Protein AF-A0A7L3A6U8-F1 (afdb_monomer_lite)

pLDDT: mean 90.64, std 9.33, range [49.62, 98.5]

InterPro domains:
  IPR011989 Armadillo-like helical [G3DSA:1.25.10.10] (44-449)
  IPR016024 Armadillo-type fold [SSF48371] (39-341)
  IPR024986 Sister chromatid cohesion C-terminal domain [PF12830] (374-453)
  IPR033031 Scc2/Nipped-B family [PTHR21704] (2-453)

Organism: NCBI:txid670355

Radius of gyration: 24.25 Å; chains: 1; bounding box: 54×60×66 Å

Structure (mmCIF, N/CA/C/O backbone):
data_AF-A0A7L3A6U8-F1
#
_entry.id   AF-A0A7L3A6U8-F1
#
loop_
_atom_site.group_PDB
_atom_site.id
_atom_site.type_symbol
_atom_site.label_atom_id
_atom_site.label_alt_id
_atom_site.label_comp_id
_atom_site.label_asym_id
_atom_site.label_entity_id
_atom_site.label_seq_id
_atom_site.pdbx_PDB_ins_code
_atom_site.Cartn_x
_atom_site.Cartn_y
_atom_site.Cartn_z
_atom_site.occupancy
_atom_site.B_iso_or_equiv
_atom_site.auth_seq_id
_atom_site.auth_comp_id
_atom_site.auth_asym_id
_atom_site.auth_atom_id
_atom_site.pdbx_PDB_model_num
ATOM 1 N N . LEU A 1 1 ? -1.583 -23.189 -23.035 1.00 80.38 1 LEU A N 1
ATOM 2 C CA . LEU A 1 1 ? -2.009 -21.779 -23.199 1.00 80.38 1 LEU A CA 1
ATOM 3 C C . LEU A 1 1 ? -0.975 -20.784 -22.656 1.00 80.38 1 LEU A C 1
ATOM 5 O O . LEU A 1 1 ? -0.448 -20.028 -23.454 1.00 80.38 1 LEU A O 1
ATOM 9 N N . GLN A 1 2 ? -0.609 -20.813 -21.365 1.00 79.44 2 GLN A N 1
ATOM 10 C CA . GLN A 1 2 ? 0.334 -19.847 -20.756 1.00 79.44 2 GLN A CA 1
ATOM 11 C C . GLN A 1 2 ? 1.682 -19.715 -21.493 1.00 79.44 2 GLN A C 1
ATOM 13 O O . GLN A 1 2 ? 2.128 -18.606 -21.763 1.00 79.44 2 GLN A O 1
ATOM 18 N N . LYS A 1 3 ? 2.297 -20.838 -21.895 1.00 84.50 3 LYS A N 1
ATOM 19 C CA . LYS A 1 3 ? 3.532 -20.834 -22.700 1.00 84.50 3 LYS A CA 1
ATOM 20 C C . LYS A 1 3 ? 3.372 -20.068 -24.022 1.00 84.50 3 LYS A C 1
ATOM 22 O O . LYS A 1 3 ? 4.200 -19.226 -24.339 1.00 84.50 3 LYS A O 1
ATOM 27 N N . LEU A 1 4 ? 2.276 -20.312 -24.746 1.00 89.19 4 LEU A N 1
ATOM 28 C CA . LEU A 1 4 ? 1.975 -19.641 -26.014 1.00 89.19 4 LEU A CA 1
ATOM 29 C C . LEU A 1 4 ? 1.777 -18.130 -25.823 1.00 89.19 4 LEU A C 1
ATOM 31 O O . LEU A 1 4 ? 2.267 -17.343 -26.628 1.00 89.19 4 LEU A O 1
ATOM 35 N N . VAL A 1 5 ? 1.090 -17.726 -24.750 1.00 88.75 5 VAL A N 1
ATOM 36 C CA . VAL A 1 5 ? 0.899 -16.310 -24.398 1.00 88.75 5 VAL A CA 1
ATOM 37 C C . VAL A 1 5 ? 2.249 -15.640 -24.136 1.00 88.75 5 VAL A C 1
ATOM 39 O O . VAL A 1 5 ? 2.546 -14.620 -24.757 1.00 88.75 5 VAL A O 1
ATOM 42 N N . ASN A 1 6 ? 3.095 -16.247 -23.297 1.00 86.69 6 ASN A N 1
ATOM 43 C CA . ASN A 1 6 ? 4.432 -15.729 -23.001 1.00 86.69 6 ASN A CA 1
ATOM 44 C C . ASN A 1 6 ? 5.276 -15.582 -24.276 1.00 86.69 6 ASN A C 1
ATOM 46 O O . ASN A 1 6 ? 5.802 -14.505 -24.535 1.00 86.69 6 ASN A O 1
ATOM 50 N N . GLU A 1 7 ? 5.353 -16.620 -25.113 1.00 88.31 7 GLU A N 1
ATOM 51 C CA . GLU A 1 7 ? 6.125 -16.589 -26.365 1.00 88.31 7 GLU A CA 1
ATOM 52 C C . GLU A 1 7 ? 5.603 -15.536 -27.357 1.00 88.31 7 GLU A C 1
ATOM 54 O O . GLU A 1 7 ? 6.388 -14.881 -28.047 1.00 88.31 7 GLU A O 1
ATOM 59 N N . THR A 1 8 ? 4.283 -15.341 -27.419 1.00 91.69 8 THR A N 1
ATOM 60 C CA . THR A 1 8 ? 3.658 -14.343 -28.300 1.00 91.69 8 THR A CA 1
ATOM 61 C C . THR A 1 8 ? 4.015 -12.926 -27.859 1.00 91.69 8 THR A C 1
ATOM 63 O O . THR A 1 8 ? 4.497 -12.134 -28.670 1.00 91.69 8 THR A O 1
ATOM 66 N N . PHE A 1 9 ? 3.855 -12.606 -26.571 1.00 90.12 9 PHE A N 1
ATOM 67 C CA . PHE A 1 9 ? 4.200 -11.281 -26.044 1.00 90.12 9 PHE A CA 1
ATOM 68 C C . PHE A 1 9 ? 5.708 -11.021 -26.031 1.00 90.12 9 PHE A C 1
ATOM 70 O O . PHE A 1 9 ? 6.139 -9.891 -26.273 1.00 90.12 9 PHE A O 1
ATOM 77 N N . GLN A 1 10 ? 6.526 -12.056 -25.823 1.00 89.50 10 GLN A N 1
ATOM 78 C CA . GLN A 1 10 ? 7.978 -11.952 -25.946 1.00 89.50 10 GLN A CA 1
ATOM 79 C C . GLN A 1 10 ? 8.385 -11.511 -27.358 1.00 89.50 10 GLN A C 1
ATOM 81 O O . GLN A 1 10 ? 9.183 -10.586 -27.515 1.00 89.50 10 GLN A O 1
ATOM 86 N N . LYS A 1 11 ? 7.794 -12.122 -28.393 1.00 89.75 11 LYS A N 1
ATOM 87 C CA . LYS A 1 11 ? 8.043 -11.751 -29.794 1.00 89.75 11 LYS A CA 1
ATOM 88 C C . LYS A 1 11 ? 7.491 -10.369 -30.143 1.00 89.75 11 LYS A C 1
ATOM 90 O O . LYS A 1 11 ? 8.152 -9.613 -30.846 1.00 89.75 11 LYS A O 1
ATOM 95 N N . LEU A 1 12 ? 6.303 -10.029 -29.643 1.00 90.44 12 LEU A N 1
ATOM 96 C CA . LEU A 1 12 ? 5.627 -8.774 -29.978 1.00 90.44 12 LEU A CA 1
ATOM 97 C C . LEU A 1 12 ? 6.296 -7.549 -29.334 1.00 90.44 12 LEU A C 1
ATOM 99 O O . LEU A 1 12 ? 6.554 -6.549 -30.004 1.00 90.44 12 LEU A O 1
ATOM 103 N N . TRP A 1 13 ? 6.577 -7.612 -28.031 1.00 92.75 13 TRP A N 1
ATOM 104 C CA . TRP A 1 13 ? 7.039 -6.459 -27.253 1.00 92.75 13 TRP A CA 1
ATOM 105 C C . TRP A 1 13 ? 8.483 -6.609 -26.780 1.00 92.75 13 TRP A C 1
ATOM 107 O O . TRP A 1 13 ? 9.280 -5.681 -26.926 1.00 92.75 13 TRP A O 1
ATOM 117 N N . PHE A 1 14 ? 8.870 -7.786 -26.294 1.00 93.06 14 PHE A N 1
ATOM 118 C CA . PHE A 1 14 ? 10.140 -7.977 -25.582 1.00 93.06 14 PHE A CA 1
ATOM 119 C C . PHE A 1 14 ? 11.264 -8.572 -26.440 1.00 93.06 14 PHE A C 1
ATOM 121 O O . PHE A 1 14 ? 12.139 -9.277 -25.942 1.00 93.06 14 PHE A O 1
ATOM 128 N N . THR A 1 15 ? 11.269 -8.238 -27.731 1.00 91.62 15 THR A N 1
ATOM 129 C CA . THR A 1 15 ? 12.388 -8.505 -28.644 1.00 91.62 15 THR A CA 1
ATOM 130 C C . THR A 1 15 ? 13.219 -7.230 -28.830 1.00 91.62 15 THR A C 1
ATOM 132 O O . THR A 1 15 ? 12.620 -6.172 -29.061 1.00 91.62 15 THR A O 1
ATOM 135 N N . PRO A 1 16 ? 14.565 -7.287 -28.731 1.00 91.75 16 PRO A N 1
ATOM 136 C CA . PRO A 1 16 ? 15.422 -6.121 -28.936 1.00 91.75 16 PRO A CA 1
ATOM 137 C C . PRO A 1 16 ? 15.180 -5.465 -30.297 1.00 91.75 16 PRO A C 1
ATOM 139 O O . PRO A 1 16 ? 15.189 -6.139 -31.327 1.00 91.75 16 PRO A O 1
ATOM 142 N N . THR A 1 17 ? 14.977 -4.150 -30.300 1.00 90.62 17 THR A N 1
ATOM 143 C CA . THR A 1 17 ? 14.785 -3.386 -31.537 1.00 90.62 17 THR A CA 1
ATOM 144 C C . THR A 1 17 ? 16.152 -2.891 -32.034 1.00 90.62 17 THR A C 1
ATOM 146 O O . THR A 1 17 ? 16.939 -2.380 -31.226 1.00 90.62 17 THR A O 1
ATOM 149 N N . PRO A 1 18 ? 16.473 -3.018 -33.336 1.00 89.88 18 PRO A N 1
ATOM 150 C CA . PRO A 1 18 ? 17.690 -2.442 -33.905 1.00 89.88 18 PRO A CA 1
ATOM 151 C C . PRO A 1 18 ? 17.751 -0.919 -33.716 1.00 89.88 18 PRO A C 1
ATOM 153 O O . PRO A 1 18 ? 16.751 -0.230 -33.883 1.00 89.88 18 PRO A O 1
ATOM 156 N N . HIS A 1 19 ? 18.935 -0.370 -33.426 1.00 83.38 19 HIS A N 1
ATOM 157 C CA . HIS A 1 19 ? 19.103 1.060 -33.110 1.00 83.38 19 HIS A CA 1
ATOM 158 C C . HIS A 1 19 ? 18.682 2.033 -34.227 1.00 83.38 19 HIS A C 1
ATOM 160 O O . HIS A 1 19 ? 18.374 3.188 -33.940 1.00 83.38 19 HIS A O 1
ATOM 166 N N . HIS A 1 20 ? 18.679 1.592 -35.487 1.00 86.62 20 HIS A N 1
ATOM 167 C CA . HIS A 1 20 ? 18.270 2.421 -36.623 1.00 86.62 20 HIS A CA 1
ATOM 168 C C . HIS A 1 20 ? 16.742 2.516 -36.774 1.00 86.62 20 HIS A C 1
ATOM 170 O O . HIS A 1 20 ? 16.255 3.484 -37.350 1.00 86.62 20 HIS A O 1
ATOM 176 N N . ASP A 1 21 ? 15.980 1.562 -36.232 1.00 90.56 21 ASP A N 1
ATOM 177 C CA . ASP A 1 21 ? 14.522 1.503 -36.377 1.00 90.56 21 ASP A CA 1
ATOM 178 C C . ASP A 1 21 ? 13.814 2.206 -35.207 1.00 90.56 21 ASP A C 1
ATOM 180 O O . ASP A 1 21 ? 13.160 1.602 -34.347 1.00 90.56 21 ASP A O 1
ATOM 184 N N . LYS A 1 22 ? 13.988 3.532 -35.154 1.00 88.94 22 LYS A N 1
ATOM 185 C CA . LYS A 1 22 ? 13.361 4.382 -34.130 1.00 88.94 22 LYS A CA 1
ATOM 186 C C . LYS A 1 22 ? 11.836 4.374 -34.237 1.00 88.94 22 LYS A C 1
ATOM 188 O O . LYS A 1 22 ? 11.155 4.447 -33.218 1.00 88.94 22 LYS A O 1
ATOM 193 N N . GLU A 1 23 ? 11.288 4.251 -35.444 1.00 90.44 23 GLU A N 1
ATOM 194 C CA . GLU A 1 23 ? 9.840 4.215 -35.649 1.00 90.44 23 GLU A CA 1
ATOM 195 C C . GLU A 1 23 ? 9.203 2.964 -35.047 1.00 90.44 23 GLU A C 1
ATOM 197 O O . GLU A 1 23 ? 8.167 3.066 -34.387 1.00 90.44 23 GLU A O 1
ATOM 202 N N . ALA A 1 24 ? 9.817 1.786 -35.218 1.00 91.44 24 ALA A N 1
ATOM 203 C CA . ALA A 1 24 ? 9.323 0.575 -34.571 1.00 91.44 24 ALA A CA 1
ATOM 204 C C . ALA A 1 24 ? 9.385 0.676 -33.046 1.00 91.44 24 ALA A C 1
ATOM 206 O O . ALA A 1 24 ? 8.462 0.206 -32.376 1.00 91.44 24 ALA A O 1
ATOM 207 N N . MET A 1 25 ? 10.423 1.312 -32.490 1.00 92.94 25 MET A N 1
ATOM 208 C CA . MET A 1 25 ? 10.494 1.560 -31.048 1.00 92.94 25 MET A CA 1
ATOM 209 C C . MET A 1 25 ? 9.358 2.472 -30.576 1.00 92.94 25 MET A C 1
ATOM 211 O O . MET A 1 25 ? 8.659 2.125 -29.626 1.00 92.94 25 MET A O 1
ATOM 215 N N . THR A 1 26 ? 9.108 3.584 -31.269 1.00 90.88 26 THR A N 1
ATOM 216 C CA . THR A 1 26 ? 8.002 4.495 -30.939 1.00 90.88 26 THR A CA 1
ATOM 217 C C . THR A 1 26 ? 6.647 3.793 -31.030 1.00 90.88 26 THR A C 1
ATOM 219 O O . THR A 1 26 ? 5.843 3.899 -30.108 1.00 90.88 26 THR A O 1
ATOM 222 N N . ARG A 1 27 ? 6.398 3.004 -32.088 1.00 91.88 27 ARG A N 1
ATOM 223 C CA . ARG A 1 27 ? 5.163 2.205 -32.217 1.00 91.88 27 ARG A CA 1
ATOM 224 C C . ARG A 1 27 ? 4.995 1.219 -31.061 1.00 91.88 27 ARG A C 1
ATOM 226 O O . ARG A 1 27 ? 3.889 1.046 -30.557 1.00 91.88 27 ARG A O 1
ATOM 233 N N . LYS A 1 28 ? 6.086 0.577 -30.634 1.00 94.00 28 LYS A N 1
ATOM 234 C CA . LYS A 1 28 ? 6.089 -0.365 -29.510 1.00 94.00 28 LYS A CA 1
ATOM 235 C C . LYS A 1 28 ? 5.772 0.337 -28.188 1.00 94.00 28 LYS A C 1
ATOM 237 O O . LYS A 1 28 ? 4.948 -0.174 -27.436 1.00 94.00 28 LYS A O 1
ATOM 242 N N . ILE A 1 29 ? 6.376 1.500 -27.938 1.00 93.19 29 ILE A N 1
ATOM 243 C CA . ILE A 1 29 ? 6.084 2.335 -26.766 1.00 93.19 29 ILE A CA 1
ATOM 244 C C . ILE A 1 29 ? 4.603 2.700 -26.730 1.00 93.19 29 ILE A C 1
ATOM 246 O O . ILE A 1 29 ? 3.946 2.380 -25.745 1.00 93.19 29 ILE A O 1
ATOM 250 N N . LEU A 1 30 ? 4.079 3.278 -27.816 1.00 92.00 30 LEU A N 1
ATOM 251 C CA . LEU A 1 30 ? 2.682 3.711 -27.897 1.00 92.00 30 LEU A CA 1
ATOM 252 C C . LEU A 1 30 ? 1.715 2.551 -27.640 1.00 92.00 30 LEU A C 1
ATOM 254 O O . LEU A 1 30 ? 0.825 2.673 -26.807 1.00 92.00 30 LEU A O 1
ATOM 258 N N . ASN A 1 31 ? 1.948 1.397 -28.271 1.00 94.00 31 ASN A N 1
ATOM 259 C CA . ASN A 1 31 ? 1.114 0.212 -28.076 1.00 94.00 31 ASN A CA 1
ATOM 260 C C . ASN A 1 31 ? 1.101 -0.250 -26.607 1.00 94.00 31 ASN A C 1
ATOM 262 O O . ASN A 1 31 ? 0.037 -0.464 -26.033 1.00 94.00 31 ASN A O 1
ATOM 266 N N . ILE A 1 32 ? 2.270 -0.355 -25.965 1.00 94.56 32 ILE A N 1
ATOM 267 C CA . ILE A 1 32 ? 2.343 -0.767 -24.555 1.00 94.56 32 ILE A CA 1
ATOM 268 C C . ILE A 1 32 ? 1.636 0.254 -23.659 1.00 94.56 32 ILE A C 1
ATOM 270 O O . ILE A 1 32 ? 0.852 -0.139 -22.796 1.00 94.56 32 ILE A O 1
ATOM 274 N N . THR A 1 33 ? 1.879 1.550 -23.861 1.00 93.69 33 THR A N 1
ATOM 275 C CA . THR A 1 33 ? 1.255 2.596 -23.040 1.00 93.69 33 THR A CA 1
ATOM 276 C C . THR A 1 33 ? -0.255 2.664 -23.239 1.00 93.69 33 THR A C 1
ATOM 278 O O . THR A 1 33 ? -0.969 2.880 -22.264 1.00 93.69 33 THR A O 1
ATOM 281 N N . ASP A 1 34 ? -0.750 2.423 -24.455 1.00 93.62 34 ASP A N 1
ATOM 282 C CA . ASP A 1 34 ? -2.185 2.377 -24.753 1.00 93.62 34 ASP A CA 1
ATOM 283 C C . ASP A 1 34 ? -2.849 1.175 -24.071 1.00 93.62 34 ASP A C 1
ATOM 285 O O . ASP A 1 34 ? -3.915 1.316 -23.471 1.00 93.62 34 ASP A O 1
ATOM 289 N N . VAL A 1 35 ? -2.195 0.006 -24.075 1.00 93.38 35 VAL A N 1
ATOM 290 C CA . VAL A 1 35 ? -2.681 -1.175 -23.344 1.00 93.38 35 VAL A CA 1
ATOM 291 C C . VAL A 1 35 ? -2.690 -0.924 -21.836 1.00 93.38 35 VAL A C 1
ATOM 293 O O . VAL A 1 35 ? -3.676 -1.232 -21.170 1.00 93.38 35 VAL A O 1
ATOM 296 N N . VAL A 1 36 ? -1.628 -0.332 -21.280 1.00 93.00 36 VAL A N 1
ATOM 297 C CA . VAL A 1 36 ? -1.582 0.025 -19.852 1.00 93.00 36 VAL A CA 1
ATOM 298 C C . VAL A 1 36 ? -2.683 1.033 -19.511 1.00 93.00 36 VAL A C 1
ATOM 300 O O . VAL A 1 36 ? -3.364 0.864 -18.503 1.00 93.00 36 VAL A O 1
ATOM 303 N N . ALA A 1 37 ? -2.919 2.039 -20.355 1.00 92.00 37 ALA A N 1
ATOM 304 C CA . ALA A 1 37 ? -3.993 3.008 -20.151 1.00 92.00 37 ALA A CA 1
ATOM 305 C C . ALA A 1 37 ? -5.384 2.351 -20.183 1.00 92.00 37 ALA A C 1
ATOM 307 O O . ALA A 1 37 ? -6.216 2.646 -19.324 1.00 92.00 37 ALA A O 1
ATOM 308 N N . ALA A 1 38 ? -5.622 1.440 -21.131 1.00 92.12 38 ALA A N 1
ATOM 309 C CA . ALA A 1 38 ? -6.886 0.718 -21.268 1.00 92.12 38 ALA A CA 1
ATOM 310 C C . ALA A 1 38 ? -7.151 -0.251 -20.102 1.00 92.12 38 ALA A C 1
ATOM 312 O O . ALA A 1 38 ? -8.298 -0.448 -19.712 1.00 92.12 38 ALA A O 1
ATOM 313 N N . CYS A 1 39 ? -6.100 -0.821 -19.508 1.00 90.69 39 CYS A N 1
ATOM 314 C CA . CYS A 1 39 ? -6.203 -1.761 -18.387 1.00 90.69 39 CYS A CA 1
ATOM 315 C C . CYS A 1 39 ? -6.297 -1.089 -17.005 1.00 90.69 39 CYS A C 1
ATOM 317 O O . CYS A 1 39 ? -6.265 -1.784 -15.986 1.00 90.69 39 CYS A O 1
ATOM 319 N N . ARG A 1 40 ? -6.416 0.244 -16.939 1.00 85.94 40 ARG A N 1
ATOM 320 C CA . ARG A 1 40 ? -6.454 0.993 -15.674 1.00 85.94 40 ARG A CA 1
ATOM 321 C C . ARG A 1 40 ? -7.550 0.512 -14.719 1.00 85.94 40 ARG A C 1
ATOM 323 O O . ARG A 1 40 ? -7.298 0.430 -13.519 1.00 85.94 40 ARG A O 1
ATOM 330 N N . ASP A 1 41 ? -8.729 0.190 -15.245 1.00 81.69 41 ASP A N 1
ATOM 331 C CA . ASP A 1 41 ? -9.895 -0.184 -14.432 1.00 81.69 41 ASP A CA 1
ATOM 332 C C . ASP A 1 41 ? -9.901 -1.671 -14.048 1.00 81.69 41 ASP A C 1
ATOM 334 O O . ASP A 1 41 ? -10.453 -2.049 -13.018 1.00 81.69 41 ASP A O 1
ATOM 338 N N . THR A 1 42 ? -9.255 -2.523 -14.850 1.00 82.88 42 THR A N 1
ATOM 339 C CA . THR A 1 42 ? -9.168 -3.974 -14.614 1.00 82.88 42 THR A CA 1
ATOM 340 C C . THR A 1 42 ? -7.983 -4.377 -13.735 1.00 82.88 42 THR A C 1
ATOM 342 O O . THR A 1 42 ? -7.950 -5.498 -13.235 1.00 82.88 42 THR A O 1
ATOM 345 N N . GLY A 1 43 ? -7.006 -3.483 -13.554 1.00 86.69 43 GLY A N 1
ATOM 346 C CA . GLY A 1 43 ? -5.776 -3.739 -12.807 1.00 86.69 43 GLY A CA 1
ATOM 347 C C . GLY A 1 43 ? -4.614 -4.242 -13.672 1.00 86.69 43 GLY A C 1
ATOM 348 O O . GLY A 1 43 ? -4.759 -4.540 -14.861 1.00 86.69 43 GLY A O 1
ATOM 349 N N . TYR A 1 44 ? -3.431 -4.322 -13.054 1.00 91.31 44 TYR A N 1
ATOM 350 C CA . TYR A 1 44 ? -2.154 -4.563 -13.743 1.00 91.31 44 TYR A CA 1
ATOM 351 C C . TYR A 1 44 ? -1.489 -5.906 -13.409 1.00 91.31 44 TYR A C 1
ATOM 353 O O . TYR A 1 44 ? -0.416 -6.194 -13.939 1.00 91.31 44 TYR A O 1
ATOM 361 N N . ASP A 1 45 ? -2.123 -6.750 -12.588 1.00 86.06 45 ASP A N 1
ATOM 362 C CA . ASP A 1 45 ? -1.555 -8.028 -12.129 1.00 86.06 45 ASP A CA 1
ATOM 363 C C . ASP A 1 45 ? -1.138 -8.936 -13.295 1.00 86.06 45 ASP A C 1
ATOM 365 O O . ASP A 1 45 ? -0.110 -9.608 -13.237 1.00 86.06 45 ASP A O 1
ATOM 369 N N . TRP A 1 46 ? -1.891 -8.911 -14.400 1.00 88.50 46 TRP A N 1
ATOM 370 C CA . TRP A 1 46 ? -1.570 -9.674 -15.607 1.00 88.50 46 TRP A CA 1
ATOM 371 C C . TRP A 1 46 ? -0.235 -9.243 -16.236 1.00 88.50 46 TRP A C 1
ATOM 373 O O . TRP A 1 46 ? 0.533 -10.093 -16.690 1.00 88.50 46 TRP A O 1
ATOM 383 N N . PHE A 1 47 ? 0.060 -7.938 -16.257 1.00 91.00 47 PHE A N 1
ATOM 384 C CA . PHE A 1 47 ? 1.286 -7.395 -16.843 1.00 91.00 47 PHE A CA 1
ATOM 385 C C . PHE A 1 47 ? 2.477 -7.703 -15.940 1.00 91.00 47 PHE A C 1
ATOM 387 O O . PHE A 1 47 ? 3.536 -8.107 -16.419 1.00 91.00 47 PHE A O 1
ATOM 394 N N . GLU A 1 48 ? 2.277 -7.574 -14.627 1.00 90.56 48 GLU A N 1
ATOM 395 C CA . GLU A 1 48 ? 3.267 -7.942 -13.619 1.00 90.56 48 GLU A CA 1
ATOM 396 C C . GLU A 1 48 ? 3.644 -9.425 -13.724 1.00 90.56 48 GLU A C 1
ATOM 398 O O . GLU A 1 48 ? 4.826 -9.749 -13.846 1.00 90.56 48 GLU A O 1
ATOM 403 N N . GLN A 1 49 ? 2.654 -10.322 -13.774 1.00 89.12 49 GLN A N 1
ATOM 404 C CA . GLN A 1 49 ? 2.874 -11.762 -13.928 1.00 89.12 49 GLN A CA 1
ATOM 405 C C . GLN A 1 49 ? 3.539 -12.111 -15.265 1.00 89.12 49 GLN A C 1
ATOM 407 O O . GLN A 1 49 ? 4.455 -12.937 -15.299 1.00 89.12 49 GLN A O 1
ATOM 412 N N . LEU A 1 50 ? 3.111 -11.491 -16.370 1.00 91.06 50 LEU A N 1
ATOM 413 C CA . LEU A 1 50 ? 3.723 -11.686 -17.686 1.00 91.06 50 LEU A CA 1
ATOM 414 C C . LEU A 1 50 ? 5.208 -11.306 -17.653 1.00 91.06 50 LEU A C 1
ATOM 416 O O . LEU A 1 50 ? 6.064 -12.118 -18.008 1.00 91.06 50 LEU A O 1
ATOM 420 N N . LEU A 1 51 ? 5.524 -10.095 -17.191 1.00 91.12 51 LEU A N 1
ATOM 421 C CA . LEU A 1 51 ? 6.891 -9.586 -17.178 1.00 91.12 51 LEU A CA 1
ATOM 422 C C . LEU A 1 51 ? 7.790 -10.376 -16.213 1.00 91.12 51 LEU A C 1
ATOM 424 O O . LEU A 1 51 ? 8.934 -10.679 -16.561 1.00 91.12 51 LEU A O 1
ATOM 428 N N . GLN A 1 52 ? 7.275 -10.768 -15.040 1.00 89.94 52 GLN A N 1
ATOM 429 C CA . GLN A 1 52 ? 7.980 -11.652 -14.104 1.00 89.94 52 GLN A CA 1
ATOM 430 C C . GLN A 1 52 ? 8.309 -13.004 -14.743 1.00 89.94 52 GLN A C 1
ATOM 432 O O . GLN A 1 52 ? 9.457 -13.445 -14.678 1.00 89.94 52 GLN A O 1
ATOM 437 N N . ASN A 1 53 ? 7.336 -13.645 -15.400 1.00 89.50 53 ASN A N 1
ATOM 438 C CA . ASN A 1 53 ? 7.539 -14.939 -16.053 1.00 89.50 53 ASN A CA 1
ATOM 439 C C . ASN A 1 53 ? 8.591 -14.859 -17.166 1.00 89.50 53 ASN A C 1
ATOM 441 O O . ASN A 1 53 ? 9.470 -15.719 -17.241 1.00 89.50 53 ASN A O 1
ATOM 445 N N . LEU A 1 54 ? 8.537 -13.813 -17.997 1.00 90.06 54 LEU A N 1
ATOM 446 C CA . LEU A 1 54 ? 9.508 -13.605 -19.072 1.00 90.06 54 LEU A CA 1
ATOM 447 C C . LEU A 1 54 ? 10.923 -13.394 -18.523 1.00 90.06 54 LEU A C 1
ATOM 449 O O . LEU A 1 54 ? 11.859 -14.054 -18.970 1.00 90.06 54 LEU A O 1
ATOM 453 N N . LEU A 1 55 ? 11.090 -12.532 -17.516 1.00 88.62 55 LEU A N 1
ATOM 454 C CA . LEU A 1 55 ? 12.406 -12.261 -16.929 1.00 88.62 55 LEU A CA 1
ATOM 455 C C . LEU A 1 55 ? 12.976 -13.459 -16.161 1.00 88.62 55 LEU A C 1
ATOM 457 O O . LEU A 1 55 ? 14.187 -13.675 -16.214 1.00 88.62 55 LEU A O 1
ATOM 461 N N . LYS A 1 56 ? 12.126 -14.237 -15.479 1.00 86.06 56 LYS A N 1
ATOM 462 C CA . LYS A 1 56 ? 12.528 -15.454 -14.758 1.00 86.06 56 LYS A CA 1
ATOM 463 C C . LYS A 1 56 ? 12.973 -16.559 -15.716 1.00 86.06 56 LYS A C 1
ATOM 465 O O . LYS A 1 56 ? 13.943 -17.253 -15.440 1.00 86.06 56 LYS A O 1
ATOM 470 N N . SER A 1 57 ? 12.312 -16.691 -16.868 1.00 81.62 57 SER A N 1
ATOM 471 C CA . SER A 1 57 ? 12.666 -17.707 -17.872 1.00 81.62 57 SER A CA 1
ATOM 472 C C . SER A 1 57 ? 14.068 -17.533 -18.477 1.00 81.62 57 SER A C 1
ATOM 474 O O . SER A 1 57 ? 14.635 -18.497 -18.983 1.00 81.62 57 SER A O 1
ATOM 476 N N . GLU A 1 58 ? 14.652 -16.332 -18.387 1.00 82.75 58 GLU A N 1
ATOM 477 C CA . GLU A 1 58 ? 15.993 -16.007 -18.898 1.00 82.75 58 GLU A CA 1
ATOM 478 C C . GLU A 1 58 ? 17.035 -15.789 -17.783 1.00 82.75 58 GLU A C 1
ATOM 480 O O . GLU A 1 58 ? 18.109 -15.233 -18.033 1.00 82.75 58 GLU A O 1
ATOM 485 N N . GLU A 1 59 ? 16.744 -16.170 -16.534 1.00 77.19 59 GLU A N 1
ATOM 486 C CA . GLU A 1 59 ? 17.641 -15.886 -15.406 1.00 77.19 59 GLU A CA 1
ATOM 487 C C . GLU A 1 59 ? 19.003 -16.589 -15.554 1.00 77.19 59 GLU A C 1
ATOM 489 O O . GLU A 1 59 ? 20.040 -15.933 -15.404 1.00 77.19 59 GLU A O 1
ATOM 494 N N . ASP A 1 60 ? 18.997 -17.849 -15.998 1.00 76.94 60 ASP A N 1
ATOM 495 C CA . ASP A 1 60 ? 20.195 -18.673 -16.233 1.00 76.94 60 ASP A CA 1
ATOM 496 C C . ASP A 1 60 ? 20.700 -18.633 -17.689 1.00 76.94 60 ASP A C 1
ATOM 498 O O . ASP A 1 60 ? 21.710 -19.249 -18.035 1.00 76.94 60 ASP A O 1
ATOM 502 N N . ALA A 1 61 ? 20.019 -17.899 -18.574 1.00 82.88 61 ALA A N 1
ATOM 503 C CA . ALA A 1 61 ? 20.400 -17.821 -19.979 1.00 82.88 61 ALA A CA 1
ATOM 504 C C . ALA A 1 61 ? 21.663 -16.961 -20.177 1.00 82.88 61 ALA A C 1
ATOM 506 O O . ALA A 1 61 ? 21.769 -15.844 -19.659 1.00 82.88 61 ALA A O 1
ATOM 507 N N . SER A 1 62 ? 22.607 -17.451 -20.993 1.00 78.56 62 SER A N 1
ATOM 508 C CA . SER A 1 62 ? 23.823 -16.709 -21.374 1.00 78.56 62 SER A CA 1
ATOM 509 C C . SER A 1 62 ? 23.492 -15.415 -22.133 1.00 78.56 62 SER A C 1
ATOM 511 O O . SER A 1 62 ? 24.083 -14.362 -21.888 1.00 78.56 62 SER A O 1
ATOM 513 N N . TYR A 1 63 ? 22.490 -15.470 -23.012 1.00 85.81 63 TYR A N 1
ATOM 514 C CA . TYR A 1 63 ? 21.950 -14.315 -23.716 1.00 85.81 63 TYR A CA 1
ATOM 515 C C . TYR A 1 63 ? 20.566 -13.971 -23.158 1.00 85.81 63 TYR A C 1
ATOM 517 O O . TYR A 1 63 ? 19.697 -14.835 -23.101 1.00 85.81 63 TYR A O 1
ATOM 525 N N . LYS A 1 64 ? 20.368 -12.707 -22.757 1.00 90.06 64 LYS A N 1
ATOM 526 C CA . LYS A 1 64 ? 19.145 -12.215 -22.090 1.00 90.06 64 LYS A CA 1
ATOM 527 C C . LYS A 1 64 ? 18.402 -11.183 -22.955 1.00 90.06 64 LYS A C 1
ATOM 529 O O . LYS A 1 64 ? 18.507 -9.978 -22.678 1.00 90.06 64 LYS A O 1
ATOM 534 N N . PRO A 1 65 ? 17.746 -11.595 -24.057 1.00 90.00 65 PRO A N 1
ATOM 535 C CA . PRO A 1 65 ? 17.098 -10.676 -24.990 1.00 90.00 65 PRO A CA 1
ATOM 536 C C . PRO A 1 65 ? 15.946 -9.898 -24.358 1.00 90.00 65 PRO A C 1
ATOM 538 O O . PRO A 1 65 ? 15.852 -8.696 -24.612 1.00 90.00 65 PRO A O 1
ATOM 541 N N . VAL A 1 66 ? 15.133 -10.512 -23.490 1.00 92.31 66 VAL A N 1
ATOM 542 C CA . VAL A 1 66 ? 14.034 -9.807 -22.807 1.00 92.31 66 VAL A CA 1
ATOM 543 C C . VAL A 1 66 ? 14.596 -8.708 -21.922 1.00 92.31 66 VAL A C 1
ATOM 545 O O . VAL A 1 66 ? 14.102 -7.582 -21.954 1.00 92.31 66 VAL A O 1
ATOM 548 N N . LYS A 1 67 ? 15.678 -8.986 -21.181 1.00 91.62 67 LYS A N 1
ATOM 549 C CA . LYS A 1 67 ? 16.333 -7.965 -20.348 1.00 91.62 67 LYS A CA 1
ATOM 550 C C . LYS A 1 67 ? 16.817 -6.786 -21.196 1.00 91.62 67 LYS A C 1
ATOM 552 O O . LYS A 1 67 ? 16.563 -5.642 -20.829 1.00 91.62 67 LYS A O 1
ATOM 557 N N . LYS A 1 68 ? 17.466 -7.053 -22.338 1.00 92.56 68 LYS A N 1
ATOM 558 C CA . LYS A 1 68 ? 17.916 -6.001 -23.268 1.00 92.56 68 LYS A CA 1
ATOM 559 C C . LYS A 1 68 ? 16.745 -5.192 -23.829 1.00 92.56 68 LYS A C 1
ATOM 561 O O . LYS A 1 68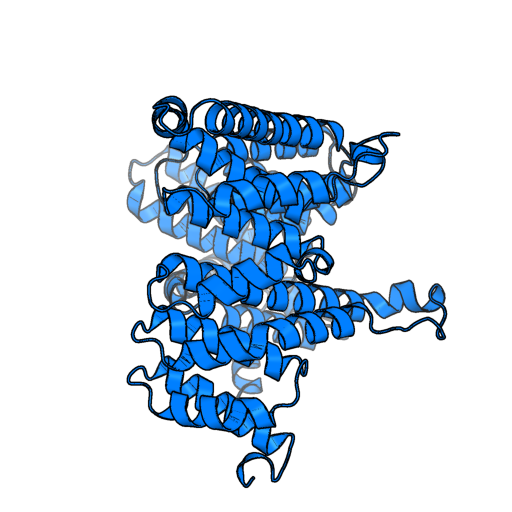 ? 16.820 -3.967 -23.841 1.00 92.56 68 LYS A O 1
ATOM 566 N N . ALA A 1 69 ? 15.668 -5.855 -24.248 1.00 94.06 69 ALA A N 1
ATOM 567 C CA . ALA A 1 69 ? 14.472 -5.194 -24.760 1.00 94.06 69 ALA A CA 1
ATOM 568 C C . ALA A 1 69 ? 13.805 -4.314 -23.692 1.00 94.06 69 ALA A C 1
ATOM 570 O O . ALA A 1 69 ? 13.444 -3.180 -23.984 1.00 94.06 69 ALA A O 1
ATOM 571 N N . CYS A 1 70 ? 13.708 -4.791 -22.446 1.00 95.69 70 CYS A N 1
ATOM 572 C CA . CYS A 1 70 ? 13.180 -4.007 -21.327 1.00 95.69 70 CYS A CA 1
ATOM 573 C C . CYS A 1 70 ? 14.028 -2.758 -21.061 1.00 95.69 70 CYS A C 1
ATOM 575 O O . CYS A 1 70 ? 13.473 -1.679 -20.889 1.00 95.69 70 CYS A O 1
ATOM 577 N N . THR A 1 71 ? 15.362 -2.876 -21.069 1.00 95.38 71 THR A N 1
ATOM 578 C CA . THR A 1 71 ? 16.252 -1.713 -20.925 1.00 95.38 71 THR A CA 1
ATOM 579 C C . THR A 1 71 ? 16.042 -0.708 -22.055 1.00 95.38 71 THR A C 1
ATOM 581 O O . THR A 1 71 ? 15.844 0.469 -21.781 1.00 95.38 71 THR A O 1
ATOM 584 N N . GLN A 1 72 ? 16.009 -1.163 -23.313 1.00 95.38 72 GLN A N 1
ATOM 585 C CA . GLN A 1 72 ? 15.747 -0.280 -24.453 1.00 95.38 72 GLN A CA 1
ATOM 586 C C . GLN A 1 72 ? 14.383 0.415 -24.341 1.00 95.38 72 GLN A C 1
ATOM 588 O O . GLN A 1 72 ? 14.294 1.612 -24.601 1.00 95.38 72 GLN A O 1
ATOM 593 N N . LEU A 1 73 ? 13.338 -0.319 -23.949 1.00 95.94 73 LEU A N 1
ATOM 594 C CA . LEU A 1 73 ? 11.989 0.219 -23.776 1.00 95.94 73 LEU A CA 1
ATOM 595 C C . LEU A 1 73 ? 11.948 1.299 -22.700 1.00 95.94 73 LEU A C 1
ATOM 597 O O . LEU A 1 73 ? 11.430 2.376 -22.961 1.00 95.94 73 LEU A O 1
ATOM 601 N N . VAL A 1 74 ? 12.519 1.031 -21.525 1.00 97.12 74 VAL A N 1
ATOM 602 C CA . VAL A 1 74 ? 12.575 1.995 -20.419 1.00 97.12 74 VAL A CA 1
ATOM 603 C C . VAL A 1 74 ? 13.350 3.250 -20.827 1.00 97.12 74 VAL A C 1
ATOM 605 O O . VAL A 1 74 ? 12.847 4.354 -20.649 1.00 97.12 74 VAL A O 1
ATOM 608 N N . ASP A 1 75 ? 14.523 3.091 -21.445 1.00 96.19 75 ASP A N 1
ATOM 609 C CA . ASP A 1 75 ? 15.356 4.214 -21.892 1.00 96.19 75 ASP A CA 1
ATOM 610 C C . ASP A 1 75 ? 14.632 5.109 -22.901 1.00 96.19 75 ASP A C 1
ATOM 612 O O . ASP A 1 75 ? 14.589 6.328 -22.744 1.00 96.19 75 ASP A O 1
ATOM 616 N N . ASN A 1 76 ? 14.027 4.497 -23.922 1.00 95.56 76 ASN A N 1
ATOM 617 C CA . ASN A 1 76 ? 13.314 5.240 -24.957 1.00 95.56 76 ASN A CA 1
ATOM 618 C C . ASN A 1 76 ? 11.992 5.815 -24.434 1.00 95.56 76 ASN A C 1
ATOM 620 O O . ASN A 1 76 ? 11.553 6.847 -24.930 1.00 95.56 76 ASN A O 1
ATOM 624 N N . LEU A 1 77 ? 11.357 5.189 -23.438 1.00 95.69 77 LEU A N 1
ATOM 625 C CA . LEU A 1 77 ? 10.150 5.718 -22.804 1.00 95.69 77 LEU A CA 1
ATOM 626 C C . LEU A 1 77 ? 10.460 6.973 -21.978 1.00 95.69 77 LEU A C 1
ATOM 628 O O . LEU A 1 77 ? 9.709 7.940 -22.060 1.00 95.69 77 LEU A O 1
ATOM 632 N N . VAL A 1 78 ? 11.580 7.000 -21.248 1.00 96.06 78 VAL A N 1
ATOM 633 C CA . VAL A 1 78 ? 12.051 8.212 -20.552 1.00 96.06 78 VAL A CA 1
ATOM 634 C C . VAL A 1 78 ? 12.385 9.316 -21.559 1.00 96.06 78 VAL A C 1
ATOM 636 O O . VAL A 1 78 ? 11.915 10.440 -21.408 1.00 96.06 78 VAL A O 1
ATOM 639 N N . GLU A 1 79 ? 13.115 9.001 -22.634 1.00 93.44 79 GLU A N 1
ATOM 640 C CA . GLU A 1 79 ? 13.407 9.973 -23.700 1.00 93.44 79 GLU A CA 1
ATOM 641 C C . GLU A 1 79 ? 12.124 10.491 -24.376 1.00 93.44 79 GLU A C 1
ATOM 643 O O . GLU A 1 79 ? 12.017 11.677 -24.691 1.00 93.44 79 GLU A O 1
ATOM 648 N N . HIS A 1 80 ? 11.129 9.622 -24.571 1.00 91.50 80 HIS A N 1
ATOM 649 C CA . HIS A 1 80 ? 9.828 10.000 -25.117 1.00 91.50 80 HIS A CA 1
ATOM 650 C C . HIS A 1 80 ? 9.092 10.984 -24.202 1.00 91.50 80 HIS A C 1
ATOM 652 O O . HIS A 1 80 ? 8.552 11.965 -24.705 1.00 91.50 80 HIS A O 1
ATOM 658 N N . ILE A 1 81 ? 9.110 10.770 -22.881 1.00 91.81 81 ILE A N 1
ATOM 659 C CA . ILE A 1 81 ? 8.520 11.696 -21.900 1.00 91.81 81 ILE A CA 1
ATOM 660 C C . ILE A 1 81 ? 9.212 13.067 -21.947 1.00 91.81 81 ILE A C 1
ATOM 662 O O . ILE A 1 81 ? 8.527 14.086 -21.954 1.00 91.81 81 ILE A O 1
ATOM 666 N N . LEU A 1 82 ? 10.545 13.106 -22.047 1.00 90.12 82 LEU A N 1
ATOM 667 C CA . LEU A 1 82 ? 11.293 14.368 -22.119 1.00 90.12 82 LEU A CA 1
ATOM 668 C C . LEU A 1 82 ? 10.984 15.160 -23.398 1.00 90.12 82 LEU A C 1
ATOM 670 O O . LEU A 1 82 ? 10.679 16.348 -23.334 1.00 90.12 82 LEU A O 1
ATOM 674 N N . LYS A 1 83 ? 10.992 14.498 -24.562 1.00 86.88 83 LYS A N 1
ATOM 675 C CA . LYS A 1 83 ? 10.619 15.133 -25.843 1.00 86.88 83 LYS A CA 1
ATOM 676 C C . LYS A 1 83 ? 9.176 15.616 -25.844 1.00 86.88 83 LYS A C 1
ATOM 678 O O . LYS A 1 83 ? 8.844 16.629 -26.455 1.00 86.88 83 LYS A O 1
ATOM 683 N N . TYR A 1 84 ? 8.308 14.861 -25.181 1.00 77.12 84 TYR A N 1
ATOM 684 C CA . TYR A 1 84 ? 6.911 15.215 -25.039 1.00 77.12 84 TYR A CA 1
ATOM 685 C C . TYR A 1 84 ? 6.734 16.516 -24.250 1.00 77.12 84 TYR A C 1
ATOM 687 O O . TYR A 1 84 ? 5.945 17.366 -24.655 1.00 77.12 84 TYR A O 1
ATOM 695 N N . GLU A 1 85 ? 7.508 16.717 -23.184 1.00 73.94 85 GLU A N 1
ATOM 696 C CA . GLU A 1 85 ? 7.510 17.959 -22.405 1.00 73.94 85 GLU A CA 1
ATOM 697 C C . GLU A 1 85 ? 8.017 19.162 -23.212 1.00 73.94 85 GLU A C 1
ATOM 699 O O . GLU A 1 85 ? 7.367 20.206 -23.216 1.00 73.94 85 GLU A O 1
ATOM 704 N N . GLU A 1 86 ? 9.102 18.995 -23.972 1.00 74.69 86 GLU A N 1
ATOM 705 C CA . GLU A 1 86 ? 9.642 20.040 -24.857 1.00 74.69 86 GLU A CA 1
ATOM 706 C C . GLU A 1 86 ? 8.620 20.479 -25.924 1.00 74.69 86 GLU A C 1
ATOM 708 O O . GLU A 1 86 ? 8.487 21.660 -26.227 1.00 74.69 86 GLU A O 1
ATOM 713 N N . SER A 1 87 ? 7.808 19.550 -26.439 1.00 69.75 87 SER A N 1
ATOM 714 C CA . SER A 1 87 ? 6.741 19.875 -27.401 1.00 69.75 87 SER A CA 1
ATOM 715 C C . SER A 1 87 ? 5.510 20.562 -26.781 1.00 69.75 87 SER A C 1
ATOM 717 O O . SER A 1 87 ? 4.710 21.185 -27.485 1.00 69.75 87 SER A O 1
ATOM 719 N N . LEU A 1 88 ? 5.329 20.445 -25.461 1.00 64.69 88 LEU A N 1
ATOM 720 C CA . LEU A 1 88 ? 4.194 21.018 -24.731 1.00 64.69 88 LEU A CA 1
ATOM 721 C C . LEU A 1 88 ? 4.413 22.475 -24.335 1.00 64.69 88 LEU A C 1
ATOM 723 O O . LEU A 1 88 ? 3.429 23.200 -24.191 1.00 64.69 88 LEU A O 1
ATOM 727 N N . SER A 1 89 ? 5.663 22.928 -24.188 1.00 59.84 89 SER A N 1
ATOM 728 C CA . SER A 1 89 ? 5.947 24.360 -24.008 1.00 59.84 89 SER A CA 1
ATOM 729 C C . SER A 1 89 ? 5.473 25.215 -25.189 1.00 59.84 89 SER A C 1
ATOM 731 O O . SER A 1 89 ? 5.236 26.405 -25.000 1.00 59.84 89 SER A O 1
ATOM 733 N N . ASP A 1 90 ? 5.238 24.594 -26.351 1.00 54.62 90 ASP A N 1
ATOM 734 C CA . ASP A 1 90 ? 4.861 25.264 -27.597 1.00 54.62 90 ASP A CA 1
ATOM 735 C C . ASP A 1 90 ? 3.361 25.156 -27.960 1.00 54.62 90 ASP A C 1
ATOM 737 O O . ASP A 1 90 ? 2.945 25.716 -28.976 1.00 54.62 90 ASP A O 1
ATOM 741 N N . SER A 1 91 ? 2.508 24.459 -27.183 1.00 51.91 91 SER A N 1
ATOM 742 C CA . SER A 1 91 ? 1.091 24.255 -27.566 1.00 51.91 91 SER A CA 1
ATOM 743 C C . SER A 1 91 ? 0.062 24.241 -26.416 1.00 51.91 91 SER A C 1
ATOM 745 O O . SER A 1 91 ? 0.256 23.642 -25.362 1.00 51.91 91 SER A O 1
ATOM 747 N N . ASP A 1 92 ? -1.110 24.852 -26.650 1.00 50.84 92 ASP A N 1
ATOM 748 C CA . ASP A 1 92 ? -2.199 25.058 -25.667 1.00 50.84 92 ASP A CA 1
ATOM 749 C C . ASP A 1 92 ? -3.057 23.808 -25.333 1.00 50.84 92 ASP A C 1
ATOM 751 O O . ASP A 1 92 ? -4.039 23.883 -24.589 1.00 50.84 92 ASP A O 1
ATOM 755 N N . ASN A 1 93 ? -2.701 22.618 -25.828 1.00 49.62 93 ASN A N 1
ATOM 756 C CA . ASN A 1 93 ? -3.544 21.412 -25.758 1.00 49.62 93 ASN A CA 1
ATOM 757 C C . ASN A 1 93 ? -3.326 20.562 -24.480 1.00 49.62 93 ASN A C 1
ATOM 759 O O . ASN A 1 93 ? -2.996 19.379 -24.528 1.00 49.62 93 ASN A O 1
ATOM 763 N N . LYS A 1 94 ? -3.521 21.149 -23.293 1.00 54.62 94 LYS A N 1
ATOM 764 C CA . LYS A 1 94 ? -3.138 20.538 -21.994 1.00 54.62 94 LYS A CA 1
ATOM 765 C C . LYS A 1 94 ? -3.962 19.306 -21.558 1.00 54.62 94 LYS A C 1
ATOM 767 O O . LYS A 1 94 ? -3.461 18.465 -20.815 1.00 54.62 94 LYS A O 1
ATOM 772 N N . GLY A 1 95 ? -5.213 19.166 -22.013 1.00 50.72 95 GLY A N 1
ATOM 773 C CA . GLY A 1 95 ? -6.174 18.167 -21.505 1.00 50.72 95 GLY A CA 1
ATOM 774 C C . GLY A 1 95 ? -5.909 16.719 -21.939 1.00 50.72 95 GLY A C 1
ATOM 775 O O . GLY A 1 95 ? -5.626 15.865 -21.099 1.00 50.72 95 GLY A O 1
ATOM 776 N N . VAL A 1 96 ? -5.953 16.444 -23.251 1.00 51.22 96 VAL A N 1
ATOM 777 C CA . VAL A 1 96 ? -5.696 15.107 -23.847 1.00 51.22 96 VAL A CA 1
ATOM 778 C C . VAL A 1 96 ? -4.264 14.637 -23.564 1.00 51.22 96 VAL A C 1
ATOM 780 O O . VAL A 1 96 ? -3.991 13.444 -23.420 1.00 51.22 96 VAL A O 1
ATOM 783 N N . ASN A 1 97 ? -3.360 15.598 -23.399 1.00 63.81 97 ASN A N 1
ATOM 784 C CA . ASN A 1 97 ? -1.942 15.354 -23.246 1.00 63.81 97 ASN A CA 1
ATOM 785 C C . ASN A 1 97 ? -1.534 14.871 -21.836 1.00 63.81 97 ASN A C 1
ATOM 787 O O . ASN A 1 97 ? -0.532 14.169 -21.679 1.00 63.81 97 ASN A O 1
ATOM 791 N N . SER A 1 98 ? -2.337 15.147 -20.809 1.00 76.00 98 SER A N 1
ATOM 792 C CA . SER A 1 98 ? -2.061 14.693 -19.436 1.00 76.00 98 SER A CA 1
ATOM 793 C C . SER A 1 98 ? -2.259 13.178 -19.238 1.00 76.00 98 SER A C 1
ATOM 795 O O . SER A 1 98 ? -1.523 12.550 -18.479 1.00 76.00 98 SER A O 1
ATOM 797 N N . GLY A 1 99 ? -3.206 12.562 -19.959 1.00 84.19 99 GLY A N 1
ATOM 798 C CA . GLY A 1 99 ? -3.493 11.125 -19.849 1.00 84.19 99 GLY A CA 1
ATOM 799 C C . GLY A 1 99 ? -2.364 10.241 -20.385 1.00 84.19 99 GLY A C 1
ATOM 800 O O . GLY A 1 99 ? -2.027 9.228 -19.773 1.00 84.19 99 GLY A O 1
ATOM 801 N N . ARG A 1 100 ? -1.720 10.663 -21.483 1.00 86.44 100 ARG A N 1
ATOM 802 C CA . ARG A 1 100 ? -0.554 9.965 -22.052 1.00 86.44 100 ARG A CA 1
ATOM 803 C C . ARG A 1 100 ? 0.634 9.972 -21.098 1.00 86.44 100 ARG A C 1
ATOM 805 O O . ARG A 1 100 ? 1.238 8.928 -20.883 1.00 86.44 100 ARG A O 1
ATOM 812 N N . LEU A 1 101 ? 0.918 11.113 -20.466 1.00 90.50 101 LEU A N 1
ATOM 813 C CA . LEU A 1 101 ? 1.983 11.206 -19.466 1.00 90.50 101 LEU A CA 1
ATOM 814 C C . LEU A 1 101 ? 1.734 10.246 -18.295 1.00 90.50 101 LEU A C 1
ATOM 816 O O . LEU A 1 101 ? 2.633 9.500 -17.910 1.00 90.50 101 LEU A O 1
ATOM 820 N N . VAL A 1 102 ? 0.502 10.204 -17.773 1.00 92.31 102 VAL A N 1
ATOM 821 C CA . VAL A 1 102 ? 0.121 9.252 -16.719 1.00 92.31 102 VAL A CA 1
ATOM 822 C C . VAL A 1 102 ? 0.348 7.809 -17.171 1.00 92.31 102 VAL A C 1
ATOM 824 O O . VAL A 1 102 ? 0.904 7.027 -16.401 1.00 92.31 102 VAL A O 1
ATOM 827 N N . ALA A 1 103 ? -0.032 7.445 -18.399 1.00 94.38 103 ALA A N 1
ATOM 828 C CA . ALA A 1 103 ? 0.168 6.097 -18.932 1.00 94.38 103 ALA A CA 1
ATOM 829 C C . ALA A 1 103 ? 1.657 5.733 -19.066 1.00 94.38 103 ALA A C 1
ATOM 831 O O . ALA A 1 103 ? 2.066 4.651 -18.637 1.00 94.38 103 ALA A O 1
ATOM 832 N N . CYS A 1 104 ? 2.488 6.649 -19.574 1.00 95.56 104 CYS A N 1
ATOM 833 C CA . CYS A 1 104 ? 3.937 6.463 -19.676 1.00 95.56 104 CYS A CA 1
ATOM 834 C C . CYS A 1 104 ? 4.580 6.266 -18.296 1.00 95.56 104 CYS A C 1
ATOM 836 O O . CYS A 1 104 ? 5.290 5.287 -18.075 1.00 95.56 104 CYS A O 1
ATOM 838 N N . ILE A 1 105 ? 4.277 7.144 -17.337 1.00 95.69 105 ILE A N 1
ATOM 839 C CA . ILE A 1 105 ? 4.808 7.057 -15.969 1.00 95.69 105 ILE A CA 1
ATOM 840 C C . ILE A 1 105 ? 4.286 5.800 -15.252 1.00 95.69 105 ILE A C 1
ATOM 842 O O . ILE A 1 105 ? 5.038 5.140 -14.539 1.00 95.69 105 ILE A O 1
ATOM 846 N N . THR A 1 106 ? 3.023 5.415 -15.465 1.00 96.19 106 THR A N 1
ATOM 847 C CA . THR A 1 106 ? 2.468 4.156 -14.930 1.00 96.19 106 THR A CA 1
ATOM 848 C C . THR A 1 106 ? 3.211 2.952 -15.502 1.00 96.19 106 THR A C 1
ATOM 850 O O . THR A 1 106 ? 3.567 2.039 -14.765 1.00 96.19 106 THR A O 1
ATOM 853 N N . THR A 1 107 ? 3.516 2.973 -16.800 1.00 96.56 107 THR A N 1
ATOM 854 C CA . THR A 1 107 ? 4.302 1.925 -17.459 1.00 96.56 107 THR A CA 1
ATOM 855 C C . THR A 1 107 ? 5.709 1.839 -16.858 1.00 96.56 107 THR A C 1
ATOM 857 O O . THR A 1 107 ? 6.155 0.746 -16.507 1.00 96.56 107 THR A O 1
ATOM 860 N N . LEU A 1 108 ? 6.386 2.976 -16.645 1.00 97.62 108 LEU A N 1
ATOM 861 C CA . LEU A 1 108 ? 7.682 3.018 -15.952 1.00 97.62 108 LEU A CA 1
ATOM 862 C C . LEU A 1 108 ? 7.594 2.470 -14.523 1.00 97.62 108 LEU A C 1
ATOM 864 O O . LEU A 1 108 ? 8.481 1.728 -14.098 1.00 97.62 108 LEU A O 1
ATOM 868 N N . PHE A 1 109 ? 6.519 2.779 -13.794 1.00 97.31 109 PHE A N 1
ATOM 869 C CA . PHE A 1 109 ? 6.274 2.219 -12.467 1.00 97.31 109 PHE A CA 1
ATOM 870 C C . PHE A 1 109 ? 6.135 0.691 -12.511 1.00 97.31 109 PHE A C 1
ATOM 872 O O . PHE A 1 109 ? 6.786 0.015 -11.717 1.00 97.31 109 PHE A O 1
ATOM 879 N N . LEU A 1 110 ? 5.380 0.128 -13.461 1.00 95.75 110 LEU A N 1
ATOM 880 C CA . LEU A 1 110 ? 5.245 -1.327 -13.613 1.00 95.75 110 LEU A CA 1
ATOM 881 C C . LEU A 1 110 ? 6.598 -2.000 -13.894 1.00 95.75 110 LEU A C 1
ATOM 883 O O . LEU A 1 110 ? 6.936 -2.991 -13.248 1.00 95.75 110 LEU A O 1
ATOM 887 N N . PHE A 1 111 ? 7.420 -1.433 -14.786 1.00 96.50 111 PHE A N 1
ATOM 888 C CA . PHE A 1 111 ? 8.785 -1.930 -15.010 1.00 96.50 111 PHE A CA 1
ATOM 889 C C . PHE A 1 111 ? 9.651 -1.831 -13.747 1.00 96.50 111 PHE A C 1
ATOM 891 O O . PHE A 1 111 ? 10.378 -2.775 -13.428 1.00 96.50 111 PHE A O 1
ATOM 898 N N . SER A 1 112 ? 9.544 -0.723 -13.010 1.00 96.12 112 SER A N 1
ATOM 899 C CA . SER A 1 112 ? 10.282 -0.497 -11.760 1.00 96.12 112 SER A CA 1
ATOM 900 C C . SER A 1 112 ? 9.884 -1.489 -10.674 1.00 96.12 112 SER A C 1
ATOM 902 O O . SER A 1 112 ? 10.752 -1.991 -9.971 1.00 96.12 112 SER A O 1
ATOM 904 N N . LYS A 1 113 ? 8.592 -1.816 -10.560 1.00 94.19 113 LYS A N 1
ATOM 905 C CA . LYS A 1 113 ? 8.071 -2.780 -9.584 1.00 94.19 113 LYS A CA 1
ATOM 906 C C . LYS A 1 113 ? 8.648 -4.179 -9.797 1.00 94.19 113 LYS A C 1
ATOM 908 O O . LYS A 1 113 ? 8.962 -4.863 -8.828 1.00 94.19 113 LYS A O 1
ATOM 913 N N . ILE A 1 114 ? 8.811 -4.600 -11.054 1.00 91.94 114 ILE A N 1
ATOM 914 C CA . ILE A 1 114 ? 9.348 -5.930 -11.378 1.00 91.94 114 ILE A CA 1
ATOM 915 C C . ILE A 1 114 ? 10.876 -5.962 -11.338 1.00 91.94 114 ILE A C 1
ATOM 917 O O . ILE A 1 114 ? 11.463 -6.926 -10.846 1.00 91.94 114 ILE A O 1
ATOM 921 N N . ARG A 1 115 ? 11.543 -4.936 -11.877 1.00 92.56 115 ARG A N 1
ATOM 922 C CA . ARG A 1 115 ? 13.008 -4.870 -11.924 1.00 92.56 115 ARG A CA 1
ATOM 923 C C . ARG A 1 115 ? 13.503 -3.429 -11.743 1.00 92.56 115 ARG A C 1
ATOM 925 O O . ARG A 1 115 ? 13.826 -2.771 -12.737 1.00 92.56 115 ARG A O 1
ATOM 932 N N . PRO A 1 116 ? 13.641 -2.948 -10.494 1.00 94.44 116 PRO A N 1
ATOM 933 C CA . PRO A 1 116 ? 13.933 -1.539 -10.238 1.00 94.44 116 PRO A CA 1
ATOM 934 C C . PRO A 1 116 ? 15.300 -1.082 -10.774 1.00 94.44 116 PRO A C 1
ATOM 936 O O . PRO A 1 116 ? 15.474 0.091 -11.097 1.00 94.44 116 PRO A O 1
ATOM 939 N N . GLN A 1 117 ? 16.249 -2.005 -10.993 1.00 94.75 117 GLN A N 1
ATOM 940 C CA . GLN A 1 117 ? 17.560 -1.690 -11.587 1.00 94.75 117 GLN A CA 1
ATOM 941 C C . GLN A 1 117 ? 17.462 -1.052 -12.983 1.00 94.75 117 GLN A C 1
ATOM 943 O O . GLN A 1 117 ? 18.396 -0.378 -13.408 1.00 94.75 117 GLN A O 1
ATOM 948 N N . LEU A 1 118 ? 16.354 -1.253 -13.709 1.00 95.56 118 LEU A N 1
ATOM 949 C CA . LEU A 1 118 ? 16.146 -0.649 -15.029 1.00 95.56 118 LEU A CA 1
ATOM 950 C C . LEU A 1 118 ? 16.026 0.882 -14.970 1.00 95.56 118 LEU A C 1
ATOM 952 O O . LEU A 1 118 ? 16.342 1.547 -15.952 1.00 95.56 118 LEU A O 1
ATOM 956 N N . MET A 1 119 ? 15.601 1.431 -13.829 1.00 97.38 119 MET A N 1
ATOM 957 C CA . MET A 1 119 ? 15.315 2.858 -13.659 1.00 97.38 119 MET A CA 1
ATOM 958 C C . MET A 1 119 ? 16.384 3.630 -12.878 1.00 97.38 119 MET A C 1
ATOM 960 O O . MET A 1 119 ? 16.299 4.851 -12.801 1.00 97.38 119 MET A O 1
ATOM 964 N N . VAL A 1 120 ? 17.419 2.962 -12.351 1.00 96.12 120 VAL A N 1
ATOM 965 C CA . VAL A 1 120 ? 18.471 3.577 -11.507 1.00 96.12 120 VAL A CA 1
ATOM 966 C C . VAL A 1 120 ? 19.119 4.793 -12.166 1.00 96.12 120 VAL A C 1
ATOM 968 O O . VAL A 1 120 ? 19.188 5.858 -11.560 1.00 96.12 120 VAL A O 1
ATOM 971 N N . LYS A 1 121 ? 19.511 4.678 -13.438 1.00 95.62 121 LYS A N 1
ATOM 972 C CA . LYS A 1 121 ? 20.134 5.786 -14.181 1.00 95.62 121 LYS A CA 1
ATOM 973 C C . LYS A 1 121 ? 19.178 6.939 -14.522 1.00 95.62 121 LYS A C 1
ATOM 975 O O . LYS A 1 121 ? 19.642 8.017 -14.869 1.00 95.62 121 LYS A O 1
ATOM 980 N N . HIS A 1 122 ? 17.867 6.718 -14.416 1.00 97.00 122 HIS A N 1
ATOM 981 C CA . HIS A 1 122 ? 16.820 7.690 -14.753 1.00 97.00 122 HIS A CA 1
ATOM 982 C C . HIS A 1 122 ? 16.193 8.343 -13.516 1.00 97.00 122 HIS A C 1
ATOM 984 O O . HIS A 1 12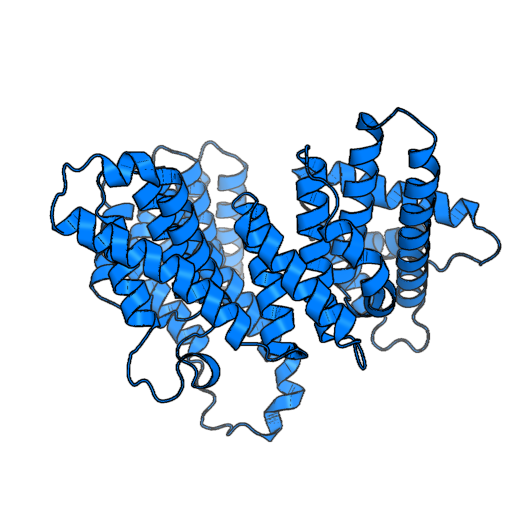2 ? 15.320 9.195 -13.652 1.00 97.00 122 HIS A O 1
ATOM 990 N N . ALA A 1 123 ? 16.619 7.975 -12.302 1.00 95.31 123 ALA A N 1
ATOM 991 C CA . ALA A 1 123 ? 16.036 8.486 -11.059 1.00 95.31 123 ALA A CA 1
ATOM 992 C C . ALA A 1 123 ? 16.103 10.021 -10.965 1.00 95.31 123 ALA A C 1
ATOM 994 O O . ALA A 1 123 ? 15.112 10.667 -10.628 1.00 95.31 123 ALA A O 1
ATOM 995 N N . MET A 1 124 ? 17.245 10.611 -11.338 1.00 94.44 124 MET A N 1
ATOM 996 C CA . MET A 1 124 ? 17.426 12.069 -11.352 1.00 94.44 124 MET A CA 1
ATOM 997 C C . MET A 1 124 ? 16.513 12.757 -12.371 1.00 94.44 124 MET A C 1
ATOM 999 O O . MET A 1 124 ? 15.961 13.810 -12.081 1.00 94.44 124 MET A O 1
ATOM 1003 N N . THR A 1 125 ? 16.286 12.134 -13.530 1.00 94.75 125 THR A N 1
ATOM 1004 C CA . THR A 1 125 ? 15.347 12.622 -14.553 1.00 94.75 125 THR A CA 1
ATOM 1005 C C . THR A 1 125 ? 13.900 12.596 -14.064 1.00 94.75 125 THR A C 1
ATOM 1007 O O . THR A 1 125 ? 13.078 13.378 -14.529 1.00 94.75 125 THR A O 1
ATOM 1010 N N . MET A 1 126 ? 13.574 11.712 -13.118 1.00 94.62 126 MET A N 1
ATOM 1011 C CA . MET A 1 126 ? 12.217 11.583 -12.589 1.00 94.62 126 MET A CA 1
ATOM 1012 C C . MET A 1 126 ? 11.910 12.531 -11.432 1.00 94.62 126 MET A C 1
ATOM 1014 O O . MET A 1 126 ? 10.745 12.864 -11.227 1.00 94.62 126 MET A O 1
ATOM 1018 N N . GLN A 1 127 ? 12.923 13.005 -10.706 1.00 94.06 127 GLN A N 1
ATOM 1019 C CA . GLN A 1 127 ? 12.730 13.880 -9.546 1.00 94.06 127 GLN A CA 1
ATOM 1020 C C . GLN A 1 127 ? 11.948 15.177 -9.849 1.00 94.06 127 GLN A C 1
ATOM 1022 O O . GLN A 1 127 ? 11.058 15.493 -9.057 1.00 94.06 127 GLN A O 1
ATOM 1027 N N . PRO A 1 128 ? 12.151 15.893 -10.976 1.00 92.81 128 PRO A N 1
ATOM 1028 C CA . PRO A 1 128 ? 11.402 17.119 -11.269 1.00 92.81 128 PRO A CA 1
ATOM 1029 C C . PRO A 1 128 ? 9.878 16.931 -11.316 1.00 92.81 128 PRO A C 1
ATOM 1031 O O . PRO A 1 128 ? 9.131 17.823 -10.910 1.00 92.81 128 PRO A O 1
ATOM 1034 N N . TYR A 1 129 ? 9.397 15.748 -11.714 1.00 91.62 129 TYR A N 1
ATOM 1035 C CA . TYR A 1 129 ? 7.963 15.435 -11.780 1.00 91.62 129 TYR A CA 1
ATOM 1036 C C . TYR A 1 129 ? 7.292 15.327 -10.402 1.00 91.62 129 TYR A C 1
ATOM 1038 O O . TYR A 1 129 ? 6.065 15.299 -10.304 1.00 91.62 129 TYR A O 1
ATOM 1046 N N . LEU A 1 130 ? 8.079 15.296 -9.322 1.00 90.00 130 LEU A N 1
ATOM 1047 C CA . LEU A 1 130 ? 7.578 15.354 -7.952 1.00 90.00 130 LEU A CA 1
ATOM 1048 C C . LEU A 1 130 ? 7.106 16.771 -7.572 1.00 90.00 130 LEU A C 1
ATOM 1050 O O . LEU A 1 130 ? 6.212 16.924 -6.742 1.00 90.00 130 LEU A O 1
ATOM 1054 N N . THR A 1 131 ? 7.682 17.810 -8.188 1.00 81.62 131 THR A N 1
ATOM 1055 C CA . THR A 1 131 ? 7.443 19.222 -7.831 1.00 81.62 131 THR A CA 1
ATOM 1056 C C . THR A 1 131 ? 6.560 19.979 -8.825 1.00 81.62 131 THR A C 1
ATOM 1058 O O . THR A 1 131 ? 6.240 21.151 -8.599 1.00 81.62 131 THR A O 1
ATOM 1061 N N . THR A 1 132 ? 6.107 19.324 -9.898 1.00 76.50 132 THR A N 1
ATOM 1062 C CA . THR A 1 132 ? 5.213 19.919 -10.898 1.00 76.50 132 THR A CA 1
ATOM 1063 C C . THR A 1 132 ? 3.943 20.483 -10.247 1.00 76.50 132 THR A C 1
ATOM 1065 O O . THR A 1 132 ? 3.350 19.877 -9.351 1.00 76.50 132 THR A O 1
ATOM 1068 N N . LYS A 1 133 ? 3.501 21.672 -10.688 1.00 71.44 133 LYS A N 1
ATOM 1069 C CA . LYS A 1 133 ? 2.290 22.323 -10.160 1.00 71.44 133 LYS A CA 1
ATOM 1070 C C . LYS A 1 133 ? 1.070 21.417 -10.350 1.00 71.44 133 LYS A C 1
ATOM 1072 O O . LYS A 1 133 ? 0.666 21.158 -11.476 1.00 71.44 133 LYS A O 1
ATOM 1077 N N . CYS A 1 134 ? 0.463 20.989 -9.246 1.00 71.88 134 CYS A N 1
ATOM 1078 C CA . CYS A 1 134 ? -0.692 20.096 -9.268 1.00 71.88 134 CYS A CA 1
ATOM 1079 C C . CYS A 1 134 ? -1.991 20.891 -9.333 1.00 71.88 134 CYS A C 1
ATOM 1081 O O . CYS A 1 134 ? -2.257 21.722 -8.461 1.00 71.88 134 CYS A O 1
ATOM 1083 N N . SER A 1 135 ? -2.817 20.587 -10.325 1.00 74.19 135 SER A N 1
ATOM 1084 C CA . SER A 1 135 ? -4.164 21.146 -10.462 1.00 74.19 135 SER A CA 1
ATOM 1085 C C . SER A 1 135 ? -5.207 20.094 -10.843 1.00 74.19 135 SER A C 1
ATOM 1087 O O . SER A 1 135 ? -6.387 20.278 -10.554 1.00 74.19 135 SER A O 1
ATOM 1089 N N . THR A 1 136 ? -4.785 18.972 -11.431 1.00 86.19 136 THR A N 1
ATOM 1090 C CA . THR A 1 136 ? -5.668 17.930 -11.958 1.00 86.19 136 THR A CA 1
ATOM 1091 C C . THR A 1 136 ? -5.462 16.577 -11.271 1.00 86.19 136 THR A C 1
ATOM 1093 O O . THR A 1 136 ? -4.435 16.314 -10.643 1.00 86.19 136 THR A O 1
ATOM 1096 N N . GLN A 1 137 ? -6.437 15.673 -11.420 1.00 87.06 137 GLN A N 1
ATOM 1097 C CA . GLN A 1 137 ? -6.321 14.289 -10.943 1.00 87.06 137 GLN A CA 1
ATOM 1098 C C . GLN A 1 137 ? -5.143 13.545 -11.592 1.00 87.06 137 GLN A C 1
ATOM 1100 O O . GLN A 1 137 ? -4.487 12.742 -10.929 1.00 87.06 137 GLN A O 1
ATOM 1105 N N . ASN A 1 138 ? -4.854 13.838 -12.862 1.00 88.31 138 ASN A N 1
ATOM 1106 C CA . ASN A 1 138 ? -3.735 13.246 -13.588 1.00 88.31 138 ASN A CA 1
ATOM 1107 C C . ASN A 1 138 ? -2.391 13.685 -12.991 1.00 88.31 138 ASN A C 1
ATOM 1109 O O . ASN A 1 138 ? -1.520 12.839 -12.800 1.00 88.31 138 ASN A O 1
ATOM 1113 N N . ASP A 1 139 ? -2.255 14.950 -12.582 1.00 89.00 139 ASP A N 1
ATOM 1114 C CA . ASP A 1 139 ? -1.039 15.446 -11.916 1.00 89.00 139 ASP A CA 1
ATOM 1115 C C . ASP A 1 139 ? -0.772 14.679 -10.611 1.00 89.00 139 ASP A C 1
ATOM 1117 O O . ASP A 1 139 ? 0.354 14.259 -10.338 1.00 89.00 139 ASP A O 1
ATOM 1121 N N . PHE A 1 140 ? -1.820 14.422 -9.817 1.00 90.69 140 PHE A N 1
ATOM 1122 C CA . PHE A 1 140 ? -1.685 13.626 -8.593 1.00 90.69 140 PHE A CA 1
ATOM 1123 C C . PHE A 1 140 ? -1.256 12.184 -8.879 1.00 90.69 140 PHE A C 1
ATOM 1125 O O . PHE A 1 140 ? -0.464 11.627 -8.118 1.00 90.69 140 PHE A O 1
ATOM 1132 N N . MET A 1 141 ? -1.741 11.577 -9.966 1.00 91.56 141 MET A N 1
ATOM 1133 C CA . MET A 1 141 ? -1.321 10.231 -10.368 1.00 91.56 141 MET A CA 1
ATOM 1134 C C . MET A 1 141 ? 0.146 10.186 -10.793 1.00 91.56 141 MET A C 1
ATOM 1136 O O . MET A 1 141 ? 0.846 9.252 -10.401 1.00 91.56 141 MET A O 1
ATOM 1140 N N . VAL A 1 142 ? 0.618 11.190 -11.543 1.00 93.38 142 VAL A N 1
ATOM 1141 C CA . VAL A 1 142 ? 2.039 11.314 -11.907 1.00 93.38 142 VAL A CA 1
ATOM 1142 C C . VAL A 1 142 ? 2.891 11.349 -10.644 1.00 93.38 142 VAL A C 1
ATOM 1144 O O . VAL A 1 142 ? 3.772 10.508 -10.493 1.00 93.38 142 VAL A O 1
ATOM 1147 N N . ILE A 1 143 ? 2.565 12.224 -9.691 1.00 93.81 143 ILE A N 1
ATOM 1148 C CA . ILE A 1 143 ? 3.301 12.348 -8.423 1.00 93.81 143 ILE A CA 1
ATOM 1149 C C . ILE A 1 143 ? 3.315 11.036 -7.646 1.00 93.81 143 ILE A C 1
ATOM 1151 O O . ILE A 1 143 ? 4.370 10.601 -7.191 1.00 93.81 143 ILE A O 1
ATOM 1155 N N . CYS A 1 144 ? 2.162 10.378 -7.513 1.00 95.19 144 CYS A N 1
ATOM 1156 C CA . CYS A 1 144 ? 2.076 9.115 -6.784 1.00 95.19 144 CYS A CA 1
ATOM 1157 C C . CYS A 1 144 ? 2.932 8.023 -7.437 1.00 95.19 144 CYS A C 1
ATOM 1159 O O . CYS A 1 144 ? 3.597 7.267 -6.734 1.00 95.19 144 CYS A O 1
ATOM 1161 N N . ASN A 1 145 ? 2.924 7.928 -8.767 1.00 96.38 145 ASN A N 1
ATOM 1162 C CA . ASN A 1 145 ? 3.720 6.932 -9.478 1.00 96.38 145 ASN A CA 1
ATOM 1163 C C . ASN A 1 145 ? 5.217 7.264 -9.451 1.00 96.38 145 ASN A C 1
ATOM 1165 O O . ASN A 1 145 ? 6.021 6.361 -9.253 1.00 96.38 145 ASN A O 1
ATOM 1169 N N . VAL A 1 146 ? 5.598 8.538 -9.578 1.00 96.88 146 VAL A N 1
ATOM 1170 C CA . VAL A 1 146 ? 6.996 8.982 -9.454 1.00 96.88 146 VAL A CA 1
ATOM 1171 C C . VAL A 1 146 ? 7.526 8.711 -8.048 1.00 96.88 146 VAL A C 1
ATOM 1173 O O . VAL A 1 146 ? 8.605 8.140 -7.920 1.00 96.88 146 VAL A O 1
ATOM 1176 N N . ALA A 1 147 ? 6.756 9.015 -6.998 1.00 97.44 147 ALA A N 1
ATOM 1177 C CA . ALA A 1 147 ? 7.128 8.688 -5.621 1.00 97.44 147 ALA A CA 1
ATOM 1178 C C . ALA A 1 147 ? 7.369 7.178 -5.441 1.00 97.44 147 ALA A C 1
ATOM 1180 O O . ALA A 1 147 ? 8.389 6.789 -4.883 1.00 97.44 147 ALA A O 1
ATOM 1181 N N . LYS A 1 148 ? 6.497 6.320 -5.992 1.00 97.56 148 LYS A N 1
ATOM 1182 C CA . LYS A 1 148 ? 6.685 4.856 -5.970 1.00 97.56 148 LYS A CA 1
ATOM 1183 C C . LYS A 1 148 ? 7.913 4.391 -6.757 1.00 97.56 148 LYS A C 1
ATOM 1185 O O . LYS A 1 148 ? 8.565 3.430 -6.364 1.00 97.56 148 LYS A O 1
ATOM 1190 N N . ILE A 1 149 ? 8.225 5.030 -7.887 1.00 98.12 149 ILE A N 1
ATOM 1191 C CA . ILE A 1 149 ? 9.441 4.723 -8.655 1.00 98.12 149 ILE A CA 1
ATOM 1192 C C . ILE A 1 149 ? 10.670 5.070 -7.811 1.00 98.12 149 ILE A C 1
ATOM 1194 O O . ILE A 1 149 ? 11.540 4.223 -7.629 1.00 98.12 149 ILE A O 1
ATOM 1198 N N . LEU A 1 150 ? 10.732 6.283 -7.255 1.00 97.81 150 LEU A N 1
ATOM 1199 C CA . LEU A 1 150 ? 11.862 6.733 -6.438 1.00 97.81 150 LEU A CA 1
ATOM 1200 C C . LEU A 1 150 ? 12.040 5.876 -5.177 1.00 97.81 150 LEU A C 1
ATOM 1202 O O . LEU A 1 150 ? 13.167 5.507 -4.858 1.00 97.81 150 LEU A O 1
ATOM 1206 N N . GLU A 1 151 ? 10.945 5.476 -4.528 1.00 97.81 151 GLU A N 1
ATOM 1207 C CA . GLU A 1 151 ? 10.940 4.553 -3.386 1.00 97.81 151 GLU A CA 1
ATOM 1208 C C . GLU A 1 151 ? 11.685 3.240 -3.683 1.00 97.81 151 GLU A C 1
ATOM 1210 O O . GLU A 1 151 ? 12.458 2.755 -2.855 1.00 97.81 151 GLU A O 1
ATOM 1215 N N . LEU A 1 152 ? 11.472 2.671 -4.873 1.00 96.69 152 LEU A N 1
ATOM 1216 C CA . LEU A 1 152 ? 12.080 1.406 -5.291 1.00 96.69 152 LEU A CA 1
ATOM 1217 C C . LEU A 1 152 ? 13.512 1.568 -5.814 1.00 96.69 152 LEU A C 1
ATOM 1219 O O . LEU A 1 152 ? 14.312 0.636 -5.729 1.00 96.69 152 LEU A O 1
ATOM 1223 N N . VAL A 1 153 ? 13.819 2.722 -6.405 1.00 97.12 153 VAL A N 1
ATOM 1224 C CA . VAL A 1 153 ? 15.023 2.920 -7.220 1.00 97.12 153 VAL A CA 1
ATOM 1225 C C . VAL A 1 153 ? 16.145 3.609 -6.449 1.00 97.12 153 VAL A C 1
ATOM 1227 O O . VAL A 1 153 ? 17.298 3.201 -6.585 1.00 97.12 153 VAL A O 1
ATOM 1230 N N . VAL A 1 154 ? 15.839 4.619 -5.627 1.00 97.06 154 VAL A N 1
ATOM 1231 C CA . VAL A 1 154 ? 16.854 5.396 -4.892 1.00 97.06 154 VAL A CA 1
ATOM 1232 C C . VAL A 1 154 ? 17.714 4.513 -3.974 1.00 97.06 154 VAL A C 1
ATOM 1234 O O . VAL A 1 154 ? 18.935 4.654 -4.028 1.00 97.06 154 VAL A O 1
ATOM 1237 N N . PRO A 1 155 ? 17.162 3.537 -3.219 1.00 96.12 155 PRO A N 1
ATOM 1238 C CA . PRO A 1 155 ? 17.977 2.631 -2.400 1.00 96.12 155 PRO A CA 1
ATOM 1239 C C . PRO A 1 155 ? 18.930 1.717 -3.186 1.00 96.12 155 PRO A C 1
ATOM 1241 O O . PRO A 1 155 ? 19.779 1.069 -2.583 1.00 96.12 155 PRO A O 1
ATOM 1244 N N . LEU A 1 156 ? 18.777 1.617 -4.510 1.00 95.69 156 LEU A N 1
ATOM 1245 C CA . LEU A 1 156 ? 19.641 0.817 -5.383 1.00 95.69 156 LEU A CA 1
ATOM 1246 C C . LEU A 1 156 ? 20.698 1.653 -6.115 1.00 95.69 156 LEU A C 1
ATOM 1248 O O . LEU A 1 156 ? 21.463 1.097 -6.902 1.00 95.69 156 LEU A O 1
ATOM 1252 N N . MET A 1 157 ? 20.717 2.975 -5.926 1.00 94.94 157 MET A N 1
ATOM 1253 C CA . MET A 1 157 ? 21.699 3.843 -6.568 1.00 94.94 157 MET A CA 1
ATOM 1254 C C . MET A 1 157 ? 23.087 3.636 -5.959 1.00 94.94 157 MET A C 1
ATOM 1256 O O . MET A 1 157 ? 23.259 3.659 -4.742 1.00 94.94 157 MET A O 1
ATOM 1260 N N . GLU A 1 158 ? 24.093 3.496 -6.817 1.00 90.38 158 GLU A N 1
ATOM 1261 C CA . GLU A 1 158 ? 25.495 3.520 -6.408 1.00 90.38 158 GLU A CA 1
ATOM 1262 C C . GLU A 1 158 ? 25.922 4.981 -6.215 1.00 90.38 158 GLU A C 1
ATOM 1264 O O . GLU A 1 158 ? 25.888 5.768 -7.159 1.00 90.38 158 GLU A O 1
ATOM 1269 N N . HIS A 1 159 ? 26.289 5.352 -4.986 1.00 89.69 159 HIS A N 1
ATOM 1270 C CA . HIS A 1 159 ? 26.759 6.697 -4.618 1.00 89.69 159 HIS A CA 1
ATOM 1271 C C . HIS A 1 159 ? 25.853 7.864 -5.088 1.00 89.69 159 HIS A C 1
ATOM 1273 O O . HIS A 1 159 ? 26.309 8.747 -5.822 1.00 89.69 159 HIS A O 1
ATOM 1279 N N . PRO A 1 160 ? 24.569 7.912 -4.675 1.00 92.94 160 PRO A N 1
ATOM 1280 C CA . PRO A 1 160 ? 23.707 9.064 -4.943 1.00 92.94 160 PRO A CA 1
ATOM 1281 C C . PRO A 1 160 ? 24.291 10.362 -4.357 1.00 92.94 160 PRO A C 1
ATOM 1283 O O . PRO A 1 160 ? 24.825 10.374 -3.252 1.00 92.94 160 PRO A O 1
ATOM 1286 N N . SER A 1 161 ? 24.159 11.471 -5.094 1.00 94.25 161 SER A N 1
ATOM 1287 C CA . SER A 1 161 ? 24.579 12.804 -4.631 1.00 94.25 161 SER A CA 1
ATOM 1288 C C . SER A 1 161 ? 23.794 13.237 -3.387 1.00 94.25 161 SER A C 1
ATOM 1290 O O . SER A 1 161 ? 22.565 13.159 -3.370 1.00 94.25 161 SER A O 1
ATOM 1292 N N . GLU A 1 162 ? 24.487 13.776 -2.380 1.00 93.25 162 GLU A N 1
ATOM 1293 C CA . GLU A 1 162 ? 23.857 14.325 -1.170 1.00 93.25 162 GLU A CA 1
ATOM 1294 C C . GLU A 1 162 ? 22.857 15.443 -1.495 1.00 93.25 162 GLU A C 1
ATOM 1296 O O . GLU A 1 162 ? 21.782 15.508 -0.904 1.00 93.25 162 GLU A O 1
ATOM 1301 N N . THR A 1 163 ? 23.157 16.286 -2.489 1.00 95.44 163 THR A N 1
ATOM 1302 C CA . THR A 1 163 ? 22.251 17.355 -2.938 1.00 95.44 163 THR A CA 1
ATOM 1303 C C . THR A 1 163 ? 20.959 16.787 -3.517 1.00 95.44 163 THR A C 1
ATOM 1305 O O . THR A 1 163 ? 19.875 17.302 -3.246 1.00 95.44 163 THR A O 1
ATOM 1308 N N . PHE A 1 164 ? 21.061 15.710 -4.298 1.00 96.06 164 PHE A N 1
ATOM 1309 C CA . PHE A 1 164 ? 19.899 15.027 -4.860 1.00 96.06 164 PHE A CA 1
ATOM 1310 C C . PHE A 1 164 ? 19.021 14.421 -3.756 1.00 96.06 164 PHE A C 1
ATOM 1312 O O . PHE A 1 164 ? 17.806 14.616 -3.763 1.00 96.06 164 PHE A O 1
ATOM 1319 N N . LEU A 1 165 ? 19.637 13.751 -2.778 1.00 96.00 165 LEU A N 1
ATOM 1320 C CA . LEU A 1 165 ? 18.931 13.149 -1.645 1.00 96.00 165 LEU A CA 1
ATOM 1321 C C . LEU A 1 165 ? 18.232 14.203 -0.778 1.00 96.00 165 LEU A C 1
ATOM 1323 O O . LEU A 1 165 ? 17.046 14.059 -0.489 1.00 96.00 165 LEU A O 1
ATOM 1327 N N . ALA A 1 166 ? 18.928 15.292 -0.438 1.00 95.56 166 ALA A N 1
ATOM 1328 C CA . ALA A 1 166 ? 18.354 16.398 0.326 1.00 95.56 166 ALA A CA 1
ATOM 1329 C C . ALA A 1 166 ? 17.158 17.038 -0.401 1.00 95.56 166 ALA A C 1
ATOM 1331 O O . ALA A 1 166 ? 16.135 17.325 0.218 1.00 95.56 166 ALA A O 1
ATOM 1332 N N . THR A 1 167 ? 17.257 17.198 -1.725 1.00 95.94 167 THR A N 1
ATOM 1333 C CA . THR A 1 167 ? 16.166 17.740 -2.550 1.00 95.94 167 THR A CA 1
ATOM 1334 C C . THR A 1 167 ? 14.941 16.822 -2.519 1.00 95.94 167 THR A C 1
ATOM 1336 O O . THR A 1 167 ? 13.826 17.294 -2.301 1.00 95.94 167 THR A O 1
ATOM 1339 N N . ILE A 1 168 ? 15.131 15.503 -2.666 1.00 96.19 168 ILE A N 1
ATOM 1340 C CA . ILE A 1 168 ? 14.033 14.528 -2.570 1.00 96.19 168 ILE A CA 1
ATOM 1341 C C . ILE A 1 168 ? 13.354 14.593 -1.201 1.00 96.19 168 ILE A C 1
ATOM 1343 O O . ILE A 1 168 ? 12.125 14.641 -1.139 1.00 96.19 168 ILE A O 1
ATOM 1347 N N . GLU A 1 169 ? 14.121 14.601 -0.109 1.00 95.88 169 GLU A N 1
ATOM 1348 C CA . GLU A 1 169 ? 13.557 14.686 1.244 1.00 95.88 169 GLU A CA 1
ATOM 1349 C C . GLU A 1 169 ? 12.717 15.954 1.431 1.00 95.88 169 GLU A C 1
ATOM 1351 O O . GLU A 1 169 ? 11.594 15.891 1.944 1.00 95.88 169 GLU A O 1
ATOM 1356 N N . GLU A 1 170 ? 13.237 17.101 0.990 1.00 95.25 170 GLU A N 1
ATOM 1357 C CA . GLU A 1 170 ? 12.557 18.388 1.108 1.00 95.25 170 GLU A CA 1
ATOM 1358 C C . GLU A 1 170 ? 11.259 18.422 0.286 1.00 95.25 170 GLU A C 1
ATOM 1360 O O . GLU A 1 170 ? 10.209 18.850 0.782 1.00 95.25 170 GLU A O 1
ATOM 1365 N N . ASP A 1 171 ? 11.300 17.932 -0.952 1.00 95.56 171 ASP A N 1
ATOM 1366 C CA . ASP A 1 171 ? 10.145 17.906 -1.844 1.00 95.56 171 ASP A CA 1
ATOM 1367 C C . ASP A 1 171 ? 9.060 16.951 -1.345 1.00 95.56 171 ASP A C 1
ATOM 1369 O O . ASP A 1 171 ? 7.892 17.344 -1.250 1.00 95.56 171 ASP A O 1
ATOM 1373 N N . LEU A 1 172 ? 9.426 15.730 -0.933 1.00 96.19 172 LEU A N 1
ATOM 1374 C CA . LEU A 1 172 ? 8.489 14.780 -0.326 1.00 96.19 172 LEU A CA 1
ATOM 1375 C C . LEU A 1 172 ? 7.806 15.396 0.896 1.00 96.19 172 LEU A C 1
ATOM 1377 O O . LEU A 1 172 ? 6.590 15.280 1.056 1.00 96.19 172 LEU A O 1
ATOM 1381 N N . MET A 1 173 ? 8.554 16.122 1.724 1.00 94.25 173 MET A N 1
ATOM 1382 C CA . MET A 1 173 ? 8.013 16.794 2.901 1.00 94.25 173 MET A CA 1
ATOM 1383 C C . MET A 1 173 ? 7.054 17.934 2.556 1.00 94.25 173 MET A C 1
ATOM 1385 O O . MET A 1 173 ? 5.974 18.027 3.150 1.00 94.25 173 MET A O 1
ATOM 1389 N N . LYS A 1 174 ? 7.368 18.757 1.550 1.00 93.69 174 LYS A N 1
ATOM 1390 C CA . LYS A 1 174 ? 6.432 19.770 1.033 1.00 93.69 174 LYS A CA 1
ATOM 1391 C C . LYS A 1 174 ? 5.131 19.123 0.549 1.00 93.69 174 LYS A C 1
ATOM 1393 O O . LYS A 1 174 ? 4.045 19.619 0.867 1.00 93.69 174 LYS A O 1
ATOM 1398 N N . LEU A 1 175 ? 5.213 17.991 -0.155 1.00 93.81 175 LEU A N 1
ATOM 1399 C CA . LEU A 1 175 ? 4.036 17.244 -0.613 1.00 93.81 175 LEU A CA 1
ATOM 1400 C C . LEU A 1 175 ? 3.211 16.681 0.556 1.00 93.81 175 LEU A C 1
ATOM 1402 O O . LEU A 1 175 ? 1.982 16.819 0.555 1.00 93.81 175 LEU A O 1
ATOM 1406 N N . ILE A 1 176 ? 3.875 16.123 1.576 1.00 93.69 176 ILE A N 1
ATOM 1407 C CA . ILE A 1 176 ? 3.251 15.597 2.804 1.00 93.69 176 ILE A CA 1
ATOM 1408 C C . ILE A 1 176 ? 2.512 16.691 3.577 1.00 93.69 176 ILE A C 1
ATOM 1410 O O . ILE A 1 176 ? 1.509 16.410 4.230 1.00 93.69 176 ILE A O 1
ATOM 1414 N N . ILE A 1 177 ? 2.954 17.947 3.502 1.00 91.25 17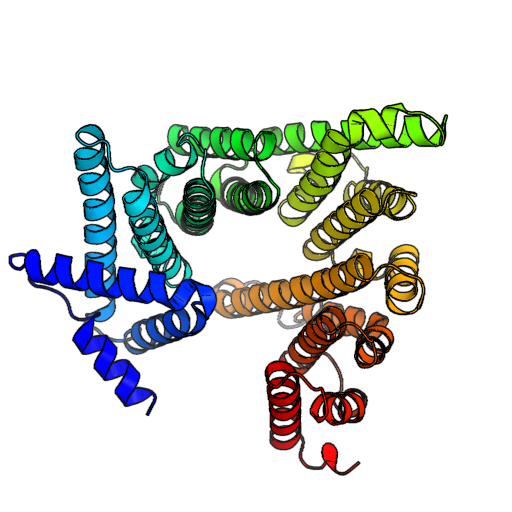7 ILE A N 1
ATOM 1415 C CA . ILE A 1 177 ? 2.306 19.076 4.187 1.00 91.25 177 ILE A CA 1
ATOM 1416 C C . ILE A 1 177 ? 1.150 19.658 3.368 1.00 91.25 177 ILE A C 1
ATOM 1418 O O . ILE A 1 177 ? 0.169 20.122 3.951 1.00 91.25 177 ILE A O 1
ATOM 1422 N N . LYS A 1 178 ? 1.236 19.612 2.035 1.00 89.81 178 LYS A N 1
ATOM 1423 C CA . LYS A 1 178 ? 0.327 20.342 1.146 1.00 89.81 178 LYS A CA 1
ATOM 1424 C C . LYS A 1 178 ? -0.873 19.531 0.646 1.00 89.81 178 LYS A C 1
ATOM 1426 O O . LYS A 1 178 ? -1.981 20.058 0.621 1.00 89.81 178 LYS A O 1
ATOM 1431 N N . TYR A 1 179 ? -0.689 18.274 0.236 1.00 90.62 179 TYR A N 1
ATOM 1432 C CA . TYR A 1 179 ? -1.691 17.560 -0.580 1.00 90.62 179 TYR A CA 1
ATOM 1433 C C . TYR A 1 179 ? -2.543 16.536 0.186 1.00 90.62 179 TYR A C 1
ATOM 1435 O O . TYR A 1 179 ? -2.444 16.422 1.405 1.00 90.62 179 TYR A O 1
ATOM 1443 N N . GLY A 1 180 ? -3.464 15.861 -0.508 1.00 89.19 180 GLY A N 1
ATOM 1444 C CA . GLY A 1 180 ? -4.429 14.924 0.080 1.00 89.19 180 GLY A CA 1
ATOM 1445 C C . GLY A 1 180 ? -3.842 13.564 0.484 1.00 89.19 180 GLY A C 1
ATOM 1446 O O . GLY A 1 180 ? -2.681 13.262 0.221 1.00 89.19 180 GLY A O 1
ATOM 1447 N N . MET A 1 181 ? -4.682 12.724 1.099 1.00 90.00 181 MET A N 1
ATOM 1448 C CA . MET A 1 181 ? -4.295 11.451 1.732 1.00 90.00 181 MET A CA 1
ATOM 1449 C C . MET A 1 181 ? -3.474 10.516 0.833 1.00 90.00 181 MET A C 1
ATOM 1451 O O . MET A 1 181 ? -2.461 9.993 1.280 1.00 90.00 181 MET A O 1
ATOM 1455 N N . THR A 1 182 ? -3.883 10.315 -0.424 1.00 91.12 182 THR A N 1
ATOM 1456 C CA . THR A 1 182 ? -3.203 9.389 -1.348 1.00 91.12 182 THR A CA 1
ATOM 1457 C C . THR A 1 182 ? -1.770 9.825 -1.645 1.00 91.12 182 THR A C 1
ATOM 1459 O O . THR A 1 182 ? -0.859 9.001 -1.621 1.00 91.12 182 THR A O 1
ATOM 1462 N N . VAL A 1 183 ? -1.562 11.128 -1.865 1.00 93.06 183 VAL A N 1
ATOM 1463 C CA . VAL A 1 183 ? -0.223 11.696 -2.077 1.00 93.06 183 VAL A CA 1
ATOM 1464 C C . VAL A 1 183 ? 0.600 11.555 -0.803 1.00 93.06 183 VAL A C 1
ATOM 1466 O O . VAL A 1 183 ? 1.718 11.058 -0.857 1.00 93.06 183 VAL A O 1
ATOM 1469 N N . VAL A 1 184 ? 0.029 11.915 0.354 1.00 94.94 184 VAL A N 1
ATOM 1470 C CA . VAL A 1 184 ? 0.709 11.782 1.653 1.00 94.94 184 VAL A CA 1
ATOM 1471 C C . VAL A 1 184 ? 1.169 10.343 1.883 1.00 94.94 184 VAL A C 1
ATOM 1473 O O . VAL A 1 184 ? 2.321 10.134 2.238 1.00 94.94 184 VAL A O 1
ATOM 1476 N N . GLN A 1 185 ? 0.313 9.351 1.633 1.00 94.88 185 GLN A N 1
ATOM 1477 C CA . GLN A 1 185 ? 0.650 7.944 1.845 1.00 94.88 185 GLN A CA 1
ATOM 1478 C C . GLN A 1 185 ? 1.854 7.499 1.002 1.00 94.88 185 GLN A C 1
ATOM 1480 O O . GLN A 1 185 ? 2.794 6.924 1.543 1.00 94.88 185 GLN A O 1
ATOM 1485 N N . HIS A 1 186 ? 1.852 7.780 -0.304 1.00 95.81 186 HIS A N 1
ATOM 1486 C CA . HIS A 1 186 ? 2.957 7.378 -1.180 1.00 95.81 186 HIS A CA 1
ATOM 1487 C C . HIS A 1 186 ? 4.239 8.177 -0.920 1.00 95.81 186 HIS A C 1
ATOM 1489 O O . HIS A 1 186 ? 5.327 7.607 -0.949 1.00 95.81 186 HIS A O 1
ATOM 1495 N N . CYS A 1 187 ? 4.130 9.467 -0.592 1.00 96.38 187 CYS A N 1
ATOM 1496 C CA . CYS A 1 187 ? 5.298 10.276 -0.257 1.00 96.38 187 CYS A CA 1
ATOM 1497 C C . CYS A 1 187 ? 5.935 9.862 1.075 1.00 96.38 187 CYS A C 1
ATOM 1499 O O . CYS A 1 187 ? 7.157 9.842 1.161 1.00 96.38 187 CYS A O 1
ATOM 1501 N N . VAL A 1 188 ? 5.144 9.503 2.096 1.00 97.19 188 VAL A N 1
ATOM 1502 C CA . VAL A 1 188 ? 5.688 8.985 3.365 1.00 97.19 188 VAL A CA 1
ATOM 1503 C C . VAL A 1 188 ? 6.367 7.629 3.155 1.00 97.19 188 VAL A C 1
ATOM 1505 O O . VAL A 1 188 ? 7.445 7.425 3.703 1.00 97.19 188 VAL A O 1
ATOM 1508 N N . SER A 1 189 ? 5.798 6.741 2.330 1.00 96.81 189 SER A N 1
ATOM 1509 C CA . SER A 1 189 ? 6.431 5.456 1.977 1.00 96.81 189 SER A CA 1
ATOM 1510 C C . SER A 1 189 ? 7.796 5.668 1.318 1.00 96.81 189 SER A C 1
ATOM 1512 O O . SER A 1 189 ? 8.807 5.133 1.774 1.00 96.81 189 SER A O 1
ATOM 1514 N N . CYS A 1 190 ? 7.849 6.546 0.308 1.00 97.81 190 CYS A N 1
ATOM 1515 C CA . CYS A 1 190 ? 9.093 6.919 -0.362 1.00 97.81 190 CYS A CA 1
ATOM 1516 C C . CYS A 1 190 ? 10.101 7.559 0.600 1.00 97.81 190 CYS A C 1
ATOM 1518 O O . CYS A 1 190 ? 11.275 7.197 0.580 1.00 97.81 190 CYS A O 1
ATOM 1520 N N . LEU A 1 191 ? 9.657 8.481 1.462 1.00 97.62 191 LEU A N 1
ATOM 1521 C CA . LEU A 1 191 ? 10.517 9.117 2.461 1.00 97.62 191 LEU A CA 1
ATOM 1522 C C . LEU A 1 191 ? 11.095 8.073 3.424 1.00 97.62 191 LEU A C 1
ATOM 1524 O O . LEU A 1 191 ? 12.287 8.109 3.706 1.00 97.62 191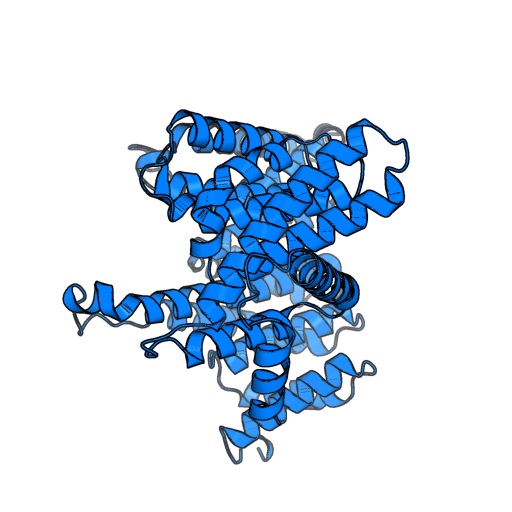 LEU A O 1
ATOM 1528 N N . GLY A 1 192 ? 10.281 7.111 3.870 1.00 96.25 192 GLY A N 1
ATOM 1529 C CA . GLY A 1 192 ? 10.717 5.975 4.683 1.00 96.25 192 GLY A CA 1
ATOM 1530 C C . GLY A 1 192 ? 11.805 5.151 4.008 1.00 96.25 192 GLY A C 1
ATOM 1531 O O . GLY A 1 192 ? 12.843 4.889 4.609 1.00 96.25 192 GLY A O 1
ATOM 1532 N N . ALA A 1 193 ? 11.616 4.793 2.737 1.00 96.00 193 ALA A N 1
ATOM 1533 C CA . ALA A 1 193 ? 12.615 4.035 1.990 1.00 96.00 193 ALA A CA 1
ATOM 1534 C C . ALA A 1 193 ? 13.935 4.803 1.814 1.00 96.00 193 ALA A C 1
ATOM 1536 O O . ALA A 1 193 ? 14.999 4.214 1.985 1.00 96.00 193 ALA A O 1
ATOM 1537 N N . VAL A 1 194 ? 13.876 6.101 1.500 1.00 96.50 194 VAL A N 1
ATOM 1538 C CA . VAL A 1 194 ? 15.067 6.942 1.290 1.00 96.50 194 VAL A CA 1
ATOM 1539 C C . VAL A 1 194 ? 15.814 7.183 2.603 1.00 96.50 194 VAL A C 1
ATOM 1541 O O . VAL A 1 194 ? 17.026 6.971 2.666 1.00 96.50 194 VAL A O 1
ATOM 1544 N N . VAL A 1 195 ? 15.104 7.559 3.668 1.00 96.38 195 VAL A N 1
ATOM 1545 C CA . VAL A 1 195 ? 15.720 7.892 4.959 1.00 96.38 195 VAL A CA 1
ATOM 1546 C C . VAL A 1 195 ? 16.282 6.648 5.642 1.00 96.38 195 VAL A C 1
ATOM 1548 O O . VAL A 1 195 ? 17.464 6.630 5.979 1.00 96.38 195 VAL A O 1
ATOM 1551 N N . ASN A 1 196 ? 15.486 5.580 5.772 1.00 94.62 196 ASN A N 1
ATOM 1552 C CA . ASN A 1 196 ? 15.900 4.383 6.512 1.00 94.62 196 ASN A CA 1
ATOM 1553 C C . ASN A 1 196 ? 17.003 3.586 5.800 1.00 94.62 196 ASN A C 1
ATOM 1555 O O . ASN A 1 196 ? 17.734 2.849 6.457 1.00 94.62 196 ASN A O 1
ATOM 1559 N N . LYS A 1 197 ? 17.117 3.676 4.465 1.00 93.38 197 LYS A N 1
ATOM 1560 C CA . LYS A 1 197 ? 18.080 2.865 3.692 1.00 93.38 197 LYS A CA 1
ATOM 1561 C C . LYS A 1 197 ? 19.285 3.641 3.175 1.00 93.38 197 LYS A C 1
ATOM 1563 O O . LYS A 1 197 ? 20.286 3.006 2.861 1.00 93.38 197 LYS A O 1
ATOM 1568 N N . VAL A 1 198 ? 19.194 4.967 3.045 1.00 94.19 198 VAL A N 1
ATOM 1569 C CA . VAL A 1 198 ? 20.232 5.765 2.371 1.00 94.19 198 VAL A CA 1
ATOM 1570 C C . VAL A 1 198 ? 20.728 6.910 3.245 1.00 94.19 198 VAL A C 1
ATOM 1572 O O . VAL A 1 198 ? 21.904 6.928 3.593 1.00 94.19 198 VAL A O 1
ATOM 1575 N N . THR A 1 199 ? 19.867 7.865 3.604 1.00 93.75 199 THR A N 1
ATOM 1576 C CA . THR A 1 199 ? 20.337 9.150 4.162 1.00 93.75 199 THR A CA 1
ATOM 1577 C C . THR A 1 199 ? 20.562 9.133 5.668 1.00 93.75 199 THR A C 1
ATOM 1579 O O . THR A 1 199 ? 21.386 9.898 6.160 1.00 93.75 199 THR A O 1
ATOM 1582 N N . GLN A 1 200 ? 19.819 8.300 6.406 1.00 92.62 200 GLN A N 1
ATOM 1583 C CA . GLN A 1 200 ? 19.810 8.272 7.874 1.00 92.62 200 GLN A CA 1
ATOM 1584 C C . GLN A 1 200 ? 19.501 9.646 8.514 1.00 92.62 200 GLN A C 1
ATOM 1586 O O . GLN A 1 200 ? 19.859 9.913 9.663 1.00 92.62 200 GLN A O 1
ATOM 1591 N N . ASN A 1 201 ? 18.818 10.549 7.796 1.00 91.88 201 ASN A N 1
ATOM 1592 C CA . ASN A 1 201 ? 18.454 11.879 8.296 1.00 91.88 201 ASN A CA 1
ATOM 1593 C C . ASN A 1 201 ? 17.211 11.843 9.212 1.00 91.88 201 ASN A C 1
ATOM 1595 O O . ASN A 1 201 ? 16.190 12.499 8.980 1.00 91.88 201 ASN A O 1
ATOM 1599 N N . TYR A 1 202 ? 17.291 11.068 10.294 1.00 93.44 202 TYR A N 1
ATOM 1600 C CA . TYR A 1 202 ? 16.167 10.827 11.205 1.00 93.44 202 TYR A CA 1
ATOM 1601 C C . TYR A 1 202 ? 15.679 12.087 11.925 1.00 93.44 202 TYR A C 1
ATOM 1603 O O . TYR A 1 202 ? 14.488 12.226 12.207 1.00 93.44 202 TYR A O 1
ATOM 1611 N N . LYS A 1 203 ? 16.565 13.066 12.150 1.00 91.88 203 LYS A N 1
ATOM 1612 C CA . LYS A 1 203 ? 16.228 14.346 12.799 1.00 91.88 203 LYS A CA 1
ATOM 1613 C C . LYS A 1 203 ? 15.138 15.113 12.049 1.00 91.88 203 LYS A C 1
ATOM 1615 O O . LYS A 1 203 ? 14.272 15.725 12.677 1.00 91.88 203 LYS A O 1
ATOM 1620 N N . PHE A 1 204 ? 15.163 15.076 10.718 1.00 90.06 204 PHE A N 1
ATOM 1621 C CA . PHE A 1 204 ? 14.195 15.790 9.891 1.00 90.06 204 PHE A CA 1
ATOM 1622 C C . PHE A 1 204 ? 12.792 15.174 9.995 1.00 90.06 204 PHE A C 1
ATOM 1624 O O . PHE A 1 204 ? 11.801 15.879 10.212 1.00 90.06 204 PHE A O 1
ATOM 1631 N N . VAL A 1 205 ? 12.716 13.841 9.951 1.00 95.19 205 VAL A N 1
ATOM 1632 C CA . VAL A 1 205 ? 11.469 13.083 10.134 1.00 95.19 205 VAL A CA 1
ATOM 1633 C C . VAL A 1 205 ? 10.937 13.238 11.563 1.00 95.19 205 VAL A C 1
ATOM 1635 O O . VAL A 1 205 ? 9.743 13.478 11.756 1.00 95.19 205 VAL A O 1
ATOM 1638 N N . TRP A 1 206 ? 11.820 13.202 12.563 1.00 95.19 206 TRP A N 1
ATOM 1639 C CA . TRP A 1 206 ? 11.487 13.411 13.974 1.00 95.19 206 TRP A CA 1
ATOM 1640 C C . TRP A 1 206 ? 10.813 14.764 14.230 1.00 95.19 206 TRP A C 1
ATOM 1642 O O . TRP A 1 206 ? 9.791 14.848 14.916 1.00 95.19 206 TRP A O 1
ATOM 1652 N N . ALA A 1 207 ? 11.346 15.841 13.646 1.00 94.00 207 ALA A N 1
ATOM 1653 C CA . ALA A 1 207 ? 10.750 17.170 13.751 1.00 94.00 207 ALA A CA 1
ATOM 1654 C C . ALA A 1 207 ? 9.343 17.216 13.126 1.00 94.00 207 ALA A C 1
ATOM 1656 O O . ALA A 1 207 ? 8.424 17.823 13.687 1.00 94.00 207 ALA A O 1
ATOM 1657 N N . CYS A 1 208 ? 9.148 16.536 11.990 1.00 94.31 208 CYS A N 1
ATOM 1658 C CA . CYS A 1 208 ? 7.840 16.414 11.347 1.00 94.31 208 CYS A CA 1
ATOM 1659 C C . CYS A 1 208 ? 6.828 15.677 12.229 1.00 94.31 208 CYS A C 1
ATOM 1661 O O . CYS A 1 208 ? 5.719 16.177 12.444 1.00 94.31 208 CYS A O 1
ATOM 1663 N N . PHE A 1 209 ? 7.229 14.526 12.773 1.00 96.38 209 PHE A N 1
ATOM 1664 C CA . PHE A 1 209 ? 6.414 13.734 13.687 1.00 96.38 209 PHE A CA 1
ATOM 1665 C C . PHE A 1 209 ? 5.989 14.564 14.901 1.00 96.38 209 PHE A C 1
ATOM 1667 O O . PHE A 1 209 ? 4.794 14.703 15.156 1.00 96.38 209 PHE A O 1
ATOM 1674 N N . ASN A 1 210 ? 6.939 15.210 15.585 1.00 95.19 210 ASN A N 1
ATOM 1675 C CA . ASN A 1 210 ? 6.658 16.023 16.771 1.00 95.19 210 ASN A CA 1
ATOM 1676 C C . ASN A 1 210 ? 5.692 17.177 16.499 1.00 95.19 210 ASN A C 1
ATOM 1678 O O . ASN A 1 210 ? 4.866 17.502 17.351 1.00 95.19 210 ASN A O 1
ATOM 1682 N N . ARG A 1 211 ? 5.742 17.783 15.307 1.00 95.19 211 ARG A N 1
ATOM 1683 C CA . ARG A 1 211 ? 4.791 18.831 14.919 1.00 95.19 211 ARG A CA 1
ATOM 1684 C C . ARG A 1 211 ? 3.357 18.301 14.864 1.00 95.19 211 ARG A C 1
ATOM 1686 O O . ARG A 1 211 ? 2.463 18.927 15.433 1.00 95.19 211 ARG A O 1
ATOM 1693 N N . TYR A 1 212 ? 3.128 17.170 14.197 1.00 96.44 212 TYR A N 1
ATOM 1694 C CA . TYR A 1 212 ? 1.784 16.593 14.081 1.00 96.44 212 TYR A CA 1
ATOM 1695 C C . TYR A 1 212 ? 1.313 15.937 15.381 1.00 96.44 212 TYR A C 1
ATOM 1697 O O . TYR A 1 212 ? 0.184 16.175 15.808 1.00 96.44 212 TYR A O 1
ATOM 1705 N N . TYR A 1 213 ? 2.178 15.174 16.049 1.00 96.94 213 TYR A N 1
ATOM 1706 C CA . TYR A 1 213 ? 1.884 14.563 17.344 1.00 96.94 213 TYR A CA 1
ATOM 1707 C C . TYR A 1 213 ? 1.598 15.626 18.416 1.00 96.94 213 TYR A C 1
ATOM 1709 O O . TYR A 1 213 ? 0.631 15.516 19.171 1.00 96.94 213 TYR A O 1
ATOM 1717 N N . GLY A 1 214 ? 2.386 16.705 18.447 1.00 96.31 214 GLY A N 1
ATOM 1718 C CA . GLY A 1 214 ? 2.176 17.835 19.348 1.00 96.31 214 GLY A CA 1
ATOM 1719 C C . GLY A 1 214 ? 0.865 18.573 19.073 1.00 96.31 214 GLY A C 1
ATOM 1720 O O . GLY A 1 214 ? 0.162 18.933 20.015 1.00 96.31 214 GLY A O 1
ATOM 1721 N N . ALA A 1 215 ? 0.490 18.755 17.801 1.00 94.94 215 ALA A N 1
ATOM 1722 C CA . ALA A 1 215 ? -0.809 19.323 17.436 1.00 94.94 215 ALA A CA 1
ATOM 1723 C C . ALA A 1 215 ? -1.976 18.441 17.913 1.00 94.94 215 ALA A C 1
ATOM 1725 O O . ALA A 1 215 ? -2.911 18.951 18.529 1.00 94.94 215 ALA A O 1
ATOM 1726 N N . LEU A 1 216 ? -1.898 17.121 17.705 1.00 95.81 216 LEU A N 1
ATOM 1727 C CA . LEU A 1 216 ? -2.903 16.174 18.201 1.00 95.81 216 LEU A CA 1
ATOM 1728 C C . LEU A 1 216 ? -3.001 16.172 19.725 1.00 95.81 216 LEU A C 1
ATOM 1730 O O . LEU A 1 216 ? -4.103 16.174 20.264 1.00 95.81 216 LEU A O 1
ATOM 1734 N N . SER A 1 217 ? -1.861 16.186 20.416 1.00 95.81 217 SER A N 1
ATOM 1735 C CA . SER A 1 217 ? -1.817 16.187 21.880 1.00 95.81 217 SER A CA 1
ATOM 1736 C C . SER A 1 217 ? -2.477 17.442 22.451 1.00 95.81 217 SER A C 1
ATOM 1738 O O . SER A 1 217 ? -3.293 17.338 23.360 1.00 95.81 217 SER A O 1
ATOM 1740 N N . LYS A 1 218 ? -2.210 18.617 21.861 1.00 94.38 218 LYS A N 1
ATOM 1741 C CA . LYS A 1 218 ? -2.876 19.875 22.236 1.00 94.38 218 LYS A CA 1
ATOM 1742 C C . LYS A 1 218 ? -4.387 19.812 22.017 1.00 94.38 218 LYS A C 1
ATOM 1744 O O . LYS A 1 218 ? -5.138 20.194 22.907 1.00 94.38 218 LYS A O 1
ATOM 1749 N N . LEU A 1 219 ? -4.828 19.301 20.865 1.00 93.25 219 LEU A N 1
ATOM 1750 C CA . LEU A 1 219 ? -6.254 19.148 20.563 1.00 93.25 219 LEU A CA 1
ATOM 1751 C C . LEU A 1 219 ? -6.939 18.148 21.507 1.00 93.25 219 LEU A C 1
ATOM 1753 O O . LEU A 1 219 ? -8.063 18.397 21.928 1.00 93.25 219 LEU A O 1
ATOM 1757 N N . LYS A 1 220 ? -6.261 17.054 21.888 1.00 94.06 220 LYS A N 1
ATOM 1758 C CA . LYS A 1 220 ? -6.750 16.111 22.908 1.00 94.06 220 LYS A CA 1
ATOM 1759 C C . LYS A 1 220 ? -6.926 16.807 24.257 1.00 94.06 220 LYS A C 1
ATOM 1761 O O . LYS A 1 220 ? -8.000 16.694 24.833 1.00 94.06 220 LYS A O 1
ATOM 1766 N N . SER A 1 221 ? -5.918 17.536 24.744 1.00 93.62 221 SER A N 1
ATOM 1767 C CA . SER A 1 221 ? -6.009 18.252 26.027 1.00 93.62 221 SER A CA 1
ATOM 1768 C C . SER A 1 221 ? -7.155 19.266 26.036 1.00 93.62 221 SER A C 1
ATOM 1770 O O . SER A 1 221 ? -7.969 19.253 26.950 1.00 93.62 221 SER A O 1
ATOM 1772 N N . GLN A 1 222 ? -7.291 20.062 24.972 1.00 90.69 222 GLN A N 1
ATOM 1773 C CA . GLN A 1 222 ? -8.385 21.030 24.837 1.00 90.69 222 GLN A CA 1
ATOM 1774 C C . GLN A 1 222 ? -9.766 20.357 24.811 1.00 90.69 222 GLN A C 1
ATOM 1776 O O . GLN A 1 222 ? -10.694 20.848 25.445 1.00 90.69 222 GLN A O 1
ATOM 1781 N N . HIS A 1 223 ? -9.905 19.216 24.127 1.00 91.50 223 HIS A N 1
ATOM 1782 C CA . HIS A 1 223 ? -11.157 18.452 24.112 1.00 91.50 223 HIS A CA 1
ATOM 1783 C C . HIS A 1 223 ? -11.511 17.852 25.477 1.00 91.50 223 HIS A C 1
ATOM 1785 O O . HIS A 1 223 ? -12.683 17.715 25.809 1.00 91.50 223 HIS A O 1
ATOM 1791 N N . GLN A 1 224 ? -10.505 17.444 26.258 1.00 91.50 224 GLN A N 1
ATOM 1792 C CA . GLN A 1 224 ? -10.716 16.898 27.600 1.00 91.50 224 GLN A CA 1
ATOM 1793 C C . GLN A 1 224 ? -11.150 17.976 28.596 1.00 91.50 224 GLN A C 1
ATOM 1795 O O . GLN A 1 224 ? -11.940 17.680 29.488 1.00 91.50 224 GLN A O 1
ATOM 1800 N N . GLU A 1 225 ? -10.641 19.199 28.443 1.00 91.12 225 GLU A N 1
ATOM 1801 C CA . GLU A 1 225 ? -11.025 20.350 29.264 1.00 91.12 225 GLU A CA 1
ATOM 1802 C C . GLU A 1 225 ? -12.436 20.852 28.925 1.00 91.12 225 GLU A C 1
ATOM 1804 O O . GLU A 1 225 ? -13.219 21.123 29.833 1.00 91.12 225 GLU A O 1
ATOM 1809 N N . ASP A 1 226 ? -12.778 20.934 27.634 1.00 88.12 226 ASP A N 1
ATOM 1810 C CA . ASP A 1 226 ? -14.104 21.347 27.168 1.00 88.12 226 ASP A CA 1
ATOM 1811 C C . ASP A 1 226 ? -14.574 20.514 25.956 1.00 88.12 226 ASP A C 1
ATOM 1813 O O . ASP A 1 226 ? -14.282 20.853 24.801 1.00 88.12 226 ASP A O 1
ATOM 1817 N N . PRO A 1 227 ? -15.353 19.439 26.193 1.00 83.00 227 PRO A N 1
ATOM 1818 C CA . PRO A 1 227 ? -15.886 18.587 25.129 1.00 83.00 227 PRO A CA 1
ATOM 1819 C C . PRO A 1 227 ? -16.847 19.295 24.166 1.00 83.00 227 PRO A C 1
ATOM 1821 O O . PRO A 1 227 ? -17.052 18.823 23.050 1.00 83.00 227 PRO A O 1
ATOM 1824 N N . ASN A 1 228 ? -17.446 20.419 24.577 1.00 80.06 228 ASN A N 1
ATOM 1825 C CA . ASN A 1 228 ? -18.396 21.177 23.759 1.00 80.06 228 ASN A CA 1
ATOM 1826 C C . ASN A 1 228 ? -17.735 22.358 23.032 1.00 80.06 228 ASN A C 1
ATOM 1828 O O . ASN A 1 228 ? -18.417 23.142 22.366 1.00 80.06 228 ASN A O 1
ATOM 1832 N N . SER A 1 229 ? -16.410 22.485 23.135 1.00 78.00 229 SER A N 1
ATOM 1833 C CA . SER A 1 229 ? -15.663 23.564 22.508 1.00 78.00 229 SER A CA 1
ATOM 1834 C C . SER A 1 229 ? -15.745 23.509 20.982 1.00 78.00 229 SER A C 1
ATOM 1836 O O . SER A 1 229 ? -15.472 22.491 20.343 1.00 78.00 229 SER A O 1
ATOM 1838 N N . THR A 1 230 ? -16.001 24.656 20.351 1.00 80.75 230 THR A N 1
ATOM 1839 C CA . THR A 1 230 ? -15.991 24.786 18.885 1.00 80.75 230 THR A CA 1
ATOM 1840 C C . THR A 1 230 ? -14.581 24.739 18.283 1.00 80.75 230 THR A C 1
ATOM 1842 O O . THR A 1 230 ? -14.442 24.725 17.058 1.00 80.75 230 THR A O 1
ATOM 1845 N N . ILE A 1 231 ? -13.525 24.716 19.109 1.00 78.25 231 ILE A N 1
ATOM 1846 C CA . ILE A 1 231 ? -12.118 24.735 18.673 1.00 78.25 231 ILE A CA 1
ATOM 1847 C C . ILE A 1 231 ? -11.782 23.517 17.806 1.00 78.25 231 ILE A C 1
ATOM 1849 O O . ILE A 1 231 ? -11.077 23.652 16.804 1.00 78.25 231 ILE A O 1
ATOM 1853 N N . ILE A 1 232 ? -12.292 22.334 18.155 1.00 78.06 232 ILE A N 1
ATOM 1854 C CA . ILE A 1 232 ? -12.037 21.101 17.395 1.00 78.06 232 ILE A CA 1
ATOM 1855 C C . ILE A 1 232 ? -12.751 21.148 16.056 1.00 78.06 232 ILE A C 1
ATOM 1857 O O . ILE A 1 232 ? -12.152 20.826 15.033 1.00 78.06 232 ILE A O 1
ATOM 1861 N N . THR A 1 233 ? -13.999 21.614 16.048 1.00 81.25 233 THR A N 1
ATOM 1862 C CA . THR A 1 233 ? -14.786 21.785 14.825 1.00 81.25 233 THR A CA 1
ATOM 1863 C C . THR A 1 233 ? -14.109 22.772 13.875 1.00 81.25 233 THR A C 1
ATOM 1865 O O . THR A 1 233 ? -13.959 22.478 12.691 1.00 81.25 233 THR A O 1
ATOM 1868 N N . ALA A 1 234 ? -13.612 23.900 14.394 1.00 87.50 234 ALA A N 1
ATOM 1869 C CA . ALA A 1 234 ? -12.876 24.892 13.608 1.00 87.50 234 ALA A CA 1
ATOM 1870 C C . ALA A 1 234 ? -11.542 24.346 13.060 1.00 87.50 234 ALA A C 1
ATOM 1872 O O . ALA A 1 234 ? -11.158 24.656 11.934 1.00 87.50 234 ALA A O 1
ATOM 1873 N N . ASN A 1 235 ? -10.855 23.491 13.825 1.00 90.31 235 ASN A N 1
ATOM 1874 C CA . ASN A 1 235 ? -9.569 22.896 13.449 1.00 90.31 235 ASN A CA 1
ATOM 1875 C C . ASN A 1 235 ? -9.684 21.481 12.857 1.00 90.31 235 ASN A C 1
ATOM 1877 O O . ASN A 1 235 ? -8.670 20.789 12.711 1.00 90.31 235 ASN A O 1
ATOM 1881 N N . LYS A 1 236 ? -10.890 21.042 12.473 1.00 91.06 236 LYS A N 1
ATOM 1882 C CA . LYS A 1 236 ? -11.145 19.677 11.990 1.00 91.06 236 LYS A CA 1
ATOM 1883 C C . LYS A 1 236 ? -10.215 19.264 10.837 1.00 91.06 236 LYS A C 1
ATOM 1885 O O . LYS A 1 236 ? -9.626 18.187 10.932 1.00 91.06 236 LYS A O 1
ATOM 1890 N N . PRO A 1 237 ? -9.956 20.085 9.797 1.00 92.88 237 PRO A N 1
ATOM 1891 C CA . PRO A 1 237 ? -9.032 19.698 8.725 1.00 92.88 237 PRO A CA 1
ATOM 1892 C C . PRO A 1 237 ? -7.606 19.418 9.222 1.00 92.88 237 PRO A C 1
ATOM 1894 O O . PRO A 1 237 ? -6.963 18.466 8.772 1.00 92.88 237 PRO A O 1
ATOM 1897 N N . ALA A 1 238 ? -7.117 20.214 10.178 1.00 92.94 238 ALA A N 1
ATOM 1898 C CA . ALA A 1 238 ? -5.803 20.023 10.782 1.00 92.94 238 ALA A CA 1
ATOM 1899 C C . ALA A 1 238 ? -5.763 18.755 11.647 1.00 92.94 238 ALA A C 1
ATOM 1901 O O . ALA A 1 238 ? -4.790 18.000 11.567 1.00 92.94 238 ALA A O 1
ATOM 1902 N N . LEU A 1 239 ? -6.828 18.477 12.407 1.00 95.25 239 LEU A N 1
ATOM 1903 C CA . LEU A 1 239 ? -6.982 17.245 13.185 1.00 95.25 239 LEU A CA 1
ATOM 1904 C C . LEU A 1 239 ? -6.931 16.007 12.280 1.00 95.25 239 LEU A C 1
ATOM 1906 O O . LEU A 1 239 ? -6.081 15.139 12.474 1.00 95.25 239 LEU A O 1
ATOM 1910 N N . LEU A 1 240 ? -7.784 15.954 11.251 1.00 96.00 240 LEU A N 1
ATOM 1911 C CA . LEU A 1 240 ? -7.865 14.816 10.329 1.00 96.00 240 LEU A CA 1
ATOM 1912 C C . LEU A 1 240 ? -6.531 14.569 9.614 1.00 96.00 240 LEU A C 1
ATOM 1914 O O . LEU A 1 240 ? -6.101 13.420 9.479 1.00 96.00 240 LEU A O 1
ATOM 1918 N N . ARG A 1 241 ? -5.854 15.643 9.182 1.00 95.12 241 ARG A N 1
ATOM 1919 C CA . ARG A 1 241 ? -4.523 15.551 8.568 1.00 95.12 241 ARG A CA 1
ATOM 1920 C C . ARG A 1 241 ? -3.493 15.001 9.547 1.00 95.12 241 ARG A C 1
ATOM 1922 O O . ARG A 1 241 ? -2.699 14.144 9.166 1.00 95.12 241 ARG A O 1
ATOM 1929 N N . SER A 1 242 ? -3.502 15.483 10.786 1.00 96.69 242 SER A N 1
ATOM 1930 C CA . SER A 1 242 ? -2.541 15.064 11.809 1.00 96.69 242 SER A CA 1
ATOM 1931 C C . SER A 1 242 ? -2.734 13.598 12.202 1.00 96.69 242 SER A C 1
ATOM 1933 O O . SER A 1 242 ? -1.748 12.870 12.244 1.00 96.69 242 SER A O 1
ATOM 1935 N N . LEU A 1 243 ? -3.980 13.135 12.383 1.00 97.69 243 LEU A N 1
ATOM 1936 C CA . LEU A 1 243 ? -4.300 11.724 12.656 1.00 97.69 243 LEU A CA 1
ATOM 1937 C C . LEU A 1 243 ? -3.756 10.803 11.558 1.00 97.69 243 LEU A C 1
ATOM 1939 O O . LEU A 1 243 ? -3.065 9.826 11.842 1.00 97.69 243 LEU A O 1
ATOM 1943 N N . PHE A 1 244 ? -4.022 11.152 10.296 1.00 97.50 244 PHE A N 1
ATOM 1944 C CA . PHE A 1 244 ? -3.550 10.367 9.159 1.00 97.50 244 PHE A CA 1
ATOM 1945 C C . PHE A 1 244 ? -2.022 10.372 9.046 1.00 97.50 244 PHE A C 1
ATOM 1947 O O . PHE A 1 244 ? -1.416 9.326 8.834 1.00 97.50 244 PHE A O 1
ATOM 1954 N N . THR A 1 245 ? -1.399 11.546 9.191 1.00 97.19 245 THR A N 1
ATOM 1955 C CA . THR A 1 245 ? 0.046 11.713 8.970 1.00 97.19 245 THR A CA 1
ATOM 1956 C C . THR A 1 245 ? 0.856 11.041 10.073 1.00 97.19 245 THR A C 1
ATOM 1958 O O . THR A 1 245 ? 1.842 10.383 9.765 1.00 97.19 245 THR A O 1
ATOM 1961 N N . VAL A 1 246 ? 0.427 11.139 11.339 1.00 97.88 246 VAL A N 1
ATOM 1962 C CA . VAL A 1 246 ? 1.068 10.425 12.456 1.00 97.88 246 VAL A CA 1
ATOM 1963 C C . VAL A 1 246 ? 1.004 8.918 12.235 1.00 97.88 246 VAL A C 1
ATOM 1965 O O . VAL A 1 246 ? 2.040 8.268 12.298 1.00 97.88 246 VAL A O 1
ATOM 1968 N N . GLY A 1 247 ? -0.166 8.372 11.888 1.00 97.12 247 GLY A N 1
ATOM 1969 C CA . GLY A 1 247 ? -0.286 6.946 11.582 1.00 97.12 247 GLY A CA 1
ATOM 1970 C C . GLY A 1 247 ? 0.607 6.515 10.416 1.00 97.12 247 GLY A C 1
ATOM 1971 O O . GLY A 1 247 ? 1.344 5.543 10.536 1.00 97.12 247 GLY A O 1
ATOM 1972 N N . ALA A 1 248 ? 0.595 7.265 9.307 1.00 97.06 248 ALA A N 1
ATOM 1973 C CA . ALA A 1 248 ? 1.420 6.960 8.138 1.00 97.06 248 ALA A CA 1
ATOM 1974 C C . ALA A 1 248 ? 2.922 7.002 8.462 1.00 97.06 248 ALA A C 1
ATOM 1976 O O . ALA A 1 248 ? 3.666 6.140 8.009 1.00 97.06 248 ALA A O 1
ATOM 1977 N N . LEU A 1 249 ? 3.368 7.966 9.272 1.00 97.44 249 LEU A N 1
ATOM 1978 C CA . LEU A 1 249 ? 4.750 8.022 9.743 1.00 97.44 249 LEU A CA 1
ATOM 1979 C C . LEU A 1 249 ? 5.088 6.801 10.610 1.00 97.44 249 LEU A C 1
ATOM 1981 O O . LEU A 1 249 ? 6.084 6.142 10.342 1.00 97.44 249 LEU A O 1
ATOM 1985 N N . CYS A 1 250 ? 4.236 6.447 11.577 1.00 96.88 250 CYS A N 1
ATOM 1986 C CA . CYS A 1 250 ? 4.438 5.278 12.442 1.00 96.88 250 CYS A CA 1
ATOM 1987 C C . CYS A 1 250 ? 4.445 3.942 11.686 1.00 96.88 250 CYS A C 1
ATOM 1989 O O . CYS A 1 250 ? 4.970 2.965 12.200 1.00 96.88 250 CYS A O 1
ATOM 1991 N N . ARG A 1 251 ? 3.869 3.878 10.480 1.00 96.50 251 ARG A N 1
ATOM 1992 C CA . ARG A 1 251 ? 3.949 2.689 9.622 1.00 96.50 251 ARG A CA 1
ATOM 1993 C C . ARG A 1 251 ? 5.340 2.474 9.029 1.00 96.50 251 ARG A C 1
ATOM 1995 O O . ARG A 1 251 ? 5.724 1.334 8.808 1.00 96.50 251 ARG A O 1
ATOM 2002 N N . HIS A 1 252 ? 6.035 3.554 8.676 1.00 95.75 252 HIS A N 1
ATOM 2003 C CA . HIS A 1 252 ? 7.291 3.489 7.920 1.00 95.75 252 HIS A CA 1
ATOM 2004 C C . HIS A 1 252 ? 8.525 3.827 8.767 1.00 95.75 252 HIS A C 1
ATOM 2006 O O . HIS A 1 252 ? 9.647 3.591 8.322 1.00 95.75 252 HIS A O 1
ATOM 2012 N N . PHE A 1 253 ? 8.328 4.368 9.969 1.00 95.69 253 PHE A N 1
ATOM 2013 C CA . PHE A 1 253 ? 9.383 4.742 10.901 1.00 95.69 253 PHE A CA 1
ATOM 2014 C C . PHE A 1 253 ? 9.082 4.191 12.292 1.00 95.69 253 PHE A C 1
ATOM 2016 O O . PHE A 1 253 ? 8.026 4.466 12.866 1.00 95.69 253 PHE A O 1
ATOM 2023 N N . ASP A 1 254 ? 10.046 3.458 12.844 1.00 94.50 254 ASP A N 1
ATOM 2024 C CA . ASP A 1 254 ? 10.016 3.018 14.233 1.00 94.50 254 ASP A CA 1
ATOM 2025 C C . ASP A 1 254 ? 10.607 4.110 15.130 1.00 94.50 254 ASP A C 1
ATOM 2027 O O . ASP A 1 254 ? 11.814 4.191 15.358 1.00 94.50 254 ASP A O 1
ATOM 2031 N N . PHE A 1 255 ? 9.734 4.981 15.631 1.00 93.94 255 PHE A N 1
ATOM 2032 C CA . PHE A 1 255 ? 10.134 6.088 16.497 1.00 93.94 255 PHE A CA 1
ATOM 2033 C C . PHE A 1 255 ? 10.675 5.635 17.859 1.00 93.94 255 PHE A C 1
ATOM 2035 O O . PHE A 1 255 ? 11.273 6.445 18.566 1.00 93.94 255 PHE A O 1
ATOM 2042 N N . ASP A 1 256 ? 10.496 4.367 18.239 1.00 92.81 256 ASP A N 1
ATOM 2043 C CA . ASP A 1 256 ? 11.052 3.836 19.480 1.00 92.81 256 ASP A CA 1
ATOM 2044 C C . ASP A 1 256 ? 12.543 3.493 19.397 1.00 92.81 256 ASP A C 1
ATOM 2046 O O . ASP A 1 256 ? 13.148 3.213 20.435 1.00 92.81 256 ASP A O 1
ATOM 2050 N N . GLN A 1 257 ? 13.148 3.577 18.211 1.00 91.00 257 GLN A N 1
ATOM 2051 C CA . GLN A 1 257 ? 14.590 3.428 18.031 1.00 91.00 257 GLN A CA 1
ATOM 2052 C C . GLN A 1 257 ? 15.378 4.592 18.652 1.00 91.00 257 GLN A C 1
ATOM 2054 O O . GLN A 1 257 ? 14.919 5.740 18.709 1.00 91.00 257 GLN A O 1
ATOM 2059 N N . GLU A 1 258 ? 16.601 4.294 19.103 1.00 87.19 258 GLU A N 1
ATOM 2060 C CA . GLU A 1 258 ? 17.491 5.265 19.758 1.00 87.19 258 GLU A CA 1
ATOM 2061 C C . GLU A 1 258 ? 17.814 6.464 18.855 1.00 87.19 258 GLU A C 1
ATOM 2063 O O . GLU A 1 258 ? 17.887 7.593 19.342 1.00 87.19 258 GLU A O 1
ATOM 2068 N N . ASP A 1 259 ? 17.897 6.254 17.539 1.00 87.25 259 ASP A N 1
ATOM 2069 C CA . ASP A 1 259 ? 18.166 7.307 16.551 1.00 87.25 259 ASP A CA 1
ATOM 2070 C C . ASP A 1 259 ? 17.107 8.423 16.532 1.00 87.25 259 ASP A C 1
ATOM 2072 O O . ASP A 1 259 ? 17.394 9.561 16.145 1.00 87.25 259 ASP A O 1
ATOM 2076 N N . PHE A 1 260 ? 15.884 8.124 16.981 1.00 88.88 260 PHE A N 1
ATOM 2077 C CA . PHE A 1 260 ? 14.792 9.089 17.080 1.00 88.88 260 PHE A CA 1
ATOM 2078 C C . PHE A 1 260 ? 14.685 9.704 18.472 1.00 88.88 260 PHE A C 1
ATOM 2080 O O . PHE A 1 260 ? 14.759 10.926 18.631 1.00 88.88 260 PHE A O 1
ATOM 2087 N N . LYS A 1 261 ? 14.483 8.866 19.493 1.00 85.00 261 LYS A N 1
ATOM 2088 C CA . LYS A 1 261 ? 14.150 9.337 20.846 1.00 85.00 261 LYS A CA 1
ATOM 2089 C C . LYS A 1 261 ? 15.366 9.589 21.738 1.00 85.00 261 LYS A C 1
ATOM 2091 O O . LYS A 1 261 ? 15.206 10.086 22.859 1.00 85.00 261 LYS A O 1
ATOM 2096 N N . GLY A 1 262 ? 16.565 9.248 21.268 1.00 86.31 262 GLY A N 1
ATOM 2097 C CA . GLY A 1 262 ? 17.790 9.268 22.058 1.00 86.31 262 GLY A CA 1
ATOM 2098 C C . GLY A 1 262 ? 17.654 8.405 23.313 1.00 86.31 262 GLY A C 1
ATOM 2099 O O . GLY A 1 262 ? 17.050 7.338 23.299 1.00 86.31 262 GLY A O 1
ATOM 2100 N N . ASN A 1 263 ? 18.131 8.923 24.444 1.00 81.25 263 ASN A N 1
ATOM 2101 C CA . ASN A 1 263 ? 18.110 8.217 25.732 1.00 81.25 263 ASN A CA 1
ATOM 2102 C C . ASN A 1 263 ? 16.745 8.247 26.450 1.00 81.25 263 ASN A C 1
ATOM 2104 O O . ASN A 1 263 ? 16.652 7.916 27.636 1.00 81.25 263 ASN A O 1
ATOM 2108 N N . SER A 1 264 ? 15.681 8.701 25.782 1.00 86.19 264 SER A N 1
ATOM 2109 C CA . SER A 1 264 ? 14.351 8.752 26.383 1.00 86.19 264 SER A CA 1
ATOM 2110 C C . SER A 1 264 ? 13.808 7.343 26.624 1.00 86.19 264 SER A C 1
ATOM 2112 O O . SER A 1 264 ? 13.674 6.542 25.702 1.00 86.19 264 SER A O 1
ATOM 2114 N N . LYS A 1 265 ? 13.404 7.060 27.866 1.00 85.62 265 LYS A N 1
ATOM 2115 C CA . LYS A 1 265 ? 12.719 5.806 28.227 1.00 85.62 265 LYS A CA 1
ATOM 2116 C C . LYS A 1 265 ? 11.238 5.786 27.835 1.00 85.62 265 LYS A C 1
ATOM 2118 O O . LYS A 1 265 ? 10.546 4.816 28.124 1.00 85.62 265 LYS A O 1
ATOM 2123 N N . VAL A 1 266 ? 10.730 6.859 27.228 1.00 90.06 266 VAL A N 1
ATOM 2124 C CA . VAL A 1 266 ? 9.332 6.930 26.796 1.00 90.06 266 VAL A CA 1
ATOM 2125 C C . VAL A 1 266 ? 9.112 5.953 25.643 1.00 90.06 266 VAL A C 1
ATOM 2127 O O . VAL A 1 266 ? 9.911 5.898 24.708 1.00 90.06 266 VAL A O 1
ATOM 2130 N N . ASN A 1 267 ? 8.027 5.186 25.731 1.00 92.81 267 ASN A N 1
ATOM 2131 C CA . ASN A 1 267 ? 7.577 4.296 24.670 1.00 92.81 267 ASN A CA 1
ATOM 2132 C C . ASN A 1 267 ? 6.613 5.064 23.758 1.00 92.81 267 ASN A C 1
ATOM 2134 O O . ASN A 1 267 ? 5.512 5.443 24.170 1.00 92.81 267 ASN A O 1
ATOM 2138 N N . ILE A 1 268 ? 7.067 5.392 22.553 1.00 94.62 268 ILE A N 1
ATOM 2139 C CA . ILE A 1 268 ? 6.368 6.306 21.649 1.00 94.62 268 ILE A CA 1
ATOM 2140 C C . ILE A 1 268 ? 5.179 5.612 21.009 1.00 94.62 268 ILE A C 1
ATOM 2142 O O . ILE A 1 268 ? 4.108 6.219 20.934 1.00 94.62 268 ILE A O 1
ATOM 2146 N N . LYS A 1 269 ? 5.314 4.342 20.618 1.00 94.81 269 LYS A N 1
ATOM 2147 C CA . LYS A 1 269 ? 4.195 3.569 20.064 1.00 94.81 269 LYS A CA 1
ATOM 2148 C C . LYS A 1 269 ? 3.012 3.490 21.033 1.00 94.81 269 LYS A C 1
ATOM 2150 O O . LYS A 1 269 ? 1.877 3.667 20.600 1.00 94.81 269 LYS A O 1
ATOM 2155 N N . ASP A 1 270 ? 3.265 3.353 22.337 1.00 96.00 270 ASP A N 1
ATOM 2156 C CA . ASP A 1 270 ? 2.211 3.318 23.363 1.00 96.00 270 ASP A CA 1
ATOM 2157 C C . ASP A 1 270 ? 1.519 4.680 23.487 1.00 96.00 270 ASP A C 1
ATOM 2159 O O . ASP A 1 270 ? 0.298 4.768 23.604 1.00 96.00 270 ASP A O 1
ATOM 2163 N N . LYS A 1 271 ? 2.289 5.772 23.404 1.00 96.12 271 LYS A N 1
ATOM 2164 C CA . LYS A 1 271 ? 1.747 7.136 23.430 1.00 96.12 271 LYS A CA 1
ATOM 2165 C C . LYS A 1 271 ? 0.904 7.454 22.200 1.00 96.12 271 LYS A C 1
ATOM 2167 O O . LYS A 1 271 ? -0.156 8.071 22.322 1.00 96.12 271 LYS A O 1
ATOM 2172 N N . VAL A 1 272 ? 1.346 7.014 21.025 1.00 97.19 272 VAL A N 1
ATOM 2173 C CA . VAL A 1 272 ? 0.577 7.132 19.783 1.00 97.19 272 VAL A CA 1
ATOM 2174 C C . VAL A 1 272 ? -0.690 6.280 19.857 1.00 97.19 272 VAL A C 1
ATOM 2176 O O . VAL A 1 272 ? -1.757 6.778 19.500 1.00 97.19 272 VAL A O 1
ATOM 2179 N N . LEU A 1 273 ? -0.607 5.050 20.377 1.00 97.75 273 LEU A N 1
ATOM 2180 C CA . LEU A 1 273 ? -1.766 4.185 20.596 1.00 97.75 273 LEU A CA 1
ATOM 2181 C C . LEU A 1 273 ? -2.797 4.868 21.503 1.00 97.75 273 LEU A C 1
ATOM 2183 O O . LEU A 1 273 ? -3.944 5.026 21.097 1.00 97.75 273 LEU A O 1
ATOM 2187 N N . GLU A 1 274 ? -2.386 5.346 22.679 1.00 97.31 274 GLU A N 1
ATOM 2188 C CA . GLU A 1 274 ? -3.249 6.045 23.645 1.00 97.31 274 GLU A CA 1
ATOM 2189 C C . GLU A 1 274 ? -3.945 7.268 23.015 1.00 97.31 274 GLU A C 1
ATOM 2191 O O . GLU A 1 274 ? -5.134 7.530 23.228 1.00 97.31 274 GLU A O 1
ATOM 2196 N N . LEU A 1 275 ? -3.200 8.038 22.219 1.00 97.69 275 LEU A N 1
ATOM 2197 C CA . LEU A 1 275 ? -3.696 9.231 21.542 1.00 97.69 275 LEU A CA 1
ATOM 2198 C C . LEU A 1 275 ? -4.701 8.893 20.436 1.00 97.69 275 LEU A C 1
ATOM 2200 O O . LEU A 1 275 ? -5.756 9.520 20.360 1.00 97.69 275 LEU A O 1
ATOM 2204 N N . LEU A 1 276 ? -4.404 7.908 19.589 1.00 97.94 276 LEU A N 1
ATOM 2205 C CA . LEU A 1 276 ? -5.303 7.491 18.513 1.00 97.94 276 LEU A CA 1
ATOM 2206 C C . LEU A 1 276 ? -6.561 6.821 19.074 1.00 97.94 276 LEU A C 1
ATOM 2208 O O . LEU A 1 276 ? -7.664 7.175 18.660 1.00 97.94 276 LEU A O 1
ATOM 2212 N N . MET A 1 277 ? -6.414 5.934 20.065 1.00 98.06 277 MET A N 1
ATOM 2213 C CA . MET A 1 277 ? -7.529 5.286 20.763 1.00 98.06 277 MET A CA 1
ATOM 2214 C C . MET A 1 277 ? -8.490 6.306 21.374 1.00 98.06 277 MET A C 1
ATOM 2216 O O . MET A 1 277 ? -9.703 6.120 21.294 1.00 98.06 277 MET A O 1
ATOM 2220 N N . TYR A 1 278 ? -7.989 7.422 21.909 1.00 97.56 278 TYR A N 1
ATOM 2221 C CA . TYR A 1 278 ? -8.840 8.513 22.386 1.00 97.56 278 TYR A CA 1
ATOM 2222 C C . TYR A 1 278 ? -9.767 9.061 21.286 1.00 97.56 278 TYR A C 1
ATOM 2224 O O . TYR A 1 278 ? -10.979 9.146 21.483 1.00 97.56 278 TYR A O 1
ATOM 2232 N N . PHE A 1 279 ? -9.226 9.363 20.102 1.00 96.94 279 PHE A N 1
ATOM 2233 C CA . PHE A 1 279 ? -10.009 9.912 18.988 1.00 96.94 279 PHE A CA 1
ATOM 2234 C C . PHE A 1 279 ? -10.949 8.894 18.324 1.00 96.94 279 PHE A C 1
ATOM 2236 O O . PHE A 1 279 ? -11.889 9.300 17.643 1.00 96.94 279 PHE A O 1
ATOM 2243 N N . THR A 1 280 ? -10.782 7.587 18.565 1.00 97.06 280 THR A N 1
ATOM 2244 C CA . THR A 1 280 ? -11.775 6.582 18.128 1.00 97.06 280 THR A CA 1
ATOM 2245 C C . THR A 1 280 ? -13.118 6.701 18.849 1.00 97.06 280 THR A C 1
ATOM 2247 O O . THR A 1 280 ? -14.125 6.232 18.333 1.00 97.06 280 THR A O 1
ATOM 2250 N N . LYS A 1 281 ? -13.152 7.355 20.018 1.00 93.94 281 LYS A N 1
ATOM 2251 C CA . LYS A 1 281 ? -14.365 7.570 20.826 1.00 93.94 281 LYS A CA 1
ATOM 2252 C C . LYS A 1 281 ? -15.014 8.938 20.577 1.00 93.94 281 LYS A C 1
ATOM 2254 O O . LYS A 1 281 ? -15.912 9.333 21.314 1.00 93.94 281 LYS A O 1
ATOM 2259 N N . HIS A 1 282 ? -14.534 9.684 19.583 1.00 93.44 282 HIS A N 1
ATOM 2260 C CA . HIS A 1 282 ? -15.046 11.011 19.246 1.00 93.44 282 HIS A CA 1
ATOM 2261 C C . HIS A 1 282 ? -16.474 10.935 18.672 1.00 93.44 282 HIS A C 1
ATOM 2263 O O . HIS A 1 282 ? -16.861 9.900 18.143 1.00 93.44 282 HIS A O 1
ATOM 2269 N N . SER A 1 283 ? -17.259 12.013 18.755 1.00 91.06 283 SER A N 1
ATOM 2270 C CA . SER A 1 283 ? -18.641 12.060 18.239 1.00 91.06 283 SER A CA 1
ATOM 2271 C C . SER A 1 283 ? -18.721 12.106 16.705 1.00 91.06 283 SER A C 1
ATOM 2273 O O . SER A 1 283 ? -19.645 11.564 16.109 1.00 91.06 283 SER A O 1
ATOM 2275 N N . ASP A 1 284 ? -17.745 12.752 16.067 1.00 92.75 284 ASP A N 1
ATOM 2276 C CA . ASP A 1 284 ? -17.628 12.873 14.608 1.00 92.75 284 ASP A CA 1
ATOM 2277 C C . ASP A 1 284 ? -17.021 11.617 13.949 1.00 92.75 284 ASP A C 1
ATOM 2279 O O . ASP A 1 284 ? -15.884 11.235 14.241 1.00 92.75 284 ASP A O 1
ATOM 2283 N N . GLU A 1 285 ? -17.755 11.019 13.008 1.00 94.94 285 GLU A N 1
ATOM 2284 C CA . GLU A 1 285 ? -17.374 9.780 12.313 1.00 94.94 285 GLU A CA 1
ATOM 2285 C C . GLU A 1 285 ? -16.111 9.920 11.443 1.00 94.94 285 GLU A C 1
ATOM 2287 O O . GLU A 1 285 ? -15.336 8.967 11.311 1.00 94.94 285 GLU A O 1
ATOM 2292 N N . GLU A 1 286 ? -15.839 11.092 10.857 1.00 95.56 286 GLU A N 1
ATOM 2293 C CA . GLU A 1 286 ? -14.629 11.275 10.045 1.00 95.56 286 GLU A CA 1
ATOM 2294 C C . GLU A 1 286 ? -13.375 11.247 10.921 1.00 95.56 286 GLU A C 1
ATOM 2296 O O . GLU A 1 286 ? -12.352 10.683 10.517 1.00 95.56 286 GLU A O 1
ATOM 2301 N N . VAL A 1 287 ? -13.464 11.817 12.128 1.00 96.31 287 VAL A N 1
ATOM 2302 C CA . VAL A 1 287 ? -12.396 11.762 13.137 1.00 96.31 287 VAL A CA 1
ATOM 2303 C C . VAL A 1 287 ? -12.150 10.317 13.560 1.00 96.31 287 VAL A C 1
ATOM 2305 O O . VAL A 1 287 ? -11.003 9.864 13.510 1.00 96.31 287 VAL A O 1
ATOM 2308 N N . GLN A 1 288 ? -13.213 9.568 13.876 1.00 97.62 288 GLN A N 1
ATOM 2309 C CA . GLN A 1 288 ? -13.119 8.142 14.209 1.00 97.62 288 GLN A CA 1
ATOM 2310 C C . GLN A 1 288 ? -12.462 7.349 13.072 1.00 97.62 288 GLN A C 1
ATOM 2312 O O . GLN A 1 288 ? -11.502 6.610 13.290 1.00 97.62 288 GLN A O 1
ATOM 2317 N N . THR A 1 289 ? -12.916 7.561 11.836 1.00 97.50 289 THR A N 1
ATOM 2318 C CA . THR A 1 289 ? -12.387 6.884 10.647 1.00 97.50 289 THR A CA 1
ATOM 2319 C C . THR A 1 289 ? -10.895 7.164 10.469 1.00 97.50 289 THR A C 1
ATOM 2321 O O . THR A 1 289 ? -10.115 6.242 10.229 1.00 97.50 289 THR A O 1
ATOM 2324 N N . LYS A 1 290 ? -10.454 8.422 10.617 1.00 97.44 290 LYS A N 1
ATOM 2325 C CA . LYS A 1 290 ? -9.030 8.787 10.508 1.00 97.44 290 LYS A CA 1
ATOM 2326 C C . LYS A 1 290 ? -8.187 8.230 11.650 1.00 97.44 290 LYS A C 1
ATOM 2328 O O . LYS A 1 290 ? -7.057 7.819 11.396 1.00 97.44 290 LYS A O 1
ATOM 2333 N N . ALA A 1 291 ? -8.726 8.172 12.865 1.00 98.31 291 ALA A N 1
ATOM 2334 C CA . ALA A 1 291 ? -8.055 7.539 13.994 1.00 98.31 291 ALA A CA 1
ATOM 2335 C C . ALA A 1 291 ? -7.865 6.031 13.759 1.00 98.31 291 ALA A C 1
ATOM 2337 O O . ALA A 1 291 ? -6.762 5.524 13.938 1.00 98.31 291 ALA A O 1
ATOM 2338 N N . ILE A 1 292 ? -8.891 5.328 13.263 1.00 98.44 292 ILE A N 1
ATOM 2339 C CA . ILE A 1 292 ? -8.812 3.892 12.945 1.00 98.44 292 ILE A CA 1
ATOM 2340 C C . ILE A 1 292 ? -7.859 3.627 11.772 1.00 98.44 292 ILE A C 1
ATOM 2342 O O . ILE A 1 292 ? -7.109 2.653 11.819 1.00 98.44 292 ILE A O 1
ATOM 2346 N N . ILE A 1 293 ? -7.830 4.487 10.744 1.00 98.19 293 ILE A N 1
ATOM 2347 C CA . ILE A 1 293 ? -6.802 4.423 9.687 1.00 98.19 293 ILE A CA 1
ATOM 2348 C C . ILE A 1 293 ? -5.404 4.531 10.307 1.00 98.19 293 ILE A C 1
ATOM 2350 O O . ILE A 1 293 ? -4.532 3.719 10.004 1.00 98.19 293 ILE A O 1
ATOM 2354 N N . GLY A 1 294 ? -5.198 5.508 11.196 1.00 97.88 294 GLY A N 1
ATOM 2355 C CA . GLY A 1 294 ? -3.918 5.707 11.871 1.00 97.88 294 GLY A CA 1
ATOM 2356 C C . GLY A 1 294 ? -3.499 4.509 12.726 1.00 97.88 294 GLY A C 1
ATOM 2357 O O . GLY A 1 294 ? -2.340 4.107 12.670 1.00 97.88 294 GLY A O 1
ATOM 2358 N N . LEU A 1 295 ? -4.443 3.897 13.450 1.00 98.44 295 LEU A N 1
ATOM 2359 C CA . LEU A 1 295 ? -4.208 2.661 14.205 1.00 98.44 295 LEU A CA 1
ATOM 2360 C C . LEU A 1 295 ? -3.806 1.513 13.279 1.00 98.44 295 LEU A C 1
ATOM 2362 O O . LEU A 1 295 ? -2.817 0.840 13.540 1.00 98.44 295 LEU A O 1
ATOM 2366 N N . GLY A 1 296 ? -4.522 1.332 12.165 1.00 98.00 296 GLY A N 1
ATOM 2367 C CA . GLY A 1 296 ? -4.193 0.313 11.168 1.00 98.00 296 GLY A CA 1
ATOM 2368 C C . GLY A 1 296 ? -2.771 0.451 10.634 1.00 98.00 296 GLY A C 1
ATOM 2369 O O . GLY A 1 296 ? -2.056 -0.537 10.522 1.00 98.00 296 GLY A O 1
ATOM 2370 N N . PHE A 1 297 ? -2.335 1.683 10.365 1.00 97.69 297 PHE A N 1
ATOM 2371 C CA . PHE A 1 297 ? -0.960 1.968 9.968 1.00 97.69 297 PHE A CA 1
ATOM 2372 C C . PHE A 1 297 ? 0.061 1.635 11.065 1.00 97.69 297 PHE A C 1
ATOM 2374 O O . PHE A 1 297 ? 1.060 0.983 10.769 1.00 97.69 297 PHE A O 1
ATOM 2381 N N . ALA A 1 298 ? -0.204 2.002 12.321 1.00 96.75 298 ALA A N 1
ATOM 2382 C CA . ALA A 1 298 ? 0.670 1.660 13.445 1.00 96.75 298 ALA A CA 1
ATOM 2383 C C . ALA A 1 298 ? 0.775 0.139 13.669 1.00 96.75 298 ALA A C 1
ATOM 2385 O O . ALA A 1 298 ? 1.846 -0.366 14.000 1.00 96.75 298 ALA A O 1
ATOM 2386 N N . PHE A 1 299 ? -0.309 -0.606 13.442 1.00 97.00 299 PHE A N 1
ATOM 2387 C CA . PHE A 1 299 ? -0.322 -2.059 13.615 1.00 97.00 299 PHE A CA 1
ATOM 2388 C C . PHE A 1 299 ? 0.496 -2.814 12.566 1.00 97.00 299 PHE A C 1
ATOM 2390 O O . PHE A 1 299 ? 0.952 -3.914 12.848 1.00 97.00 299 PHE A O 1
ATOM 2397 N N . ILE A 1 300 ? 0.725 -2.236 11.382 1.00 95.94 300 ILE A N 1
ATOM 2398 C CA . ILE A 1 300 ? 1.615 -2.839 10.377 1.00 95.94 300 ILE A CA 1
ATOM 2399 C C . ILE A 1 300 ? 3.067 -2.849 10.883 1.00 95.94 300 ILE A C 1
ATOM 2401 O O . ILE A 1 300 ? 3.774 -3.834 10.685 1.00 95.94 300 ILE A O 1
ATOM 2405 N N . GLN A 1 301 ? 3.499 -1.779 11.559 1.00 94.62 301 GLN A N 1
ATOM 2406 C CA . GLN A 1 301 ? 4.846 -1.678 12.136 1.00 94.62 301 GLN A CA 1
ATOM 2407 C C . GLN A 1 301 ? 4.968 -2.434 13.468 1.00 94.62 301 GLN A C 1
ATOM 2409 O O . GLN A 1 301 ? 5.994 -3.053 13.745 1.00 94.62 301 GLN A O 1
ATOM 2414 N N . HIS A 1 302 ? 3.924 -2.401 14.300 1.00 95.00 302 HIS A N 1
ATOM 2415 C CA . HIS A 1 302 ? 3.901 -3.056 15.609 1.00 95.00 302 HIS A CA 1
ATOM 2416 C C . HIS A 1 302 ? 2.645 -3.933 15.767 1.00 95.00 302 HIS A C 1
ATOM 2418 O O . HIS A 1 302 ? 1.695 -3.535 16.452 1.00 95.00 302 HIS A O 1
ATOM 2424 N N . PRO A 1 303 ? 2.622 -5.148 15.185 1.00 95.12 303 PRO A N 1
ATOM 2425 C CA . PRO A 1 303 ? 1.428 -5.997 15.202 1.00 95.12 303 PRO A CA 1
ATOM 2426 C C . PRO A 1 303 ? 1.044 -6.468 16.607 1.00 95.12 303 PRO A C 1
ATOM 2428 O O . PRO A 1 303 ? -0.127 -6.731 16.878 1.00 95.12 303 PRO A O 1
ATOM 2431 N N . SER A 1 304 ? 2.003 -6.487 17.541 1.00 94.56 304 SER A N 1
ATOM 2432 C CA . SER A 1 304 ? 1.760 -6.832 18.943 1.00 94.56 304 SER A CA 1
ATOM 2433 C C . SER A 1 304 ? 0.692 -5.953 19.606 1.00 94.56 304 SER A C 1
ATOM 2435 O O . SER A 1 304 ? -0.002 -6.414 20.507 1.00 94.56 304 SER A O 1
ATOM 2437 N N . LEU A 1 305 ? 0.513 -4.711 19.139 1.00 96.38 305 LEU A N 1
ATOM 2438 C CA . LEU A 1 305 ? -0.504 -3.795 19.662 1.00 96.38 305 LEU A CA 1
ATOM 2439 C C . LEU A 1 305 ? -1.938 -4.292 19.406 1.00 96.38 305 LEU A C 1
ATOM 2441 O O . LEU A 1 305 ? -2.853 -3.911 20.131 1.00 96.38 305 LEU A O 1
ATOM 2445 N N . MET A 1 306 ? -2.158 -5.177 18.424 1.00 96.75 306 MET A N 1
ATOM 2446 C CA . MET A 1 306 ? -3.469 -5.803 18.211 1.00 96.75 306 MET A CA 1
ATOM 2447 C C . MET A 1 306 ? -3.849 -6.782 19.340 1.00 96.75 306 MET A C 1
ATOM 2449 O O . MET A 1 306 ? -5.023 -7.119 19.499 1.00 96.75 306 MET A O 1
ATOM 2453 N N . PHE A 1 307 ? -2.893 -7.225 20.168 1.00 95.81 307 PHE A N 1
ATOM 2454 C CA . PHE A 1 307 ? -3.198 -8.050 21.340 1.00 95.81 307 PHE A CA 1
ATOM 2455 C C . PHE A 1 307 ? -3.733 -7.247 22.528 1.00 95.81 307 PHE A C 1
ATOM 2457 O O . PHE A 1 307 ? -4.300 -7.852 23.446 1.00 95.81 307 PHE A O 1
ATOM 2464 N N . GLU A 1 308 ? -3.597 -5.921 22.512 1.00 97.19 308 GLU A N 1
ATOM 2465 C CA . GLU A 1 308 ? -4.055 -5.063 23.598 1.00 97.19 308 GLU A CA 1
ATOM 2466 C C . GLU A 1 308 ? -5.571 -5.152 23.775 1.00 97.19 308 GLU A C 1
ATOM 2468 O O . GLU A 1 308 ? -6.350 -5.138 22.814 1.00 97.19 308 GLU A O 1
ATOM 2473 N N . GLN A 1 309 ? -6.011 -5.239 25.031 1.00 96.88 309 GLN A N 1
ATOM 2474 C CA . GLN A 1 309 ? -7.417 -5.490 25.348 1.00 96.88 309 GLN A CA 1
ATOM 2475 C C . GLN A 1 309 ? -8.339 -4.379 24.826 1.00 96.88 309 GLN A C 1
ATOM 2477 O O . GLN A 1 309 ? -9.454 -4.656 24.373 1.00 96.88 309 GLN A O 1
ATOM 2482 N N . GLU A 1 310 ? -7.876 -3.129 24.840 1.00 96.69 310 GLU A N 1
ATOM 2483 C CA . GLU A 1 310 ? -8.634 -1.991 24.316 1.00 96.69 310 GLU A CA 1
ATOM 2484 C C . GLU A 1 310 ? -8.839 -2.087 22.798 1.00 96.69 310 GLU A C 1
ATOM 2486 O O . GLU A 1 310 ? -9.942 -1.837 22.310 1.00 96.69 310 GLU A O 1
ATOM 2491 N N . VAL A 1 311 ? -7.813 -2.523 22.058 1.00 97.69 311 VAL A N 1
ATOM 2492 C CA . VAL A 1 311 ? -7.863 -2.697 20.598 1.00 97.69 311 VAL A CA 1
ATOM 2493 C C . VAL A 1 311 ? -8.765 -3.870 20.226 1.00 97.69 311 VAL A C 1
ATOM 2495 O O . VAL A 1 311 ? -9.630 -3.736 19.357 1.00 97.69 311 VAL A O 1
ATOM 2498 N N . LYS A 1 312 ? -8.633 -5.004 20.930 1.00 97.06 312 LYS A N 1
ATOM 2499 C CA . LYS A 1 312 ? -9.541 -6.154 20.788 1.00 97.06 312 LYS A CA 1
ATOM 2500 C C . LYS A 1 312 ? -10.994 -5.742 20.975 1.00 97.06 312 LYS A C 1
ATOM 2502 O O . LYS A 1 312 ? -11.847 -6.100 20.165 1.00 97.06 312 LYS A O 1
ATOM 2507 N N . THR A 1 313 ? -11.268 -4.983 22.033 1.00 97.38 313 THR A N 1
ATOM 2508 C CA . THR A 1 313 ? -12.620 -4.520 22.355 1.00 97.38 313 THR A CA 1
ATOM 2509 C C . THR A 1 313 ? -13.147 -3.574 21.278 1.00 97.38 313 THR A C 1
ATOM 2511 O O . THR A 1 313 ? -14.281 -3.743 20.843 1.00 97.38 313 THR A O 1
ATOM 2514 N N . LEU A 1 314 ? -12.321 -2.636 20.800 1.00 97.81 314 LEU A N 1
ATOM 2515 C CA . LEU A 1 314 ? -12.679 -1.690 19.742 1.00 97.81 314 LEU A CA 1
ATOM 2516 C C . LEU A 1 314 ? -13.048 -2.387 18.424 1.00 97.81 314 LEU A C 1
ATOM 2518 O O . LEU A 1 314 ? -14.095 -2.107 17.850 1.00 97.81 314 LEU A O 1
ATOM 2522 N N . TYR A 1 315 ? -12.200 -3.286 17.920 1.00 98.06 315 TYR A N 1
ATOM 2523 C CA . TYR A 1 315 ? -12.455 -3.939 16.628 1.00 98.06 315 TYR A CA 1
ATOM 2524 C C . TYR A 1 315 ? -13.657 -4.879 16.710 1.00 98.06 315 TYR A C 1
ATOM 2526 O O . TYR A 1 315 ? -14.517 -4.863 15.827 1.00 98.06 315 TYR A O 1
ATOM 2534 N N . ASN A 1 316 ? -13.765 -5.651 17.796 1.00 97.12 316 ASN A N 1
ATOM 2535 C CA . ASN A 1 316 ? -14.901 -6.544 17.989 1.00 97.12 316 ASN A CA 1
ATOM 2536 C C . ASN A 1 316 ? -16.214 -5.773 18.162 1.00 97.12 316 ASN A C 1
ATOM 2538 O O . ASN A 1 316 ? -17.222 -6.207 17.607 1.00 97.12 316 ASN A O 1
ATOM 2542 N N . SER A 1 317 ? -16.229 -4.636 18.870 1.00 96.75 317 SER A N 1
ATOM 2543 C CA . SER A 1 317 ? -17.449 -3.832 19.019 1.00 96.75 317 SER A CA 1
ATOM 2544 C C . SER A 1 317 ? -17.900 -3.234 17.687 1.00 96.75 317 SER A C 1
ATOM 2546 O O . SER A 1 317 ? -19.067 -3.382 17.336 1.00 96.75 317 SER A O 1
ATOM 2548 N N . ILE A 1 318 ? -16.978 -2.666 16.900 1.00 97.56 318 ILE A N 1
ATOM 2549 C CA . ILE A 1 318 ? -17.277 -2.100 15.575 1.00 97.56 318 ILE A CA 1
ATOM 2550 C C . ILE A 1 318 ? -17.858 -3.165 14.638 1.00 97.56 318 ILE A C 1
ATOM 2552 O O . ILE A 1 318 ? -18.867 -2.927 13.972 1.00 97.56 318 ILE A O 1
ATOM 2556 N N . LEU A 1 319 ? -17.244 -4.351 14.578 1.00 96.94 319 LEU A N 1
ATOM 2557 C CA . LEU A 1 319 ? -17.701 -5.414 13.681 1.00 96.94 319 LEU A CA 1
ATOM 2558 C C . LEU A 1 319 ? -19.038 -6.021 14.135 1.00 96.94 319 LEU A C 1
ATOM 2560 O O . LEU A 1 319 ? -19.908 -6.242 13.289 1.00 96.94 319 LEU A O 1
ATOM 2564 N N . SER A 1 320 ? -19.241 -6.215 15.444 1.00 94.94 320 SER A N 1
ATOM 2565 C CA . SER A 1 320 ? -20.435 -6.885 15.992 1.00 94.94 320 SER A CA 1
ATOM 2566 C C . SER A 1 320 ? -21.670 -5.986 16.062 1.00 94.94 320 SER A C 1
ATOM 2568 O O . SER A 1 320 ? -22.790 -6.458 15.869 1.00 94.94 320 SER A O 1
ATOM 2570 N N . ASP A 1 321 ? -21.498 -4.699 16.375 1.00 93.00 321 ASP A N 1
ATOM 2571 C CA . ASP A 1 321 ? -22.624 -3.796 16.613 1.00 93.00 321 ASP A CA 1
ATOM 2572 C C . ASP A 1 321 ? -23.370 -3.500 15.305 1.00 93.00 321 ASP A C 1
ATOM 2574 O O . ASP A 1 321 ? -22.791 -3.038 14.319 1.00 93.00 321 ASP A O 1
ATOM 2578 N N . LYS A 1 322 ? -24.677 -3.772 15.288 1.00 87.50 322 LYS A N 1
ATOM 2579 C CA . LYS A 1 322 ? -25.552 -3.535 14.131 1.00 87.50 322 LYS A CA 1
ATOM 2580 C C . LYS A 1 322 ? -25.751 -2.047 13.840 1.00 87.50 322 LYS A C 1
ATOM 2582 O O . LYS A 1 322 ? -26.021 -1.705 12.694 1.00 87.50 322 LYS A O 1
ATOM 2587 N N . ASN A 1 323 ? -25.607 -1.190 14.850 1.00 87.75 323 ASN A N 1
ATOM 2588 C CA . ASN A 1 323 ? -25.793 0.256 14.733 1.00 87.75 323 ASN A CA 1
ATOM 2589 C C . ASN A 1 323 ? -24.498 0.998 14.378 1.00 87.75 323 ASN A C 1
ATOM 2591 O O . ASN A 1 323 ? -24.536 2.195 14.098 1.00 87.75 323 ASN A O 1
ATOM 2595 N N . CYS A 1 324 ? -23.350 0.313 14.390 1.00 91.94 324 CYS A N 1
ATOM 2596 C CA . CYS A 1 324 ? -22.079 0.925 14.029 1.00 91.94 324 CYS A CA 1
ATOM 2597 C C . CYS A 1 324 ? -22.041 1.271 12.533 1.00 91.94 324 CYS A C 1
ATOM 2599 O O . CYS A 1 324 ? -22.552 0.523 11.694 1.00 91.94 324 CYS A O 1
ATOM 2601 N N . SER A 1 325 ? -21.408 2.399 12.194 1.00 94.50 325 SER A N 1
ATOM 2602 C CA . SER A 1 325 ? -21.311 2.860 10.809 1.00 94.50 325 SER A CA 1
ATOM 2603 C C . SER A 1 325 ? -20.636 1.826 9.902 1.00 94.50 325 SER A C 1
ATOM 2605 O O . SER A 1 325 ? -19.600 1.232 10.221 1.00 94.50 325 SER A O 1
ATOM 2607 N N . VAL A 1 326 ? -21.201 1.688 8.704 1.00 96.50 326 VAL A N 1
ATOM 2608 C CA . VAL A 1 326 ? -20.679 0.869 7.607 1.00 96.50 326 VAL A CA 1
ATOM 2609 C C . VAL A 1 326 ? -19.232 1.247 7.274 1.00 96.50 326 VAL A C 1
ATOM 2611 O O . VAL A 1 326 ? -18.409 0.362 7.040 1.00 96.50 326 VAL A O 1
ATOM 2614 N N . ASN A 1 327 ? -18.893 2.540 7.305 1.00 96.25 327 ASN A N 1
ATOM 2615 C CA . ASN A 1 327 ? -17.545 3.017 6.987 1.00 96.25 327 ASN A CA 1
ATOM 2616 C C . ASN A 1 327 ? -16.511 2.528 8.006 1.00 96.25 327 ASN A C 1
ATOM 2618 O O . ASN A 1 327 ? -15.411 2.133 7.622 1.00 96.25 327 ASN A O 1
ATOM 2622 N N . LEU A 1 328 ? -16.869 2.502 9.294 1.00 97.56 328 LEU A N 1
ATOM 2623 C CA . LEU A 1 328 ? -15.982 2.027 10.358 1.00 97.56 328 LEU A CA 1
ATOM 2624 C C . LEU A 1 328 ? -15.740 0.519 10.233 1.00 97.56 328 LEU A C 1
ATOM 2626 O O . LEU A 1 328 ? -14.594 0.078 10.327 1.00 97.56 328 LEU A O 1
ATOM 2630 N N . LYS A 1 329 ? -16.788 -0.263 9.928 1.00 98.25 329 LYS A N 1
ATOM 2631 C CA . LYS A 1 329 ? -16.663 -1.706 9.651 1.00 98.25 329 LYS A CA 1
ATOM 2632 C C . LYS A 1 329 ? -15.736 -1.974 8.470 1.00 98.25 329 LYS A C 1
ATOM 2634 O O . LYS A 1 329 ? -14.802 -2.766 8.590 1.00 98.25 329 LYS A O 1
ATOM 2639 N N . ILE A 1 330 ? -15.952 -1.275 7.354 1.00 98.19 330 ILE A N 1
ATOM 2640 C CA . ILE A 1 330 ? -15.083 -1.356 6.171 1.00 98.19 330 ILE A CA 1
ATOM 2641 C C . ILE A 1 330 ? -13.642 -1.012 6.545 1.00 98.19 330 ILE A C 1
ATOM 2643 O O . ILE A 1 330 ? -12.720 -1.709 6.127 1.00 98.19 330 ILE A O 1
ATOM 2647 N N . GLN A 1 331 ? -13.432 0.035 7.344 1.00 98.25 331 GLN A N 1
ATOM 2648 C CA . GLN A 1 331 ? -12.090 0.473 7.703 1.00 98.25 331 GLN A CA 1
ATOM 2649 C C . GLN A 1 331 ? -11.351 -0.545 8.582 1.00 98.25 331 GLN A C 1
ATOM 2651 O O . GLN A 1 331 ? -10.168 -0.785 8.349 1.00 98.25 331 GLN A O 1
ATOM 2656 N N . VAL A 1 332 ? -12.031 -1.188 9.537 1.00 98.50 332 VAL A N 1
ATOM 2657 C CA . VAL A 1 332 ? -11.450 -2.280 10.340 1.00 98.50 332 VAL A CA 1
ATOM 2658 C C . VAL A 1 332 ? -11.059 -3.463 9.450 1.00 98.50 332 VAL A C 1
ATOM 2660 O O . VAL A 1 332 ? -9.924 -3.934 9.518 1.00 98.50 332 VAL A O 1
ATOM 2663 N N . LEU A 1 333 ? -11.953 -3.903 8.559 1.00 98.50 333 LEU A N 1
ATOM 2664 C CA . LEU A 1 333 ? -11.662 -4.998 7.626 1.00 98.50 333 LEU A CA 1
ATOM 2665 C C . LEU A 1 333 ? -10.504 -4.648 6.681 1.00 98.50 333 LEU A C 1
ATOM 2667 O O . LEU A 1 333 ? -9.635 -5.478 6.427 1.00 98.50 333 LEU A O 1
ATOM 2671 N N . LYS A 1 334 ? -10.442 -3.400 6.207 1.00 98.19 334 LYS A N 1
ATOM 2672 C CA . LYS A 1 334 ? -9.354 -2.904 5.357 1.00 98.19 334 LYS A CA 1
ATOM 2673 C C . LYS A 1 334 ? -8.014 -2.859 6.091 1.00 98.19 334 LYS A C 1
ATOM 2675 O O . LYS A 1 334 ? -6.987 -3.148 5.477 1.00 98.19 334 LYS A O 1
ATOM 2680 N N . ASN A 1 335 ? -8.006 -2.525 7.382 1.00 98.38 335 ASN A N 1
ATOM 2681 C CA . ASN A 1 335 ? -6.795 -2.575 8.201 1.00 98.38 335 ASN A CA 1
ATOM 2682 C C . ASN A 1 335 ? -6.265 -4.010 8.311 1.00 98.38 335 ASN A C 1
ATOM 2684 O O . ASN A 1 335 ? -5.087 -4.230 8.045 1.00 98.38 335 ASN A O 1
ATOM 2688 N N . LEU A 1 336 ? -7.138 -4.980 8.616 1.00 98.31 336 LEU A N 1
ATOM 2689 C CA . LEU A 1 336 ? -6.775 -6.403 8.663 1.00 98.31 336 LEU A CA 1
ATOM 2690 C C . LEU A 1 336 ? -6.283 -6.903 7.299 1.00 98.31 336 LEU A C 1
ATOM 2692 O O . LEU A 1 336 ? -5.237 -7.537 7.217 1.00 98.31 336 LEU A O 1
ATOM 2696 N N . GLN A 1 337 ? -6.991 -6.560 6.217 1.00 97.88 337 GLN A N 1
ATOM 2697 C CA . GLN A 1 337 ? -6.585 -6.910 4.856 1.00 97.88 337 GLN A CA 1
ATOM 2698 C C . GLN A 1 337 ? -5.184 -6.375 4.534 1.00 97.88 337 GLN A C 1
ATOM 2700 O O . GLN A 1 337 ? -4.345 -7.116 4.033 1.00 97.88 337 GLN A O 1
ATOM 2705 N N . THR A 1 338 ? -4.936 -5.093 4.816 1.00 96.81 338 THR A N 1
ATOM 2706 C CA . THR A 1 338 ? -3.649 -4.453 4.515 1.00 96.81 338 THR A CA 1
ATOM 2707 C C . THR A 1 338 ? -2.532 -5.083 5.341 1.00 96.81 338 THR A C 1
ATOM 2709 O O . THR A 1 338 ? -1.481 -5.388 4.794 1.00 96.81 338 THR A O 1
ATOM 2712 N N . TYR A 1 339 ? -2.768 -5.338 6.631 1.00 97.44 339 TYR A N 1
ATOM 2713 C CA . TYR A 1 339 ? -1.815 -6.032 7.496 1.00 97.44 339 TYR A CA 1
ATOM 2714 C C . TYR A 1 339 ? -1.407 -7.398 6.920 1.00 97.44 339 TYR A C 1
ATOM 2716 O O . TYR A 1 339 ? -0.221 -7.634 6.709 1.00 97.44 339 TYR A O 1
ATOM 2724 N N . LEU A 1 340 ? -2.378 -8.247 6.566 1.00 96.56 340 LEU A N 1
ATOM 2725 C CA . LEU A 1 340 ? -2.112 -9.577 6.003 1.00 96.56 340 LEU A CA 1
ATOM 2726 C C . LEU A 1 340 ? -1.342 -9.533 4.675 1.00 96.56 340 LEU A C 1
ATOM 2728 O O . LEU A 1 340 ? -0.527 -10.412 4.406 1.00 96.56 340 LEU A O 1
ATOM 2732 N N . GLN A 1 341 ? -1.604 -8.536 3.825 1.00 95.38 341 GLN A N 1
ATOM 2733 C CA . GLN A 1 341 ? -0.901 -8.372 2.546 1.00 95.38 341 GLN A CA 1
ATOM 2734 C C . GLN A 1 341 ? 0.554 -7.926 2.737 1.00 95.38 341 GLN A C 1
ATOM 2736 O O . GLN A 1 341 ? 1.450 -8.400 2.035 1.00 95.38 341 GLN A O 1
ATOM 2741 N N . GLU A 1 342 ? 0.791 -7.007 3.672 1.00 93.31 342 GLU A N 1
ATOM 2742 C CA . GLU A 1 342 ? 2.127 -6.487 3.969 1.00 93.31 342 GLU A CA 1
ATOM 2743 C C . GLU A 1 342 ? 2.993 -7.538 4.672 1.00 93.31 342 GLU A C 1
ATOM 2745 O O . GLU A 1 342 ? 4.157 -7.702 4.309 1.00 93.31 342 GLU A O 1
ATOM 2750 N N . GLU A 1 343 ? 2.427 -8.295 5.616 1.00 91.31 343 GLU A N 1
ATOM 2751 C CA . GLU A 1 343 ? 3.112 -9.421 6.265 1.00 91.31 343 GLU A CA 1
ATOM 2752 C C . GLU A 1 343 ? 3.537 -10.490 5.258 1.00 91.31 343 GLU A C 1
ATOM 2754 O O . GLU A 1 343 ? 4.702 -10.883 5.242 1.00 91.31 343 GLU A O 1
ATOM 2759 N N . ASP A 1 344 ? 2.634 -10.909 4.368 1.00 90.44 344 ASP A N 1
ATOM 2760 C CA . ASP A 1 344 ? 2.943 -11.894 3.327 1.00 90.44 344 ASP A CA 1
ATOM 2761 C C . ASP A 1 344 ? 4.032 -11.386 2.373 1.00 90.44 344 ASP A C 1
ATOM 2763 O O . ASP A 1 344 ? 5.007 -12.084 2.095 1.00 90.44 344 ASP A O 1
ATOM 2767 N N . THR A 1 345 ? 3.946 -10.122 1.948 1.00 89.19 345 THR A N 1
ATOM 2768 C CA . THR A 1 345 ? 4.982 -9.503 1.104 1.00 89.19 345 THR A CA 1
ATOM 2769 C C . THR A 1 345 ? 6.337 -9.458 1.816 1.00 89.19 345 THR A C 1
ATOM 2771 O O . THR A 1 345 ? 7.370 -9.763 1.209 1.00 89.19 345 THR A O 1
ATOM 2774 N N . ARG A 1 346 ? 6.353 -9.101 3.107 1.00 88.81 346 ARG A N 1
ATOM 2775 C CA . ARG A 1 346 ? 7.571 -9.040 3.923 1.00 88.81 346 ARG A CA 1
ATOM 2776 C C . ARG A 1 346 ? 8.178 -10.426 4.123 1.00 88.81 346 ARG A C 1
ATOM 2778 O O . ARG A 1 346 ? 9.387 -10.577 3.963 1.00 88.81 346 ARG A O 1
ATOM 2785 N N . MET A 1 347 ? 7.349 -11.428 4.401 1.00 86.00 347 MET A N 1
ATOM 2786 C CA . MET A 1 347 ? 7.760 -12.822 4.570 1.00 86.00 347 MET A CA 1
ATOM 2787 C C . MET A 1 347 ? 8.340 -13.399 3.272 1.00 86.00 347 MET A C 1
ATOM 2789 O O . MET A 1 347 ? 9.430 -13.962 3.288 1.00 86.00 347 MET A O 1
ATOM 2793 N N . GLN A 1 348 ? 7.686 -13.178 2.127 1.00 84.75 348 GLN A N 1
ATOM 2794 C CA . GLN A 1 348 ? 8.203 -13.599 0.820 1.00 84.75 348 GLN A CA 1
ATOM 2795 C C . GLN A 1 348 ? 9.535 -12.924 0.471 1.00 84.75 348 GLN A C 1
ATOM 2797 O O . GLN A 1 348 ? 10.405 -13.536 -0.151 1.00 84.75 348 GLN A O 1
ATOM 2802 N N . GLN A 1 349 ? 9.710 -11.651 0.839 1.00 82.88 349 GLN A N 1
ATOM 2803 C CA . GLN A 1 349 ? 10.979 -10.960 0.627 1.00 82.88 349 GLN A CA 1
ATOM 2804 C C . GLN A 1 349 ? 12.086 -11.520 1.527 1.00 82.88 349 GLN A C 1
ATOM 2806 O O . GLN A 1 349 ? 13.190 -11.755 1.034 1.00 82.88 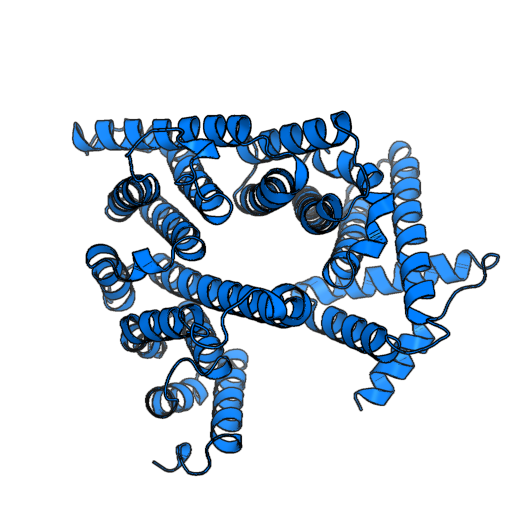349 GLN A O 1
ATOM 2811 N N . ALA A 1 350 ? 11.788 -11.766 2.804 1.00 82.31 350 ALA A N 1
ATOM 2812 C CA . ALA A 1 350 ? 12.727 -12.370 3.744 1.00 82.31 350 ALA A CA 1
ATOM 2813 C C . ALA A 1 350 ? 13.165 -13.772 3.286 1.00 82.31 350 ALA A C 1
ATOM 2815 O O . ALA A 1 350 ? 14.359 -14.059 3.286 1.00 82.31 350 ALA A O 1
ATOM 2816 N N . ASP A 1 351 ? 12.239 -14.599 2.789 1.00 81.12 351 ASP A N 1
ATOM 2817 C CA . ASP A 1 351 ? 12.545 -15.924 2.228 1.00 81.12 351 ASP A CA 1
ATOM 2818 C C . ASP A 1 351 ? 13.467 -15.841 0.995 1.00 81.12 351 ASP A C 1
ATOM 2820 O O . ASP A 1 351 ? 14.458 -16.567 0.886 1.00 81.12 351 ASP A O 1
ATOM 2824 N N . ARG A 1 352 ? 13.231 -14.880 0.088 1.00 79.44 352 ARG A N 1
ATOM 2825 C CA . ARG A 1 352 ? 14.131 -14.643 -1.060 1.00 79.44 352 ARG A CA 1
ATOM 2826 C C . ARG A 1 352 ? 15.547 -14.261 -0.627 1.00 79.44 352 ARG A C 1
ATOM 2828 O O . ARG A 1 352 ? 16.519 -14.685 -1.261 1.00 79.44 352 ARG A O 1
ATOM 2835 N N . ASP A 1 353 ? 15.664 -13.455 0.423 1.00 79.56 353 ASP A N 1
ATOM 2836 C CA . ASP A 1 353 ? 16.943 -12.990 0.956 1.00 79.56 353 ASP A CA 1
ATOM 2837 C C . ASP A 1 353 ? 17.577 -13.966 1.963 1.00 79.56 353 ASP A C 1
ATOM 2839 O O . ASP A 1 353 ? 18.757 -13.805 2.283 1.00 79.56 353 ASP A O 1
ATOM 2843 N N . TRP A 1 354 ? 16.866 -15.028 2.368 1.00 77.00 354 TRP A N 1
ATOM 2844 C CA . TRP A 1 354 ? 17.321 -16.047 3.320 1.00 77.00 354 TRP A CA 1
ATOM 2845 C C . TRP A 1 354 ? 18.724 -16.554 3.003 1.00 77.00 354 TRP A C 1
ATOM 2847 O O . TRP A 1 354 ? 19.586 -16.624 3.872 1.00 77.00 354 TRP A O 1
ATOM 2857 N N . LYS A 1 355 ? 19.017 -16.814 1.723 1.00 68.75 355 LYS A N 1
ATOM 2858 C CA . LYS A 1 355 ? 20.335 -17.301 1.275 1.00 68.75 355 LYS A CA 1
ATOM 2859 C C . LYS A 1 355 ? 21.507 -16.397 1.687 1.00 68.75 355 LYS A C 1
ATOM 2861 O O . LYS A 1 355 ? 22.634 -16.885 1.765 1.00 68.75 355 LYS A O 1
ATOM 2866 N N . LYS A 1 356 ? 21.271 -15.102 1.921 1.00 74.56 356 LYS A N 1
ATOM 2867 C CA . LYS A 1 356 ? 22.291 -14.131 2.355 1.00 74.56 356 LYS A CA 1
ATOM 2868 C C . LYS A 1 356 ? 22.521 -14.169 3.868 1.00 74.56 356 LYS A C 1
ATOM 2870 O O . LYS A 1 356 ? 23.654 -13.973 4.295 1.00 74.56 356 LYS A O 1
ATOM 2875 N N . VAL A 1 357 ? 21.477 -14.445 4.650 1.00 73.00 357 VAL A N 1
ATOM 2876 C CA . VAL A 1 357 ? 21.483 -14.394 6.126 1.00 73.00 357 VAL A CA 1
ATOM 2877 C C . VAL A 1 357 ? 21.569 -15.771 6.792 1.00 73.00 357 VAL A C 1
ATOM 2879 O O . VAL A 1 357 ? 22.007 -15.867 7.931 1.00 73.00 357 VAL A O 1
ATOM 2882 N N . ALA A 1 358 ? 21.298 -16.854 6.059 1.00 72.62 358 ALA A N 1
ATOM 2883 C CA . ALA A 1 358 ? 21.248 -18.232 6.562 1.00 72.62 358 ALA A CA 1
ATOM 2884 C C . ALA A 1 358 ? 22.531 -18.728 7.256 1.00 72.62 358 ALA A C 1
ATOM 2886 O O . ALA A 1 358 ? 22.508 -19.735 7.951 1.00 72.62 358 ALA A O 1
ATOM 2887 N N . LYS A 1 359 ? 23.673 -18.064 7.040 1.00 72.75 359 LYS A N 1
ATOM 2888 C CA . LYS A 1 359 ? 24.952 -18.401 7.693 1.00 72.75 359 LYS A CA 1
ATOM 2889 C C . LYS A 1 359 ? 25.139 -17.726 9.056 1.00 72.75 359 LYS A C 1
ATOM 2891 O O . LYS A 1 359 ? 26.100 -18.054 9.744 1.00 72.75 359 LYS A O 1
ATOM 2896 N N . GLN A 1 360 ? 24.300 -16.745 9.386 1.00 69.75 360 GLN A N 1
ATOM 2897 C CA . GLN A 1 360 ? 24.398 -15.913 10.588 1.00 69.75 360 GLN A CA 1
ATOM 2898 C C . GLN A 1 360 ? 23.314 -16.238 11.623 1.00 69.75 360 GLN A C 1
ATOM 2900 O O . GLN A 1 360 ? 23.479 -15.870 12.780 1.00 69.75 360 GLN A O 1
ATOM 2905 N N . GLU A 1 361 ? 22.243 -16.931 11.232 1.00 64.88 361 GLU A N 1
ATOM 2906 C CA . GLU A 1 361 ? 21.161 -17.315 12.141 1.00 64.88 361 GLU A CA 1
ATOM 2907 C C . GLU A 1 361 ? 21.359 -18.721 12.724 1.00 64.88 361 GLU A C 1
ATOM 2909 O O . GLU A 1 361 ? 21.796 -19.649 12.036 1.00 64.88 361 GLU A O 1
ATOM 2914 N N . ASP A 1 362 ? 21.036 -18.877 14.011 1.00 62.00 362 ASP A N 1
ATOM 2915 C CA . ASP A 1 362 ? 21.045 -20.172 14.689 1.00 62.00 362 ASP A CA 1
ATOM 2916 C C . ASP A 1 362 ? 19.840 -21.000 14.218 1.00 62.00 362 ASP A C 1
ATOM 2918 O O . ASP A 1 362 ? 18.687 -20.619 14.422 1.00 62.00 362 ASP A O 1
ATOM 2922 N N . LEU A 1 363 ? 20.098 -22.172 13.625 1.00 57.53 363 LEU A N 1
ATOM 2923 C CA . LEU A 1 363 ? 19.059 -23.114 13.187 1.00 57.53 363 LEU A CA 1
ATOM 2924 C C . LEU A 1 363 ? 18.066 -23.483 14.306 1.00 57.53 363 LEU A C 1
ATOM 2926 O O . LEU A 1 363 ? 16.962 -23.938 14.011 1.00 57.53 363 LEU A O 1
ATOM 2930 N N . LYS A 1 364 ? 18.454 -23.338 15.580 1.00 56.62 364 LYS A N 1
ATOM 2931 C CA . LYS A 1 364 ? 17.604 -23.645 16.741 1.00 56.62 364 LYS A CA 1
ATOM 2932 C C . LYS A 1 364 ? 16.621 -22.531 17.102 1.00 56.62 364 LYS A C 1
ATOM 2934 O O . LYS A 1 364 ? 15.638 -22.817 17.780 1.00 56.62 364 LYS A O 1
ATOM 2939 N N . GLU A 1 365 ? 16.867 -21.301 16.653 1.00 56.94 365 GLU A N 1
ATOM 2940 C CA . GLU A 1 365 ? 16.011 -20.131 16.891 1.00 56.94 365 GLU A CA 1
ATOM 2941 C C . GLU A 1 365 ? 15.130 -19.787 15.683 1.00 56.94 365 GLU A C 1
ATOM 2943 O O . GLU A 1 365 ? 14.512 -18.725 15.665 1.00 56.94 365 GLU A O 1
ATOM 2948 N N . MET A 1 366 ? 15.006 -20.696 14.703 1.00 53.28 366 MET A N 1
ATOM 2949 C CA . MET A 1 366 ? 14.039 -20.601 13.601 1.00 53.28 366 MET A CA 1
ATOM 2950 C C . MET A 1 366 ? 12.602 -20.783 14.131 1.00 53.28 366 MET A C 1
ATOM 2952 O O . MET A 1 366 ? 11.896 -21.742 13.825 1.00 53.28 366 MET A O 1
ATOM 2956 N N . GLY A 1 367 ? 12.188 -19.879 15.012 1.00 54.56 367 GLY A N 1
ATOM 2957 C CA . GLY A 1 367 ? 10.832 -19.725 15.483 1.00 54.56 367 GLY A CA 1
ATOM 2958 C C . GLY A 1 367 ? 10.083 -18.884 14.470 1.00 54.56 367 GLY A C 1
ATOM 2959 O O . GLY A 1 367 ? 10.449 -17.741 14.205 1.00 54.56 367 GLY A O 1
ATOM 2960 N N . ASP A 1 368 ? 9.009 -19.442 13.930 1.00 63.72 368 ASP A N 1
ATOM 2961 C CA . ASP A 1 368 ? 8.087 -18.759 13.032 1.00 63.72 368 ASP A CA 1
ATOM 2962 C C . ASP A 1 368 ? 7.225 -17.728 13.798 1.00 63.72 368 ASP A C 1
ATOM 2964 O O . ASP A 1 368 ? 5.997 -17.806 13.863 1.00 63.72 368 ASP A O 1
ATOM 2968 N N . ILE A 1 369 ? 7.884 -16.789 14.489 1.00 65.31 369 ILE A N 1
ATOM 2969 C CA . ILE A 1 369 ? 7.256 -15.813 15.388 1.00 65.31 369 ILE A CA 1
ATOM 2970 C C . ILE A 1 369 ? 6.321 -14.904 14.583 1.00 65.31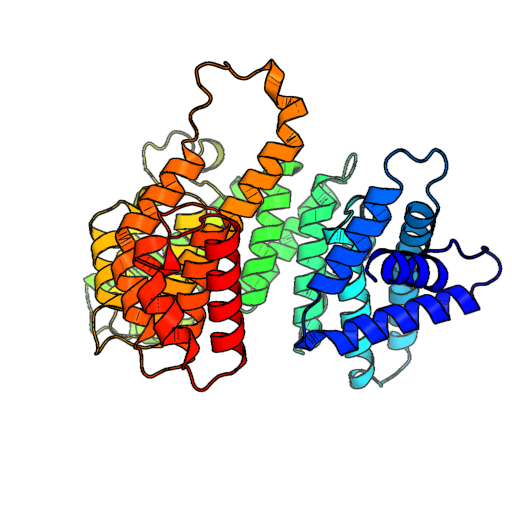 369 ILE A C 1
ATOM 2972 O O . ILE A 1 369 ? 5.236 -14.573 15.057 1.00 65.31 369 ILE A O 1
ATOM 2976 N N . SER A 1 370 ? 6.697 -14.533 13.355 1.00 70.25 370 SER A N 1
ATOM 2977 C CA . SER A 1 370 ? 5.887 -13.677 12.481 1.00 70.25 370 SER A CA 1
ATOM 2978 C C . SER A 1 370 ? 4.627 -14.368 11.948 1.00 70.25 370 SER A C 1
ATOM 2980 O O . SER A 1 370 ? 3.545 -13.775 12.008 1.00 70.25 370 SER A O 1
ATOM 2982 N N . SER A 1 371 ? 4.714 -15.620 11.478 1.00 75.12 371 SER A N 1
ATOM 2983 C CA . SER A 1 371 ? 3.520 -16.365 11.041 1.00 75.12 371 SER A CA 1
ATOM 2984 C C . SER A 1 371 ? 2.635 -16.722 12.234 1.00 75.12 371 SER A C 1
ATOM 2986 O O . SER A 1 371 ? 1.418 -16.526 12.193 1.00 75.12 371 SER A O 1
ATOM 2988 N N . GLY A 1 372 ? 3.244 -17.142 13.352 1.00 86.75 372 GLY A N 1
ATOM 2989 C CA . GLY A 1 372 ? 2.537 -17.415 14.604 1.00 86.75 372 GLY A CA 1
ATOM 2990 C C . GLY A 1 372 ? 1.784 -16.190 15.131 1.00 86.75 372 GLY A C 1
ATOM 2991 O O . GLY A 1 372 ? 0.648 -16.310 15.599 1.00 86.75 372 GLY A O 1
ATOM 2992 N N . MET A 1 373 ? 2.368 -14.995 14.990 1.00 90.12 373 MET A N 1
ATOM 2993 C CA . MET A 1 373 ? 1.726 -13.728 15.342 1.00 90.12 373 MET A CA 1
ATOM 2994 C C . MET A 1 373 ? 0.527 -13.423 14.438 1.00 90.12 373 MET A C 1
ATOM 2996 O O . MET A 1 373 ? -0.560 -13.163 14.955 1.00 90.12 373 MET A O 1
ATOM 3000 N N . SER A 1 374 ? 0.692 -13.524 13.115 1.00 92.94 374 SER A N 1
ATOM 3001 C CA . SER A 1 374 ? -0.387 -13.289 12.141 1.00 92.94 374 SER A CA 1
ATOM 3002 C C . SER A 1 374 ? -1.556 -14.260 12.340 1.00 92.94 374 SER A C 1
ATOM 3004 O O . SER A 1 374 ? -2.719 -13.849 12.355 1.00 92.94 374 SER A O 1
ATOM 3006 N N . SER A 1 375 ? -1.258 -15.543 12.579 1.00 93.69 375 SER A N 1
ATOM 3007 C CA . SER A 1 375 ? -2.260 -16.565 12.905 1.00 93.69 375 SER A CA 1
ATOM 3008 C C . SER A 1 375 ? -3.012 -16.229 14.195 1.00 93.69 375 SER A C 1
ATOM 3010 O O . SER A 1 375 ? -4.245 -16.214 14.209 1.00 93.69 375 SER A O 1
ATOM 3012 N N . SER A 1 376 ? -2.289 -15.877 15.262 1.00 95.25 376 SER A N 1
ATOM 3013 C CA . SER A 1 376 ? -2.886 -15.522 16.556 1.00 95.25 376 SER A CA 1
ATOM 3014 C C . SER A 1 376 ? -3.784 -14.286 16.457 1.00 95.25 376 SER A C 1
ATOM 3016 O O . SER A 1 376 ? -4.882 -14.280 17.010 1.00 95.25 376 SER A O 1
ATOM 3018 N N . ILE A 1 377 ? -3.359 -13.256 15.717 1.00 95.81 377 ILE A N 1
ATOM 3019 C CA . ILE A 1 377 ? -4.164 -12.055 15.452 1.00 95.81 377 ILE A CA 1
ATOM 3020 C C . ILE A 1 377 ? -5.458 -12.428 14.733 1.00 95.81 377 ILE A C 1
ATOM 3022 O O . ILE A 1 377 ? -6.539 -12.021 15.161 1.00 95.81 377 ILE A O 1
ATOM 3026 N N . MET A 1 378 ? -5.380 -13.238 13.675 1.00 96.25 378 MET A N 1
ATOM 3027 C CA . MET A 1 378 ? -6.580 -13.624 12.937 1.00 96.25 378 MET A CA 1
ATOM 3028 C C . MET A 1 378 ? -7.547 -14.435 13.790 1.00 96.25 378 MET A C 1
ATOM 3030 O O . MET A 1 378 ? -8.744 -14.165 13.746 1.00 96.25 378 MET A O 1
ATOM 3034 N N . GLN A 1 379 ? -7.062 -15.349 14.632 1.00 94.75 379 GLN A N 1
ATOM 3035 C CA . GLN A 1 379 ? -7.918 -16.111 15.549 1.00 94.75 379 GLN A CA 1
ATOM 3036 C C . GLN A 1 379 ? -8.716 -15.216 16.517 1.00 94.75 379 GLN A C 1
ATOM 3038 O O . GLN A 1 379 ? -9.850 -15.557 16.856 1.00 94.75 379 GLN A O 1
ATOM 3043 N N . LEU A 1 380 ? -8.186 -14.052 16.917 1.00 95.38 380 LEU A N 1
ATOM 3044 C CA . LEU A 1 380 ? -8.891 -13.108 17.797 1.00 95.38 380 LEU A CA 1
ATOM 3045 C C . LEU A 1 380 ? -10.104 -12.442 17.139 1.00 95.38 380 LEU A C 1
ATOM 3047 O O . LEU A 1 380 ? -11.077 -12.133 17.829 1.00 95.38 380 LEU A O 1
ATOM 3051 N N . TYR A 1 381 ? -10.039 -12.199 15.828 1.00 97.06 381 TYR A N 1
ATOM 3052 C CA . TYR A 1 381 ? -11.049 -11.430 15.091 1.00 97.06 381 TYR A CA 1
ATOM 3053 C C . TYR A 1 381 ? -11.896 -12.285 14.141 1.00 97.06 381 TYR A C 1
ATOM 3055 O O . TYR A 1 381 ? -12.949 -11.832 13.689 1.00 97.06 381 TYR A O 1
ATOM 3063 N N . LEU A 1 382 ? -11.477 -13.525 13.863 1.00 96.88 382 LEU A N 1
ATOM 3064 C CA . LEU A 1 382 ? -12.041 -14.397 12.829 1.00 96.88 382 LEU A CA 1
ATOM 3065 C C . LEU A 1 382 ? -13.560 -14.516 12.911 1.00 96.88 382 LEU A C 1
ATOM 3067 O O . LEU A 1 382 ? -14.240 -14.353 11.902 1.00 96.88 382 LEU A O 1
ATOM 3071 N N . LYS A 1 383 ? -14.094 -14.755 14.113 1.00 96.75 383 LYS A N 1
ATOM 3072 C CA . LYS A 1 383 ? -15.539 -14.896 14.317 1.00 96.75 383 LYS A CA 1
ATOM 3073 C C . LYS A 1 383 ? -16.297 -13.669 13.808 1.00 96.75 383 LYS A C 1
ATOM 3075 O O . LYS A 1 383 ? -17.250 -13.816 13.056 1.00 96.75 383 LYS A O 1
ATOM 3080 N N . GLN A 1 384 ? -15.854 -12.467 14.173 1.00 97.31 384 GLN A N 1
ATOM 3081 C CA . GLN A 1 384 ? -16.546 -11.237 13.783 1.00 97.31 384 GLN A CA 1
ATOM 3082 C C . GLN A 1 384 ? -16.364 -10.902 12.301 1.00 97.31 384 GLN A C 1
ATOM 3084 O O . GLN A 1 384 ? -17.259 -10.325 11.686 1.00 97.31 384 GLN A O 1
ATOM 3089 N N . VAL A 1 385 ? -15.234 -11.296 11.707 1.00 97.94 385 VAL A N 1
ATOM 3090 C CA . VAL A 1 385 ? -15.027 -11.185 10.257 1.00 97.94 385 VAL A CA 1
ATOM 3091 C C . VAL A 1 385 ? -15.970 -12.125 9.497 1.00 97.94 385 VAL A C 1
ATOM 3093 O O . VAL A 1 385 ? -16.555 -11.707 8.501 1.00 97.94 385 VAL A O 1
ATOM 3096 N N . LEU A 1 386 ? -16.164 -13.362 9.966 1.00 97.69 386 LEU A N 1
ATOM 3097 C CA . LEU A 1 386 ? -17.100 -14.314 9.356 1.00 97.69 386 LEU A CA 1
ATOM 3098 C C . LEU A 1 386 ? -18.555 -13.845 9.483 1.00 97.69 386 LEU A C 1
ATOM 3100 O O . LEU A 1 386 ? -19.284 -13.866 8.499 1.00 97.69 386 LEU A O 1
ATOM 3104 N N . GLU A 1 387 ? -18.965 -13.333 10.645 1.00 96.81 387 GLU A N 1
ATOM 3105 C CA . GLU A 1 387 ? -20.313 -12.770 10.838 1.00 96.81 387 GLU A CA 1
ATOM 3106 C C . GLU A 1 387 ? -20.598 -11.571 9.911 1.00 96.81 387 GLU A C 1
ATOM 3108 O O . GLU A 1 387 ? -21.737 -11.347 9.494 1.00 96.81 387 GLU A O 1
ATOM 3113 N N . ALA A 1 388 ? -19.565 -10.824 9.501 1.00 96.81 388 ALA A N 1
ATOM 3114 C CA . ALA A 1 388 ? -19.709 -9.724 8.546 1.00 96.81 388 ALA A CA 1
ATOM 3115 C C . ALA A 1 388 ? -20.154 -10.182 7.138 1.00 96.81 388 ALA A C 1
ATOM 3117 O O . ALA A 1 388 ? -20.590 -9.347 6.341 1.00 96.81 388 ALA A O 1
ATOM 3118 N N . PHE A 1 389 ? -20.118 -11.487 6.835 1.00 96.75 389 PHE A N 1
ATOM 3119 C CA . PHE A 1 389 ? -20.647 -12.055 5.587 1.00 96.75 389 PHE A CA 1
ATOM 3120 C C . PHE A 1 389 ? -22.162 -11.872 5.461 1.00 96.75 389 PHE A C 1
ATOM 3122 O O . PHE A 1 389 ? -22.675 -11.826 4.349 1.00 96.75 389 PHE A O 1
ATOM 3129 N N . PHE A 1 390 ? -22.883 -11.720 6.572 1.00 95.19 390 PHE A N 1
ATOM 3130 C CA . PHE A 1 390 ? -24.341 -11.562 6.573 1.00 95.19 390 PHE A CA 1
ATOM 3131 C C . PHE A 1 390 ? -24.793 -10.097 6.626 1.00 95.19 390 PHE A C 1
ATOM 3133 O O . PHE A 1 390 ? -25.963 -9.798 6.868 1.00 95.19 390 PHE A O 1
ATOM 3140 N N . HIS A 1 391 ? -23.874 -9.156 6.406 1.00 95.88 391 HIS A N 1
ATOM 3141 C CA . HIS A 1 391 ? -24.196 -7.736 6.393 1.00 95.88 391 HIS A CA 1
ATOM 3142 C C . HIS A 1 391 ? -24.996 -7.349 5.137 1.00 95.88 391 HIS A C 1
ATOM 3144 O O . HIS A 1 391 ? -24.742 -7.860 4.050 1.00 95.88 391 HIS A O 1
ATOM 3150 N N . THR A 1 392 ? -25.928 -6.397 5.243 1.00 93.94 392 THR A N 1
ATOM 3151 C CA . THR A 1 392 ? -26.779 -5.962 4.113 1.00 93.94 392 THR A CA 1
ATOM 3152 C C . THR A 1 392 ? -25.993 -5.243 3.014 1.00 93.94 392 THR A C 1
ATOM 3154 O O . THR A 1 392 ? -26.276 -5.402 1.828 1.00 93.94 392 THR A O 1
ATOM 3157 N N . GLN A 1 393 ? -24.968 -4.487 3.402 1.00 95.81 393 GLN A N 1
ATOM 3158 C CA . GLN A 1 393 ? -24.088 -3.763 2.481 1.00 95.81 393 GLN A CA 1
ATOM 3159 C C . GLN A 1 393 ? -23.058 -4.682 1.818 1.00 95.81 393 GLN A C 1
ATOM 3161 O O . GLN A 1 393 ? -22.267 -5.322 2.512 1.00 95.81 393 GLN A O 1
ATOM 3166 N N . SER A 1 394 ? -23.028 -4.669 0.483 1.00 95.94 394 SER A N 1
ATOM 3167 C CA . SER A 1 394 ? -22.092 -5.452 -0.338 1.00 95.94 394 SER A CA 1
ATOM 3168 C C . SER A 1 394 ? -20.627 -5.156 -0.009 1.00 95.94 394 SER A C 1
ATOM 3170 O O . SER A 1 394 ? -19.834 -6.072 0.190 1.00 95.94 394 SER A O 1
ATOM 3172 N N . SER A 1 395 ? -20.272 -3.880 0.158 1.00 95.88 395 SER A N 1
ATOM 3173 C CA . SER A 1 395 ? -18.899 -3.463 0.454 1.00 95.88 395 SER A CA 1
ATOM 3174 C C . SER A 1 395 ? -18.329 -4.127 1.714 1.00 95.88 395 SER A C 1
ATOM 3176 O O . SER A 1 395 ? -17.182 -4.568 1.704 1.00 95.88 395 SER A O 1
ATOM 3178 N N . VAL A 1 396 ? -19.126 -4.269 2.779 1.00 97.06 396 VAL A N 1
ATOM 3179 C CA . VAL A 1 396 ? -18.711 -4.964 4.013 1.00 97.06 396 VAL A CA 1
ATOM 3180 C C . VAL A 1 396 ? -18.444 -6.442 3.734 1.00 97.06 396 VAL A C 1
ATOM 3182 O O . VAL A 1 396 ? -17.382 -6.945 4.103 1.00 97.06 396 VAL A O 1
ATOM 3185 N N . ARG A 1 397 ? -19.362 -7.119 3.031 1.00 97.19 397 ARG A N 1
ATOM 3186 C CA . ARG A 1 397 ? -19.212 -8.534 2.659 1.00 97.19 397 ARG A CA 1
ATOM 3187 C C . ARG A 1 397 ? -17.986 -8.759 1.773 1.00 97.19 397 ARG A C 1
ATOM 3189 O O . ARG A 1 397 ? -17.222 -9.689 2.009 1.00 97.19 397 ARG A O 1
ATOM 3196 N N . HIS A 1 398 ? -17.753 -7.871 0.808 1.00 96.69 398 HIS A N 1
ATOM 3197 C CA . HIS A 1 398 ? -16.595 -7.908 -0.081 1.00 96.69 398 HIS A CA 1
ATOM 3198 C C . HIS A 1 398 ? -15.269 -7.818 0.689 1.00 96.69 398 HIS A C 1
ATOM 3200 O O . HIS A 1 398 ? -14.375 -8.644 0.491 1.00 96.69 398 HIS A O 1
ATOM 3206 N N . PHE A 1 399 ? -15.133 -6.844 1.596 1.00 97.56 399 PHE A N 1
ATOM 3207 C CA . PHE A 1 399 ? -13.926 -6.711 2.416 1.00 97.56 399 PHE A CA 1
ATOM 3208 C C . PHE A 1 399 ? -13.741 -7.898 3.370 1.00 97.56 399 PHE A C 1
ATOM 3210 O O . PHE A 1 399 ? -12.620 -8.382 3.517 1.00 97.56 399 PHE A O 1
ATOM 3217 N N . ALA A 1 400 ? -14.820 -8.416 3.962 1.00 98.00 400 ALA A N 1
ATOM 3218 C CA . ALA A 1 400 ? -14.756 -9.601 4.812 1.00 98.00 400 ALA A CA 1
ATOM 3219 C C . ALA A 1 400 ? -14.276 -10.833 4.027 1.00 98.00 400 ALA A C 1
ATOM 3221 O O . ALA A 1 400 ? -13.349 -11.519 4.460 1.00 98.00 400 ALA A O 1
ATOM 3222 N N . LEU A 1 401 ? -14.830 -11.071 2.831 1.00 97.94 401 LEU A N 1
ATOM 3223 C CA . LEU A 1 401 ? -14.406 -12.157 1.945 1.00 97.94 401 LEU A CA 1
ATOM 3224 C C . LEU A 1 401 ? -12.929 -12.026 1.546 1.00 97.94 401 LEU A C 1
ATOM 3226 O O . LEU A 1 401 ? -12.217 -13.026 1.505 1.00 97.94 401 LEU A O 1
ATOM 3230 N N . ASN A 1 402 ? -12.441 -10.807 1.292 1.00 97.12 402 ASN A N 1
ATOM 3231 C CA . ASN A 1 402 ? -11.026 -10.572 0.994 1.00 97.12 402 ASN A CA 1
ATOM 3232 C C . ASN A 1 402 ? -10.110 -10.937 2.170 1.00 97.12 402 ASN A C 1
ATOM 3234 O O . ASN A 1 402 ? -9.081 -11.571 1.946 1.00 97.12 402 ASN A O 1
ATOM 3238 N N . VAL A 1 403 ? -10.480 -10.573 3.403 1.00 98.12 403 VAL A N 1
ATOM 3239 C CA . VAL A 1 403 ? -9.717 -10.934 4.612 1.00 98.12 403 VAL A CA 1
ATOM 3240 C C . VAL A 1 403 ? -9.671 -12.454 4.789 1.00 98.12 403 VAL A C 1
ATOM 3242 O O . VAL A 1 403 ? -8.592 -13.016 4.984 1.00 98.12 403 VAL A O 1
ATOM 3245 N N . ILE A 1 404 ? -10.817 -13.134 4.665 1.00 98.00 404 ILE A N 1
ATOM 3246 C CA . ILE A 1 404 ? -10.894 -14.599 4.788 1.00 98.00 404 ILE A CA 1
ATOM 3247 C C . ILE A 1 404 ? -10.084 -15.295 3.691 1.00 98.00 404 ILE A C 1
ATOM 3249 O O . ILE A 1 404 ? -9.298 -16.186 4.003 1.00 98.00 404 ILE A O 1
ATOM 3253 N N . ALA A 1 405 ? -10.197 -14.857 2.435 1.00 96.38 405 ALA A N 1
ATOM 3254 C CA . ALA A 1 405 ? -9.424 -15.425 1.333 1.00 96.38 405 ALA A CA 1
ATOM 3255 C C . ALA A 1 405 ? -7.907 -15.282 1.557 1.00 96.38 405 ALA A C 1
ATOM 3257 O O . ALA A 1 405 ? -7.166 -16.237 1.354 1.00 96.38 405 ALA A O 1
ATOM 3258 N N . LEU A 1 406 ? -7.429 -14.122 2.028 1.00 95.81 406 LEU A N 1
ATOM 3259 C CA . LEU A 1 406 ? -6.009 -13.941 2.366 1.00 95.81 406 LEU A CA 1
ATOM 3260 C C . LEU A 1 406 ? -5.570 -14.873 3.499 1.00 95.81 406 LEU A C 1
ATOM 3262 O O . LEU A 1 406 ? -4.528 -15.512 3.400 1.00 95.81 406 LEU A O 1
ATOM 3266 N N . THR A 1 407 ? -6.396 -14.997 4.537 1.00 95.81 407 THR A N 1
ATOM 3267 C CA . THR A 1 407 ? -6.097 -15.829 5.710 1.00 95.81 407 THR A CA 1
ATOM 3268 C C . THR A 1 407 ? -6.003 -17.314 5.337 1.00 95.81 407 THR A C 1
ATOM 3270 O O . THR A 1 407 ? -5.102 -18.014 5.799 1.00 95.81 407 THR A O 1
ATOM 3273 N N . LEU A 1 408 ? -6.902 -17.792 4.470 1.00 94.69 408 LEU A N 1
ATOM 3274 C CA . LEU A 1 408 ? -6.907 -19.170 3.967 1.00 94.69 408 LEU A CA 1
ATOM 3275 C C . LEU A 1 408 ? -5.751 -19.439 2.998 1.00 94.69 408 LEU A C 1
ATOM 3277 O O . LEU A 1 408 ? -5.084 -20.467 3.115 1.00 94.69 408 LEU A O 1
ATOM 3281 N N . ASN A 1 409 ? -5.473 -18.511 2.078 1.00 92.06 409 ASN A N 1
ATOM 3282 C CA . ASN A 1 409 ? -4.381 -18.649 1.111 1.00 92.06 409 ASN A CA 1
ATOM 3283 C C . ASN A 1 409 ? -3.008 -18.728 1.787 1.00 92.06 409 ASN A C 1
ATOM 3285 O O . ASN A 1 409 ? -2.148 -19.474 1.322 1.00 92.06 409 ASN A O 1
ATOM 3289 N N . GLN A 1 410 ? -2.835 -18.005 2.895 1.00 90.81 410 GLN A N 1
ATOM 3290 C CA . GLN A 1 410 ? -1.623 -18.008 3.717 1.00 90.81 410 GLN A CA 1
ATOM 3291 C C . GLN A 1 410 ? -1.578 -19.170 4.730 1.00 90.81 410 GLN A C 1
ATOM 3293 O O . GLN A 1 410 ? -0.560 -19.367 5.383 1.00 90.81 410 GLN A O 1
ATOM 3298 N N . GLY A 1 411 ? -2.655 -19.953 4.878 1.00 90.94 411 GLY A N 1
ATOM 3299 C CA . GLY A 1 411 ? -2.700 -21.096 5.799 1.00 90.94 411 GLY A CA 1
ATOM 3300 C C . GLY A 1 411 ? -2.726 -20.722 7.286 1.00 90.94 411 GLY A C 1
ATOM 3301 O O . GLY A 1 411 ? -2.352 -21.535 8.126 1.00 90.94 411 GLY A O 1
ATOM 3302 N N . LEU A 1 412 ? -3.174 -19.510 7.630 1.00 91.69 412 LEU A N 1
ATOM 3303 C CA . LEU A 1 412 ? -3.114 -18.985 9.001 1.00 91.69 412 LEU A CA 1
ATOM 3304 C C . LEU A 1 412 ? -4.144 -19.609 9.955 1.00 91.69 412 LEU A C 1
ATOM 3306 O O . LEU A 1 412 ? -3.999 -19.498 11.173 1.00 91.69 412 LEU A O 1
ATOM 3310 N N . ILE A 1 413 ? -5.205 -20.226 9.427 1.00 92.75 413 ILE A N 1
ATOM 3311 C CA . ILE A 1 413 ? -6.290 -20.834 10.209 1.00 92.75 413 ILE A CA 1
ATOM 3312 C C . ILE A 1 413 ? -6.689 -22.194 9.640 1.00 92.75 413 ILE A C 1
ATOM 3314 O O . ILE A 1 413 ? -6.497 -22.473 8.457 1.00 92.75 413 ILE A O 1
ATOM 3318 N N . HIS A 1 414 ? -7.349 -23.010 10.464 1.00 90.31 414 HIS A N 1
ATOM 3319 C CA . HIS A 1 414 ? -7.984 -24.233 9.983 1.00 90.31 414 HIS A CA 1
ATOM 3320 C C . HIS A 1 414 ? -9.215 -23.902 9.110 1.00 90.31 414 HIS A C 1
ATOM 3322 O O . HIS A 1 414 ? -10.108 -23.195 9.591 1.00 90.31 414 HIS A O 1
ATOM 3328 N N . PRO A 1 415 ? -9.313 -24.416 7.868 1.00 91.25 415 PRO A N 1
ATOM 3329 C CA . PRO A 1 415 ? -10.314 -23.974 6.890 1.00 91.25 415 PRO A CA 1
ATOM 3330 C C . PRO A 1 415 ? -11.754 -24.408 7.199 1.00 91.25 415 PRO A C 1
ATOM 3332 O O . PRO A 1 415 ? -12.683 -23.697 6.824 1.00 91.25 415 PRO A O 1
ATOM 3335 N N . VAL A 1 416 ? -11.963 -25.528 7.908 1.00 91.31 416 VAL A N 1
ATOM 3336 C CA . VAL A 1 416 ? -13.308 -26.103 8.171 1.00 91.31 416 VAL A CA 1
ATOM 3337 C C . VAL A 1 416 ? -14.291 -25.092 8.765 1.00 91.31 416 VAL A C 1
ATOM 3339 O O . VAL A 1 416 ? -15.443 -25.042 8.352 1.00 91.31 416 VAL A O 1
ATOM 3342 N N . GLN A 1 417 ? -13.846 -24.227 9.679 1.00 91.31 417 GLN A N 1
ATOM 3343 C CA . GLN A 1 417 ? -14.731 -23.235 10.305 1.00 91.31 417 GLN A CA 1
ATOM 3344 C C . GLN A 1 417 ? -15.235 -22.152 9.332 1.00 91.31 417 GLN A C 1
ATOM 3346 O O . GLN A 1 417 ? -16.240 -21.502 9.607 1.00 91.31 417 GLN A O 1
ATOM 3351 N N . CYS A 1 418 ? -14.554 -21.949 8.199 1.00 95.19 418 CYS A N 1
ATOM 3352 C CA . CYS A 1 418 ? -14.927 -20.972 7.176 1.00 95.19 418 CYS A CA 1
ATOM 3353 C C . CYS A 1 418 ? -15.815 -21.569 6.076 1.00 95.19 418 CYS A C 1
ATOM 3355 O O . CYS A 1 418 ? -16.492 -20.810 5.384 1.00 95.19 418 CYS A O 1
ATOM 3357 N N . VAL A 1 419 ? -15.835 -22.900 5.916 1.00 95.38 419 VAL A N 1
ATOM 3358 C CA . VAL A 1 419 ? -16.553 -23.590 4.829 1.00 95.38 419 VAL A CA 1
ATOM 3359 C C . VAL A 1 419 ? -18.046 -23.229 4.789 1.00 95.38 419 VAL A C 1
ATOM 3361 O O . VAL A 1 419 ? -18.493 -22.797 3.724 1.00 95.38 419 VAL A O 1
ATOM 3364 N N . PRO A 1 420 ? -18.821 -23.273 5.896 1.00 96.00 420 PRO A N 1
ATOM 3365 C CA . PRO A 1 420 ? -20.246 -22.928 5.847 1.00 96.00 420 PRO A CA 1
ATOM 3366 C C . PRO A 1 420 ? -20.509 -21.487 5.386 1.00 96.00 420 PRO A C 1
ATOM 3368 O O . PRO A 1 420 ? -21.433 -21.231 4.615 1.00 96.00 420 PRO A O 1
ATOM 3371 N N . TYR A 1 421 ? -19.665 -20.543 5.815 1.00 97.19 421 TYR A N 1
ATOM 3372 C CA . TYR A 1 421 ? -19.776 -19.131 5.440 1.00 97.19 421 TYR A CA 1
ATOM 3373 C C . TYR A 1 421 ? -19.423 -18.906 3.966 1.00 97.19 421 TYR A C 1
ATOM 3375 O O . TYR A 1 421 ? -20.088 -18.125 3.287 1.00 97.19 421 TYR A O 1
ATOM 3383 N N . LEU A 1 422 ? -18.408 -19.606 3.450 1.00 96.88 422 LEU A N 1
ATOM 3384 C CA . LEU A 1 422 ? -18.045 -19.558 2.032 1.00 96.88 422 LEU A CA 1
ATOM 3385 C C . LEU A 1 422 ? -19.145 -20.153 1.144 1.00 96.88 422 LEU A C 1
ATOM 3387 O O . LEU A 1 422 ? -19.476 -19.549 0.128 1.00 96.88 422 LEU A O 1
ATOM 3391 N N . ILE A 1 423 ? -19.763 -21.267 1.553 1.00 96.00 423 ILE A N 1
ATOM 3392 C CA . ILE A 1 423 ? -20.915 -21.852 0.845 1.00 96.00 423 ILE A CA 1
ATOM 3393 C C . ILE A 1 423 ? -22.079 -20.856 0.807 1.00 96.00 423 ILE A C 1
ATOM 3395 O O . ILE A 1 423 ? -22.661 -20.631 -0.252 1.00 96.00 423 ILE A O 1
ATOM 3399 N N . ALA A 1 424 ? -22.392 -20.207 1.935 1.00 96.38 424 ALA A N 1
ATOM 3400 C CA . ALA A 1 424 ? -23.427 -19.176 1.972 1.00 96.38 424 ALA A CA 1
ATOM 3401 C C . ALA A 1 424 ? -23.102 -18.004 1.024 1.00 96.38 424 ALA A C 1
ATOM 3403 O O . ALA A 1 424 ? -23.971 -17.552 0.275 1.00 96.38 424 ALA A O 1
ATOM 3404 N N . MET A 1 425 ? -21.842 -17.558 0.992 1.00 96.50 425 MET A N 1
ATOM 3405 C CA . MET A 1 425 ? -21.373 -16.498 0.091 1.00 96.50 425 MET A CA 1
ATOM 3406 C C . MET A 1 425 ? -21.445 -16.889 -1.396 1.00 96.50 425 MET A C 1
ATOM 3408 O O . MET A 1 425 ? -21.608 -16.019 -2.252 1.00 96.50 425 MET A O 1
ATOM 3412 N N . GLY A 1 426 ? -21.425 -18.187 -1.712 1.00 94.81 426 GLY A N 1
ATOM 3413 C CA . GLY A 1 426 ? -21.703 -18.724 -3.050 1.00 94.81 426 GLY A CA 1
ATOM 3414 C C . GLY A 1 426 ? -23.116 -18.417 -3.569 1.00 94.81 426 GLY A C 1
ATOM 3415 O O . GLY A 1 426 ? -23.398 -18.634 -4.743 1.00 94.81 426 GLY A O 1
ATOM 3416 N N . THR A 1 427 ? -24.006 -17.861 -2.737 1.00 95.06 427 THR A N 1
ATOM 3417 C CA . THR A 1 427 ? -25.362 -17.430 -3.127 1.00 95.06 427 THR A CA 1
ATOM 3418 C C . THR A 1 427 ? -25.548 -15.908 -3.178 1.00 95.06 427 THR A C 1
ATOM 3420 O O . THR A 1 427 ? -26.655 -15.439 -3.445 1.00 95.06 427 THR A O 1
ATOM 3423 N N . ASP A 1 428 ? -24.489 -15.118 -2.956 1.00 96.44 428 ASP A N 1
ATOM 3424 C CA . ASP A 1 428 ? -24.561 -13.649 -2.999 1.00 96.44 428 ASP A CA 1
ATOM 3425 C C . ASP A 1 428 ? -25.048 -13.146 -4.375 1.00 96.44 428 ASP A C 1
ATOM 3427 O O . ASP A 1 428 ? -24.672 -13.733 -5.385 1.00 96.44 428 ASP A O 1
ATOM 3431 N N . PRO A 1 429 ? -25.857 -12.075 -4.491 1.00 92.81 429 PRO A N 1
ATOM 3432 C CA . PRO A 1 429 ? -26.278 -11.538 -5.790 1.00 92.81 429 PRO A CA 1
ATOM 3433 C C . PRO A 1 429 ? -25.123 -11.082 -6.699 1.00 92.81 429 PRO A C 1
ATOM 3435 O O . PRO A 1 429 ? -25.263 -11.137 -7.927 1.00 92.81 429 PRO A O 1
ATOM 3438 N N . GLU A 1 430 ? -23.973 -10.686 -6.152 1.00 94.19 430 GLU A N 1
ATOM 3439 C CA . GLU A 1 430 ? -22.833 -10.209 -6.935 1.00 94.19 430 GLU A CA 1
ATOM 3440 C C . GLU A 1 430 ? -21.978 -11.359 -7.500 1.00 94.19 430 GLU A C 1
ATOM 3442 O O . GLU A 1 430 ? -21.405 -12.148 -6.742 1.00 94.19 430 GLU A O 1
ATOM 3447 N N . PRO A 1 431 ? -21.812 -11.456 -8.837 1.00 93.44 431 PRO A N 1
ATOM 3448 C CA . PRO A 1 431 ? -21.036 -12.537 -9.448 1.00 93.44 431 PRO A CA 1
ATOM 3449 C C . PRO A 1 431 ? -19.572 -12.581 -9.000 1.00 93.44 431 PRO A C 1
ATOM 3451 O O . PRO A 1 431 ? -19.011 -13.660 -8.839 1.00 93.44 431 PRO A O 1
ATOM 3454 N N . SER A 1 432 ? -18.948 -11.420 -8.785 1.00 91.06 432 SER A N 1
ATOM 3455 C CA . SER A 1 432 ? -17.555 -11.317 -8.332 1.00 91.06 432 SER A CA 1
ATOM 3456 C C . SER A 1 432 ? -17.340 -11.981 -6.968 1.00 91.06 432 SER A C 1
ATOM 3458 O O . SER A 1 432 ? -16.316 -12.632 -6.762 1.00 91.06 432 SER A O 1
ATOM 3460 N N . MET A 1 433 ? -18.308 -11.851 -6.057 1.00 94.12 433 MET A N 1
ATOM 3461 C CA . MET A 1 433 ? -18.258 -12.438 -4.719 1.00 94.12 433 MET A CA 1
ATOM 3462 C C . MET A 1 433 ? -18.468 -13.950 -4.763 1.00 94.12 433 MET A C 1
ATOM 3464 O O . MET A 1 433 ? -17.635 -14.677 -4.222 1.00 94.12 433 MET A O 1
ATOM 3468 N N . ARG A 1 434 ? -19.504 -14.425 -5.473 1.00 95.81 434 ARG A N 1
ATOM 3469 C CA . ARG A 1 434 ? -19.758 -15.868 -5.640 1.00 95.81 434 ARG A CA 1
ATOM 3470 C C . ARG A 1 434 ? -18.564 -16.586 -6.258 1.00 95.81 434 ARG A C 1
ATOM 3472 O O . ARG A 1 434 ? -18.050 -17.530 -5.675 1.00 95.81 434 ARG A O 1
ATOM 3479 N N . ASN A 1 435 ? -18.053 -16.065 -7.377 1.00 95.19 435 ASN A N 1
ATOM 3480 C CA . ASN A 1 435 ? -16.923 -16.667 -8.087 1.00 95.19 435 ASN A CA 1
ATOM 3481 C C . ASN A 1 435 ? -15.680 -16.779 -7.193 1.00 95.19 435 ASN A C 1
ATOM 3483 O O . ASN A 1 435 ? -14.958 -17.773 -7.251 1.00 95.19 435 ASN A O 1
ATOM 3487 N N . LYS A 1 436 ? -15.426 -15.765 -6.357 1.00 94.75 436 LYS A N 1
ATOM 3488 C CA . LYS A 1 436 ? -14.292 -15.773 -5.430 1.00 94.75 436 LYS A CA 1
ATOM 3489 C C . LYS A 1 436 ? -14.493 -16.764 -4.281 1.00 94.75 436 LYS A C 1
ATOM 3491 O O . LYS A 1 436 ? -13.537 -17.439 -3.909 1.00 94.75 436 LYS A O 1
ATOM 3496 N N . ALA A 1 437 ? -15.703 -16.871 -3.732 1.00 96.31 437 ALA A N 1
ATOM 3497 C CA . ALA A 1 437 ? -16.023 -17.854 -2.697 1.00 96.31 437 ALA A CA 1
ATOM 3498 C C . ALA A 1 437 ? -15.915 -19.295 -3.229 1.00 96.31 437 ALA A C 1
ATOM 3500 O O . ALA A 1 437 ? -15.242 -20.122 -2.613 1.00 96.31 437 ALA A O 1
ATOM 3501 N N . ASP A 1 438 ? -16.474 -19.562 -4.412 1.00 95.12 438 ASP A N 1
ATOM 3502 C CA . ASP A 1 438 ? -16.393 -20.864 -5.081 1.00 95.12 438 ASP A CA 1
ATOM 3503 C C . ASP A 1 438 ? -14.943 -21.250 -5.389 1.00 95.12 438 ASP A C 1
ATOM 3505 O O . ASP A 1 438 ? -14.535 -22.387 -5.150 1.00 95.12 438 ASP A O 1
ATOM 3509 N N . GLN A 1 439 ? -14.125 -20.298 -5.856 1.00 94.94 439 GLN A N 1
ATOM 3510 C CA . GLN A 1 439 ? -12.698 -20.536 -6.069 1.00 94.94 439 GLN A CA 1
ATOM 3511 C C . GLN A 1 439 ? -12.003 -20.981 -4.775 1.00 94.94 439 GLN A C 1
ATOM 3513 O O . GLN A 1 439 ? -11.221 -21.931 -4.798 1.00 94.94 439 GLN A O 1
ATOM 3518 N N . GLN A 1 440 ? -12.295 -20.327 -3.649 1.00 95.25 440 GLN A N 1
ATOM 3519 C CA . GLN A 1 440 ? -11.716 -20.691 -2.355 1.00 95.25 440 GLN A CA 1
ATOM 3520 C C . GLN A 1 440 ? -12.175 -22.079 -1.890 1.00 95.25 440 GLN A C 1
ATOM 3522 O O . GLN A 1 440 ? -11.351 -22.853 -1.408 1.00 95.25 440 GLN A O 1
ATOM 3527 N N . LEU A 1 441 ? -13.444 -22.445 -2.094 1.00 94.69 441 LEU A N 1
ATOM 3528 C CA . LEU A 1 441 ? -13.939 -23.797 -1.802 1.00 94.69 441 LEU A CA 1
ATOM 3529 C C . LEU A 1 441 ? -13.219 -24.859 -2.645 1.00 94.69 441 LEU A C 1
ATOM 3531 O O . LEU A 1 441 ? -12.745 -25.854 -2.102 1.00 94.69 441 LEU A O 1
ATOM 3535 N N . VAL A 1 442 ? -13.052 -24.626 -3.950 1.00 93.88 442 VAL A N 1
ATOM 3536 C CA . VAL A 1 442 ? -12.308 -25.538 -4.837 1.00 93.88 442 VAL A CA 1
ATOM 3537 C C . VAL A 1 442 ? -10.847 -25.683 -4.399 1.00 93.88 442 VAL A C 1
ATOM 3539 O O . VAL A 1 442 ? -10.279 -26.772 -4.475 1.00 93.88 442 VAL A O 1
ATOM 3542 N N . GLU A 1 443 ? -10.210 -24.602 -3.951 1.00 92.69 443 GLU A N 1
ATOM 3543 C CA . GLU A 1 443 ? -8.839 -24.647 -3.435 1.00 92.69 443 GLU A CA 1
ATOM 3544 C C . GLU A 1 443 ? -8.736 -25.412 -2.107 1.00 92.69 443 GLU A C 1
ATOM 3546 O O . GLU A 1 443 ? -7.768 -26.154 -1.918 1.00 92.69 443 GLU A O 1
ATOM 3551 N N . ILE A 1 444 ? -9.732 -25.286 -1.222 1.00 92.50 444 ILE A N 1
ATOM 3552 C CA . ILE A 1 444 ? -9.821 -26.072 0.016 1.00 92.50 444 ILE A CA 1
ATOM 3553 C C . ILE A 1 444 ? -9.963 -27.560 -0.311 1.00 92.50 444 ILE A C 1
ATOM 3555 O O . ILE A 1 444 ? -9.180 -28.350 0.206 1.00 92.50 444 ILE A O 1
ATOM 3559 N N . ASP A 1 445 ? -10.891 -27.941 -1.191 1.00 91.06 445 ASP A N 1
ATOM 3560 C CA . ASP A 1 445 ? -11.136 -29.347 -1.551 1.00 91.06 445 ASP A CA 1
ATOM 3561 C C . ASP A 1 445 ? -9.901 -30.012 -2.175 1.00 91.06 445 ASP A C 1
ATOM 3563 O O . ASP A 1 445 ? -9.510 -31.119 -1.805 1.00 91.06 445 ASP A O 1
ATOM 3567 N N . LYS A 1 446 ? -9.209 -29.286 -3.064 1.00 90.38 446 LYS A N 1
ATOM 3568 C CA . LYS A 1 446 ? -7.963 -29.756 -3.688 1.00 90.38 446 LYS A CA 1
ATOM 3569 C C . LYS A 1 446 ? -6.846 -30.014 -2.681 1.00 90.38 446 LYS A C 1
ATOM 3571 O O . LYS A 1 446 ? -6.038 -30.913 -2.901 1.00 90.38 446 LYS A O 1
ATOM 3576 N N . LYS A 1 447 ? -6.747 -29.193 -1.630 1.00 88.88 447 LYS A N 1
ATOM 3577 C CA . LYS A 1 447 ? -5.697 -29.311 -0.605 1.00 88.88 447 LYS A CA 1
ATOM 3578 C C . LYS A 1 447 ? -6.077 -30.298 0.501 1.00 88.88 447 LYS A C 1
ATOM 3580 O O . LYS A 1 447 ? -5.201 -30.985 1.019 1.00 88.88 447 LYS A O 1
ATOM 3585 N N . TYR A 1 448 ? -7.359 -30.372 0.849 1.00 86.31 448 TYR A N 1
ATOM 3586 C CA . TYR A 1 448 ? -7.884 -31.111 1.995 1.00 86.31 448 TYR A CA 1
ATOM 3587 C C . TYR A 1 448 ? -9.131 -31.909 1.594 1.00 86.31 448 TYR A C 1
ATOM 3589 O O . TYR A 1 448 ? -10.268 -31.511 1.863 1.00 86.31 448 TYR A O 1
ATOM 3597 N N . ALA A 1 449 ? -8.912 -33.061 0.957 1.00 82.38 449 ALA A N 1
ATOM 3598 C CA . ALA A 1 449 ? -9.995 -33.948 0.549 1.00 82.38 449 ALA A CA 1
ATOM 3599 C C . ALA A 1 449 ? -10.873 -34.339 1.752 1.00 82.38 449 ALA A C 1
ATOM 3601 O O . ALA A 1 449 ? -10.368 -34.765 2.793 1.00 82.38 449 ALA A O 1
ATOM 3602 N N . GLY A 1 450 ? -12.193 -34.205 1.606 1.00 78.50 450 GLY A N 1
ATOM 3603 C CA . GLY A 1 450 ? -13.159 -34.564 2.648 1.00 78.50 450 GLY A CA 1
ATOM 3604 C C . GLY A 1 450 ? -13.664 -33.404 3.504 1.00 78.50 450 GLY A C 1
ATOM 3605 O O . GLY A 1 450 ? -14.692 -33.556 4.152 1.00 78.50 450 GLY A O 1
ATOM 3606 N N . PHE A 1 451 ? -13.012 -32.239 3.489 1.00 83.19 451 PHE A N 1
ATOM 3607 C CA . PHE A 1 451 ? -13.372 -31.133 4.389 1.00 83.19 451 PHE A CA 1
ATOM 3608 C C . PHE A 1 451 ? -14.691 -30.442 4.041 1.00 83.19 451 PHE A C 1
ATOM 3610 O O . PHE A 1 451 ? -15.296 -29.842 4.918 1.00 83.19 451 PHE A O 1
ATOM 3617 N N . ILE A 1 452 ? -15.131 -30.519 2.784 1.00 83.12 452 ILE A N 1
ATOM 3618 C CA . ILE A 1 452 ? -16.433 -29.985 2.352 1.00 83.12 452 ILE A CA 1
ATOM 3619 C C . ILE A 1 452 ? -17.569 -30.985 2.628 1.00 83.12 452 ILE A C 1
ATOM 3621 O O . ILE A 1 452 ? -18.733 -30.603 2.681 1.00 83.12 452 ILE A O 1
ATOM 3625 N N . HIS A 1 453 ? -17.249 -32.272 2.798 1.00 78.75 453 HIS A N 1
ATOM 3626 C CA . HIS A 1 453 ? -18.244 -33.302 3.108 1.00 78.75 453 HIS A CA 1
ATOM 3627 C C . HIS A 1 453 ? -18.680 -33.302 4.581 1.00 78.75 453 HIS A C 1
ATOM 3629 O O . HIS A 1 453 ? -19.738 -33.854 4.884 1.00 78.75 453 HIS A O 1
ATOM 3635 N N . VAL A 1 454 ? -17.854 -32.732 5.466 1.00 64.62 454 VAL A N 1
ATOM 3636 C CA . VAL A 1 454 ? -18.109 -32.534 6.905 1.00 64.62 454 VAL A CA 1
ATOM 3637 C C . VAL A 1 454 ? -18.871 -31.234 7.106 1.00 64.62 454 VAL A C 1
ATOM 3639 O O . VAL A 1 454 ? -19.819 -31.248 7.922 1.00 64.62 454 VAL A O 1
#

Secondary structure (DSSP, 8-state):
-HHHHHHHHHHHTSSPPPTT-HHHHHHHHHHHHHHHHHTTTT-SHHHHHHHHHHHHHTSS-SS-HHHHHHHHHHHHHHHHHHHHHHHHTT-S-HHHHHHHHHHHHHHHHHHHHH-GGGTGGGHHHHGGGGTSPP-SHHHHHHHHHHHHHHHHHGGG-SS--HHHHHHHHHHHHHHHHHS-HHHHHHHHHHHHHHIIIII--HHHHHHHHHHHHHHHHHHHHHHHH-TT-HHHHHTHHHHHHHHHHHHHHHHH--TTSHHHHTT----HHHHHHHHHHHHHT-SSHHHHHHHHHHHHHHHHH-GGGGGSHHHHHHHHHHHH-TTS-HHHHHHHHHHHHHHHHHHHHHHHHHHHHHHHHTTTS-GGG---HHHHHHHHHHHHHHHHHHHGGG-SSHHHHHHHHHHHHHHHHTT-S-GGGGHHHHHHHTT-S-HHHHHHHHHHHHHHHHHSTTTTT-

Foldseek 3Di:
DLVVVLVVCCVLQQADDDPVPVVSLVVSLVVQLVVLLVCVVVDCVVVLVSLLVLQVVCVVPPDRSSVNSLLSNLVVLLVVLVVLVVVVVVDPPPPVSLSSLLSSLVSNLSSCVNPLCSCQVVLLVLQVLLQPDDDDPSSLSSNLSNLSSLLSHVLVHDDDDPVSLVSLLVSLVVQLVPDDLSSVLSSLSSNLSSCVRPPVVLVVLLVVLCVLLVVLVVVLVVCVVPVPDCVCVVCVVSLLSSLQNNLSNLLRDDCQDCSNPPPDPDRVLVVLVVSLLSQCPRPDPSSVLSSLNSVLSNCLNVVVCCVDPSNLCSLLCQLPDPPHDPSNLLSSLVSLLVSLVSLVVVVVVCVVCCVVCVVPDDPVPPDPVSLLSNLVSCVSCVVSLLVQCPDPDPSSNVSSLSSLLSCVVSVSDDCLVCLVSLVVQLPDPDPVSNVSSVVSVVVCCVVPPPSNVD

Sequence (454 aa):
LQKLVNETFQKLWFTPTPHHDKEAMTRKILNITDVVAACRDTGYDWFEQLLQNLLKSEEDASYKPVKKACTQLVDNLVEHILKYEESLSDSDNKGVNSGRLVACITTLFLFSKIRPQLMVKHAMTMQPYLTTKCSTQNDFMVICNVAKILELVVPLMEHPSETFLATIEEDLMKLIIKYGMTVVQHCVSCLGAVVNKVTQNYKFVWACFNRYYGALSKLKSQHQEDPNSTIITANKPALLRSLFTVGALCRHFDFDQEDFKGNSKVNIKDKVLELLMYFTKHSDEEVQTKAIIGLGFAFIQHPSLMFEQEVKTLYNSILSDKNCSVNLKIQVLKNLQTYLQEEDTRMQQADRDWKKVAKQEDLKEMGDISSGMSSSIMQLYLKQVLEAFFHTQSSVRHFALNVIALTLNQGLIHPVQCVPYLIAMGTDPEPSMRNKADQQLVEIDKKYAGFIHV